Protein AF-A0AAF0DWX2-F1 (afdb_monomer)

Sequence (427 aa):
MPLEERENIPYHTQTLPRNKPADEIARMAEALLDDLRKEKHALQNEREDLRTEIQLGRQRELKLRAQLEKQETTIARYKERAVHMSKGQATQRALEEAQQKRAQAESEAEAHAARCAELAAELDEMQEQREVEELLQNNLRCIARAAGDLARQTPPRPFVPRSAPIHIVSHADDHSEIAEQLATTQAQRDALLVHLEEAHTQLHHLQAHCDTLEDELENRAALVDLDEDRLAYARLTEQHATTEAAWYQSKLQMAEDRCAWLEAQLNHTHAVHSQVLAALHAKERSLQHEAKVQVDATLQAALQNESQLRAHIAHLEEELDRVAWFEEAYAQRSKQADLLAEIASLADEDARAQKLEALSTHIDALHGELNTLNARHDQLVECNAHWERNLGGMDAQTVKRRRAVSDVGQYDFKWLQIKNTHKQWTM

Organism: NCBI:txid1821822

Structure (mmCIF, N/CA/C/O backbone):
data_AF-A0AAF0DWX2-F1
#
_entry.id   AF-A0AAF0DWX2-F1
#
loop_
_atom_site.group_PDB
_atom_site.id
_atom_site.type_symbol
_atom_site.label_atom_id
_atom_site.label_alt_id
_atom_site.label_comp_id
_atom_site.label_asym_id
_atom_site.label_entity_id
_atom_site.label_seq_id
_atom_site.pdbx_PDB_ins_code
_atom_site.Cartn_x
_atom_site.Cartn_y
_atom_site.Cartn_z
_atom_site.occupancy
_atom_site.B_iso_or_equiv
_atom_site.auth_seq_id
_atom_site.auth_comp_id
_atom_site.auth_asym_id
_atom_site.auth_atom_id
_atom_site.pdbx_PDB_model_num
ATOM 1 N N . MET A 1 1 ? 10.279 13.706 -41.984 1.00 42.19 1 MET A N 1
ATOM 2 C CA . MET A 1 1 ? 11.112 12.612 -42.523 1.00 42.19 1 MET A CA 1
ATOM 3 C C . MET A 1 1 ? 11.531 11.706 -41.378 1.00 42.19 1 MET A C 1
ATOM 5 O O . MET A 1 1 ? 11.711 12.237 -40.283 1.00 42.19 1 MET A O 1
ATOM 9 N N . PRO A 1 2 ? 11.620 10.382 -41.579 1.00 36.09 2 PRO A N 1
ATOM 10 C CA . PRO A 1 2 ? 12.128 9.469 -40.560 1.00 36.09 2 PRO A CA 1
ATOM 11 C C . PRO A 1 2 ? 13.575 9.839 -40.206 1.00 36.09 2 PRO A C 1
ATOM 13 O O . PRO A 1 2 ? 14.343 10.263 -41.064 1.00 36.09 2 PRO A O 1
ATOM 16 N N . LEU A 1 3 ? 13.938 9.697 -38.931 1.00 40.50 3 LEU A N 1
ATOM 17 C CA . LEU A 1 3 ? 15.265 10.033 -38.395 1.00 40.50 3 LEU A CA 1
ATOM 18 C C . LEU A 1 3 ? 16.400 9.138 -38.934 1.00 40.50 3 LEU A C 1
ATOM 20 O O . LEU A 1 3 ? 17.563 9.432 -38.683 1.00 40.50 3 LEU A O 1
ATOM 24 N N . GLU A 1 4 ? 16.069 8.093 -39.692 1.00 42.22 4 GLU A N 1
ATOM 25 C CA . GLU A 1 4 ? 17.007 7.083 -40.198 1.00 42.22 4 GLU A CA 1
ATOM 26 C C . GLU A 1 4 ? 17.781 7.519 -41.457 1.00 42.22 4 GLU A C 1
ATOM 28 O O . GLU A 1 4 ? 18.755 6.876 -41.822 1.00 42.22 4 GLU A O 1
ATOM 33 N N . GLU A 1 5 ? 17.437 8.646 -42.090 1.00 46.59 5 GLU A N 1
ATOM 34 C CA . GLU A 1 5 ? 18.181 9.159 -43.260 1.00 46.59 5 GLU A CA 1
ATOM 35 C C . GLU A 1 5 ? 19.256 10.206 -42.907 1.00 46.59 5 GLU A C 1
ATOM 37 O O . GLU A 1 5 ? 19.932 10.728 -43.791 1.00 46.59 5 GLU A O 1
ATOM 42 N N . ARG A 1 6 ? 19.460 10.525 -41.619 1.00 45.19 6 ARG A N 1
ATOM 43 C CA . ARG A 1 6 ? 20.419 11.566 -41.191 1.00 45.19 6 ARG A CA 1
ATOM 44 C C . ARG A 1 6 ? 21.862 11.094 -40.990 1.00 45.19 6 ARG A C 1
ATOM 46 O O . ARG A 1 6 ? 22.726 11.940 -40.774 1.00 45.19 6 ARG A O 1
ATOM 53 N N . GLU A 1 7 ? 22.153 9.796 -41.086 1.00 40.31 7 GLU A N 1
ATOM 54 C CA . GLU A 1 7 ? 23.524 9.278 -40.913 1.00 40.31 7 GLU A CA 1
ATOM 55 C C . GLU A 1 7 ? 24.410 9.395 -42.164 1.00 40.31 7 GLU A C 1
ATOM 57 O O . GLU A 1 7 ? 25.617 9.202 -42.075 1.00 40.31 7 GLU A O 1
ATOM 62 N N . ASN A 1 8 ? 23.858 9.813 -43.305 1.00 42.00 8 ASN A N 1
ATOM 63 C CA . ASN A 1 8 ? 24.626 10.086 -44.518 1.00 42.00 8 ASN A CA 1
ATOM 64 C C . ASN A 1 8 ? 24.427 11.534 -44.972 1.00 42.00 8 ASN A C 1
ATOM 66 O O . ASN A 1 8 ? 23.836 11.799 -46.014 1.00 42.00 8 ASN A O 1
ATOM 70 N N . ILE A 1 9 ? 24.957 12.489 -44.208 1.00 44.62 9 ILE A N 1
ATOM 71 C CA . ILE A 1 9 ? 25.405 13.744 -44.820 1.00 44.62 9 ILE A CA 1
ATOM 72 C C . ILE A 1 9 ? 26.867 13.497 -45.187 1.00 44.62 9 ILE A C 1
ATOM 74 O O . ILE A 1 9 ? 27.730 13.566 -44.307 1.00 44.62 9 ILE A O 1
ATOM 78 N N . PRO A 1 10 ? 27.181 13.136 -46.444 1.00 42.09 10 PRO A N 1
ATOM 79 C CA . PRO A 1 10 ? 28.564 13.011 -46.838 1.00 42.09 10 PRO A CA 1
ATOM 80 C C . PRO A 1 10 ? 29.159 14.410 -46.728 1.00 42.09 10 PRO A C 1
ATOM 82 O O . PRO A 1 10 ? 28.744 15.328 -47.432 1.00 42.09 10 PRO A O 1
ATOM 85 N N . TYR A 1 11 ? 30.135 14.587 -45.838 1.00 44.28 11 TYR A N 1
ATOM 86 C CA . TYR A 1 11 ? 31.047 15.719 -45.910 1.00 44.28 11 TYR A CA 1
ATOM 87 C C . TYR A 1 11 ? 31.780 15.610 -47.251 1.00 44.28 11 TYR A C 1
ATOM 89 O O . TYR A 1 11 ? 32.848 15.012 -47.355 1.00 44.28 11 TYR A O 1
ATOM 97 N N . HIS A 1 12 ? 31.163 16.119 -48.314 1.00 51.19 12 HIS A N 1
ATOM 98 C CA . HIS A 1 12 ? 31.748 16.202 -49.636 1.00 51.19 12 HIS A CA 1
ATOM 99 C C . HIS A 1 12 ? 32.824 17.282 -49.595 1.00 51.19 12 HIS A C 1
ATOM 101 O O . HIS A 1 12 ? 32.619 18.434 -49.967 1.00 51.19 12 HIS A O 1
ATOM 107 N N . THR A 1 13 ? 34.024 16.892 -49.176 1.00 49.97 13 THR A N 1
ATOM 108 C CA . THR A 1 13 ? 35.263 17.568 -49.554 1.00 49.97 13 THR A CA 1
ATOM 109 C C . THR A 1 13 ? 35.518 17.316 -51.043 1.00 49.97 13 THR A C 1
ATOM 111 O O . THR A 1 13 ? 36.495 16.680 -51.435 1.00 49.97 13 THR A O 1
ATOM 114 N N . GLN A 1 14 ? 34.618 17.809 -51.904 1.00 59.31 14 GLN A N 1
ATOM 115 C CA . GLN A 1 14 ? 34.851 17.877 -53.343 1.00 59.31 14 GLN A CA 1
ATOM 116 C C . GLN A 1 14 ? 35.952 18.908 -53.585 1.00 59.31 14 GLN A C 1
ATOM 118 O O . GLN A 1 14 ? 35.733 20.111 -53.704 1.00 59.31 14 GLN A O 1
ATOM 123 N N . THR A 1 15 ? 37.183 18.415 -53.575 1.00 61.09 15 THR A N 1
ATOM 124 C CA . THR A 1 15 ? 38.365 19.191 -53.922 1.00 61.09 15 THR A CA 1
ATOM 125 C C . THR A 1 15 ? 38.387 19.401 -55.434 1.00 61.09 15 THR A C 1
ATOM 127 O O . THR A 1 15 ? 38.198 18.465 -56.212 1.00 61.09 15 THR A O 1
ATOM 130 N N . LEU A 1 16 ? 38.576 20.652 -55.867 1.00 61.91 16 LEU A N 1
ATOM 131 C CA . LEU A 1 16 ? 38.636 20.991 -57.289 1.00 61.91 16 LEU A CA 1
ATOM 132 C C . LEU A 1 16 ? 39.830 20.266 -57.947 1.00 61.91 16 LEU A C 1
ATOM 134 O O . LEU A 1 16 ? 40.946 20.343 -57.420 1.00 61.91 16 LEU A O 1
ATOM 138 N N . PRO A 1 17 ? 39.641 19.582 -59.090 1.00 63.59 17 PRO A N 1
ATOM 139 C CA . PRO A 1 17 ? 40.723 18.856 -59.748 1.00 63.59 17 PRO A CA 1
ATOM 140 C C . PRO A 1 17 ? 41.826 19.818 -60.209 1.00 63.59 17 PRO A C 1
ATOM 142 O O . PRO A 1 17 ? 41.564 20.726 -60.991 1.00 63.59 17 PRO A O 1
ATOM 145 N N . ARG A 1 18 ? 43.075 19.606 -59.773 1.00 60.50 18 ARG A N 1
ATOM 146 C CA . ARG A 1 18 ? 44.226 20.469 -60.126 1.00 60.50 18 ARG A CA 1
ATOM 147 C C . ARG A 1 18 ? 44.728 20.319 -61.569 1.00 60.50 18 ARG A C 1
ATOM 149 O O . ARG A 1 18 ? 45.463 21.179 -62.036 1.00 60.50 18 ARG A O 1
ATOM 156 N N . ASN A 1 19 ? 44.325 19.258 -62.271 1.00 66.00 19 ASN A N 1
ATOM 157 C CA . ASN A 1 19 ? 44.886 18.871 -63.574 1.00 66.00 19 ASN A CA 1
ATOM 158 C C . ASN A 1 19 ? 43.997 19.254 -64.776 1.00 66.00 19 ASN A C 1
ATOM 160 O O . ASN A 1 19 ? 44.199 18.736 -65.871 1.00 66.00 19 ASN A O 1
ATOM 164 N N . LYS A 1 20 ? 42.988 20.113 -64.583 1.00 72.94 20 LYS A N 1
ATOM 165 C CA . LYS A 1 20 ? 42.048 20.544 -65.633 1.00 72.94 20 LYS A CA 1
ATOM 166 C C . LYS A 1 20 ? 42.355 21.972 -66.116 1.00 72.94 20 LYS A C 1
ATOM 168 O O . LYS A 1 20 ? 42.935 22.748 -65.355 1.00 72.94 20 LYS A O 1
ATOM 173 N N . PRO A 1 21 ? 41.984 22.348 -67.355 1.00 76.69 21 PRO A N 1
ATOM 174 C CA . PRO A 1 21 ? 42.142 23.722 -67.827 1.00 76.69 21 PRO A CA 1
ATOM 175 C C . PRO A 1 21 ? 41.338 24.698 -66.952 1.00 76.69 21 PRO A C 1
ATOM 177 O O . PRO A 1 21 ? 40.263 24.360 -66.452 1.00 76.69 21 PRO A O 1
ATOM 180 N N . ALA A 1 22 ? 41.859 25.915 -66.766 1.00 77.12 22 ALA A N 1
ATOM 181 C CA . ALA A 1 22 ? 41.319 26.902 -65.824 1.00 77.12 22 ALA A CA 1
ATOM 182 C C . ALA A 1 22 ? 39.818 27.193 -66.027 1.00 77.12 22 ALA A C 1
ATOM 184 O O . ALA A 1 22 ? 39.084 27.316 -65.049 1.00 77.12 22 ALA A O 1
ATOM 185 N N . ASP A 1 23 ? 39.350 27.210 -67.277 1.00 78.12 23 ASP A N 1
ATOM 186 C CA . ASP A 1 23 ? 37.942 27.453 -67.620 1.00 78.12 23 ASP A CA 1
ATOM 187 C C . ASP A 1 23 ? 37.001 26.318 -67.178 1.00 78.12 23 ASP A C 1
ATOM 189 O O . ASP A 1 23 ? 35.834 26.558 -66.863 1.00 78.12 23 ASP A O 1
ATOM 193 N N . GLU A 1 24 ? 37.485 25.073 -67.141 1.00 76.94 24 GLU A N 1
ATOM 194 C CA . GLU A 1 24 ? 36.712 23.936 -66.630 1.00 76.94 24 GLU A CA 1
ATOM 195 C C . GLU A 1 24 ? 36.687 23.921 -65.103 1.00 76.94 24 GLU A C 1
ATOM 197 O O . GLU A 1 24 ? 35.647 23.636 -64.512 1.00 76.94 24 GLU A O 1
ATOM 202 N N . ILE A 1 25 ? 37.804 24.277 -64.459 1.00 80.12 25 ILE A N 1
ATOM 203 C CA . ILE A 1 25 ? 37.867 24.427 -62.999 1.00 80.12 25 ILE A CA 1
ATOM 204 C C . ILE A 1 25 ? 36.924 25.547 -62.545 1.00 80.12 25 ILE A C 1
ATOM 206 O O . ILE A 1 25 ? 36.195 25.359 -61.574 1.00 80.12 25 ILE A O 1
ATOM 210 N N . ALA A 1 26 ? 36.884 26.676 -63.262 1.00 82.00 26 ALA A N 1
ATOM 211 C CA . ALA A 1 26 ? 35.973 27.782 -62.978 1.00 82.00 26 ALA A CA 1
ATOM 212 C C . ALA A 1 26 ? 34.500 27.357 -63.096 1.00 82.00 26 ALA A C 1
ATOM 214 O O . ALA A 1 26 ? 33.732 27.572 -62.161 1.00 82.00 26 ALA A O 1
ATOM 215 N N . ARG A 1 27 ? 34.121 26.657 -64.177 1.00 83.88 27 ARG A N 1
ATOM 216 C CA . ARG A 1 27 ? 32.757 26.116 -64.336 1.00 83.88 27 ARG A CA 1
ATOM 217 C C . ARG A 1 27 ? 32.384 25.102 -63.253 1.00 83.88 27 ARG A C 1
ATOM 219 O O . ARG A 1 27 ? 31.258 25.121 -62.763 1.00 83.88 27 ARG A O 1
ATOM 226 N N . MET A 1 28 ? 33.309 24.224 -62.858 1.00 82.25 28 MET A N 1
ATOM 227 C CA . MET A 1 28 ? 33.079 23.274 -61.762 1.00 82.25 28 MET A CA 1
ATOM 228 C C . MET A 1 28 ? 32.929 23.986 -60.410 1.00 82.25 28 MET A C 1
ATOM 230 O O . MET A 1 28 ? 32.075 23.606 -59.614 1.00 82.25 28 MET A O 1
ATOM 234 N N . ALA A 1 29 ? 33.724 25.027 -60.155 1.00 83.25 29 ALA A N 1
ATOM 235 C CA . ALA A 1 29 ? 33.622 25.832 -58.942 1.00 83.25 29 ALA A CA 1
ATOM 236 C C . ALA A 1 29 ? 32.299 26.612 -58.878 1.00 83.25 29 ALA A C 1
ATOM 238 O O . ALA A 1 29 ? 31.687 26.678 -57.816 1.00 83.25 29 ALA A O 1
ATOM 239 N N . GLU A 1 30 ? 31.831 27.161 -60.002 1.00 86.50 30 GLU A N 1
ATOM 240 C CA . GLU A 1 30 ? 30.524 27.824 -60.093 1.00 86.50 30 GLU A CA 1
ATOM 241 C C . GLU A 1 30 ? 29.371 26.850 -59.829 1.00 86.50 30 GLU A C 1
ATOM 243 O O . GLU A 1 30 ? 28.503 27.154 -59.011 1.00 86.50 30 GLU A O 1
ATOM 248 N N . ALA A 1 31 ? 29.402 25.655 -60.427 1.00 86.50 31 ALA A N 1
ATOM 249 C CA . ALA A 1 31 ? 28.401 24.619 -60.174 1.00 86.50 31 ALA A CA 1
ATOM 250 C C . ALA A 1 31 ? 28.364 24.199 -58.693 1.00 86.50 31 ALA A C 1
ATOM 252 O O . ALA A 1 31 ? 27.292 24.132 -58.094 1.00 86.50 31 ALA A O 1
ATOM 253 N N . LEU A 1 32 ? 29.535 24.007 -58.073 1.00 86.56 32 LEU A N 1
ATOM 254 C CA . LEU A 1 32 ? 29.641 23.695 -56.645 1.00 86.56 32 LEU A CA 1
ATOM 255 C C . LEU A 1 32 ? 29.108 24.819 -55.755 1.00 86.56 32 LEU A C 1
ATOM 257 O O . LEU A 1 32 ? 28.428 24.558 -54.766 1.00 86.56 32 LEU A O 1
ATOM 261 N N . LEU A 1 33 ? 29.398 26.077 -56.093 1.00 89.06 33 LEU A N 1
ATOM 262 C CA . LEU A 1 33 ? 28.867 27.223 -55.359 1.00 89.06 33 LEU A CA 1
ATOM 263 C C . LEU A 1 33 ? 27.346 27.316 -55.473 1.00 89.06 33 LEU A C 1
ATOM 265 O O . LEU A 1 33 ? 26.690 27.662 -54.491 1.00 89.06 33 LEU A O 1
ATOM 269 N N . ASP A 1 34 ? 26.780 27.008 -56.635 1.00 90.44 34 ASP A N 1
ATOM 270 C CA . ASP A 1 34 ? 25.332 26.988 -56.825 1.00 90.44 34 ASP A CA 1
ATOM 271 C C . ASP A 1 34 ? 24.661 25.848 -56.057 1.00 90.44 34 ASP A C 1
ATOM 273 O O . ASP A 1 34 ? 23.606 26.061 -55.456 1.00 90.44 34 ASP A O 1
ATOM 277 N N . ASP A 1 35 ? 25.285 24.675 -55.986 1.00 88.50 35 ASP A N 1
ATOM 278 C CA . ASP A 1 35 ? 24.776 23.566 -55.179 1.00 88.50 35 ASP A CA 1
ATOM 279 C C . ASP A 1 35 ? 24.874 23.863 -53.676 1.00 88.50 35 ASP A C 1
ATOM 281 O O . ASP A 1 35 ? 23.884 23.704 -52.961 1.00 88.50 35 ASP A O 1
ATOM 285 N N . LEU A 1 36 ? 25.981 24.449 -53.206 1.00 89.12 36 LEU A N 1
ATOM 286 C CA . LEU A 1 36 ? 26.109 24.921 -51.821 1.00 89.12 36 LEU A CA 1
ATOM 287 C C . LEU A 1 36 ? 25.102 26.031 -51.481 1.00 89.12 36 LEU A C 1
ATOM 289 O O . LEU A 1 36 ? 24.612 26.110 -50.352 1.00 89.12 36 LEU A O 1
ATOM 293 N N . ARG A 1 37 ? 24.757 26.907 -52.435 1.00 93.38 37 ARG A N 1
ATOM 294 C CA . ARG A 1 37 ? 23.699 27.917 -52.245 1.00 93.38 37 ARG A CA 1
ATOM 295 C C . ARG A 1 37 ? 22.332 27.257 -52.090 1.00 93.38 37 ARG A C 1
ATOM 297 O O . ARG A 1 37 ? 21.588 27.645 -51.189 1.00 93.38 37 ARG A O 1
ATOM 304 N N . LYS A 1 38 ? 22.003 26.266 -52.926 1.00 92.56 38 LYS A N 1
ATOM 305 C CA . LYS A 1 38 ? 20.747 25.504 -52.816 1.00 92.56 38 LYS A CA 1
ATOM 306 C C . LYS A 1 38 ? 20.673 24.750 -51.492 1.00 92.56 38 LYS A C 1
ATOM 308 O O . LYS A 1 38 ? 19.657 24.845 -50.811 1.00 92.56 38 LYS A O 1
ATOM 313 N N . GLU A 1 39 ? 21.750 24.075 -51.096 1.00 92.12 39 GLU A N 1
ATOM 314 C CA . GLU A 1 39 ? 21.832 23.346 -49.829 1.00 92.12 39 GLU A CA 1
ATOM 315 C C . GLU A 1 39 ? 21.675 24.289 -48.632 1.00 92.12 39 GLU A C 1
ATOM 317 O O . GLU A 1 39 ? 20.870 24.036 -47.737 1.00 92.12 39 GLU A O 1
ATOM 322 N N . LYS A 1 40 ? 22.345 25.448 -48.648 1.00 94.56 40 LYS A N 1
ATOM 323 C CA . LYS A 1 40 ? 22.156 26.485 -47.627 1.00 94.56 40 LYS A CA 1
ATOM 324 C C . LYS A 1 40 ? 20.690 26.911 -47.516 1.00 94.56 40 LYS A C 1
ATOM 326 O O . LYS A 1 40 ? 20.195 27.060 -46.400 1.00 94.56 40 LYS A O 1
ATOM 331 N N . HIS A 1 41 ? 20.007 27.132 -48.639 1.00 94.50 41 HIS A N 1
ATOM 332 C CA . HIS A 1 41 ? 18.589 27.495 -48.632 1.00 94.50 41 HIS A CA 1
ATOM 333 C C . HIS A 1 41 ? 17.700 26.354 -48.116 1.00 94.50 41 HIS A C 1
ATOM 335 O O . HIS A 1 41 ? 16.799 26.612 -47.320 1.00 94.50 41 HIS A O 1
ATOM 341 N N . ALA A 1 42 ? 17.985 25.104 -48.487 1.00 92.44 42 ALA A N 1
ATOM 342 C CA . ALA A 1 42 ? 17.273 23.934 -47.976 1.00 92.44 42 ALA A CA 1
ATOM 343 C C . ALA A 1 42 ? 17.418 23.805 -46.450 1.00 92.44 42 ALA A C 1
ATOM 345 O O . ALA A 1 42 ? 16.420 23.726 -45.737 1.00 92.44 42 ALA A O 1
ATOM 346 N N . LEU A 1 43 ? 18.645 23.910 -45.930 1.00 93.06 43 LEU A N 1
ATOM 347 C CA . LEU A 1 43 ? 18.918 23.862 -44.492 1.00 93.06 43 LEU A CA 1
ATOM 348 C C . LEU A 1 43 ? 18.295 25.041 -43.732 1.00 93.06 43 LEU A C 1
ATOM 350 O O . LEU A 1 43 ? 17.880 24.894 -42.581 1.00 93.06 43 LEU A O 1
ATOM 354 N N . GLN A 1 44 ? 18.219 26.224 -44.348 1.00 95.94 44 GLN A N 1
ATOM 355 C CA . GLN A 1 44 ? 17.521 27.367 -43.758 1.00 95.94 44 GLN A CA 1
ATOM 356 C C . GLN A 1 44 ? 16.022 27.100 -43.610 1.00 95.94 44 GLN A C 1
ATOM 358 O O . GLN A 1 44 ? 15.485 27.367 -42.534 1.00 95.94 44 GLN A O 1
ATOM 363 N N . ASN A 1 45 ? 15.388 26.525 -44.634 1.00 95.31 45 ASN A N 1
ATOM 364 C CA . ASN A 1 45 ? 13.977 26.151 -44.589 1.00 95.31 45 ASN A CA 1
ATOM 365 C C . ASN A 1 45 ? 13.727 25.069 -43.531 1.00 95.31 45 ASN A C 1
ATOM 367 O O . ASN A 1 45 ? 12.883 25.260 -42.663 1.00 95.31 45 ASN A O 1
ATOM 371 N N . GLU A 1 46 ? 14.531 23.999 -43.505 1.00 94.62 46 GLU A N 1
ATOM 372 C CA . GLU A 1 46 ? 14.406 22.947 -42.484 1.00 94.62 46 GLU A CA 1
ATOM 373 C C . GLU A 1 46 ? 14.569 23.494 -41.062 1.00 94.62 46 GLU A C 1
ATOM 375 O O . GLU A 1 46 ? 13.850 23.105 -40.140 1.00 94.62 46 GLU A O 1
ATOM 380 N N . ARG A 1 47 ? 15.508 24.425 -40.856 1.00 96.25 47 ARG A N 1
ATOM 381 C CA . ARG A 1 47 ? 15.695 25.076 -39.555 1.00 96.25 47 ARG A CA 1
ATOM 382 C C . ARG A 1 47 ? 14.462 25.884 -39.152 1.00 96.25 47 ARG A C 1
ATOM 384 O O . ARG A 1 47 ? 14.121 25.917 -37.969 1.00 96.25 47 ARG A O 1
ATOM 391 N N . GLU A 1 48 ? 13.840 26.584 -40.094 1.00 96.00 48 GLU A N 1
ATOM 392 C CA . GLU A 1 48 ? 12.620 27.352 -39.841 1.00 96.00 48 GLU A CA 1
ATOM 393 C C . GLU A 1 48 ? 11.433 26.431 -39.549 1.00 96.00 48 GLU A C 1
ATOM 395 O O . GLU A 1 48 ? 10.754 26.642 -38.542 1.00 96.00 48 GLU A O 1
ATOM 400 N N . ASP A 1 49 ? 11.275 25.347 -40.306 1.00 96.19 49 ASP A N 1
ATOM 401 C CA . ASP A 1 49 ? 10.259 24.320 -40.070 1.00 96.19 49 ASP A CA 1
ATOM 402 C C . ASP A 1 49 ? 10.404 23.706 -38.672 1.00 96.19 49 ASP A C 1
ATOM 404 O O . ASP A 1 49 ? 9.471 23.763 -37.866 1.00 96.19 49 ASP A O 1
ATOM 408 N N . LEU A 1 50 ? 11.605 23.241 -38.311 1.00 95.94 50 LEU A N 1
ATOM 409 C CA . LEU A 1 50 ? 11.883 22.697 -36.977 1.00 95.94 50 LEU A CA 1
ATOM 410 C C . LEU A 1 50 ? 11.630 23.727 -35.871 1.00 95.94 50 LEU A C 1
ATOM 412 O O . LEU A 1 50 ? 11.140 23.386 -34.792 1.00 95.94 50 LEU A O 1
ATOM 416 N N . ARG A 1 51 ? 11.926 25.008 -36.114 1.00 97.12 51 ARG A N 1
ATOM 417 C CA . ARG A 1 51 ? 11.645 26.074 -35.146 1.00 97.12 51 ARG A CA 1
ATOM 418 C C . ARG A 1 51 ? 10.143 26.227 -34.912 1.00 97.12 51 ARG A C 1
ATOM 420 O O . ARG A 1 51 ? 9.740 26.392 -33.757 1.00 97.12 51 ARG A O 1
ATOM 427 N N . THR A 1 52 ? 9.326 26.166 -35.963 1.00 96.75 52 THR A N 1
ATOM 428 C CA . THR A 1 52 ? 7.862 26.212 -35.822 1.00 96.75 52 THR A CA 1
ATOM 429 C C . THR A 1 52 ? 7.324 24.968 -35.119 1.00 96.75 52 THR A C 1
ATOM 431 O O . THR A 1 52 ? 6.484 25.088 -34.226 1.00 96.75 52 THR A O 1
ATOM 434 N N . GLU A 1 53 ? 7.865 23.787 -35.419 1.00 95.88 53 GLU A N 1
ATOM 435 C CA . GLU A 1 53 ? 7.461 22.536 -34.781 1.00 95.88 53 GLU A CA 1
ATOM 436 C C . GLU A 1 53 ? 7.778 22.538 -33.279 1.00 95.88 53 GLU A C 1
ATOM 438 O O . GLU A 1 53 ? 6.912 22.223 -32.462 1.00 95.88 53 GLU A O 1
ATOM 443 N N . ILE A 1 54 ? 8.967 23.008 -32.887 1.00 96.75 54 ILE A N 1
ATOM 444 C CA . ILE A 1 54 ? 9.342 23.183 -31.476 1.00 96.75 54 ILE A CA 1
ATOM 445 C C . ILE A 1 54 ? 8.400 24.171 -30.776 1.00 96.75 54 ILE A C 1
ATOM 447 O O . ILE A 1 54 ? 7.994 23.942 -29.634 1.00 96.75 54 ILE A O 1
ATOM 451 N N . GLN A 1 55 ? 8.029 25.274 -31.433 1.00 97.06 55 GLN A N 1
ATOM 452 C CA . GLN A 1 55 ? 7.087 26.243 -30.865 1.00 97.06 55 GLN A CA 1
ATOM 453 C C . GLN A 1 55 ? 5.693 25.637 -30.664 1.00 97.06 55 GLN A C 1
ATOM 455 O O . GLN A 1 55 ? 5.103 25.811 -29.594 1.00 97.06 55 GLN A O 1
ATOM 460 N N . LEU A 1 56 ? 5.186 24.885 -31.642 1.00 96.75 56 LEU A N 1
ATOM 461 C CA . LEU A 1 56 ? 3.915 24.169 -31.525 1.00 96.75 56 LEU A CA 1
ATOM 462 C C . LEU A 1 56 ? 3.975 23.094 -30.435 1.00 96.75 56 LEU A C 1
ATOM 464 O O . LEU A 1 56 ? 3.030 22.964 -29.655 1.00 96.75 56 LEU A O 1
ATOM 468 N N . GLY A 1 57 ? 5.092 22.370 -30.330 1.00 96.50 57 GLY A N 1
ATOM 469 C CA . GLY A 1 57 ? 5.361 21.412 -29.260 1.00 96.50 57 GLY A CA 1
ATOM 470 C C . GLY A 1 57 ? 5.254 22.060 -27.880 1.00 96.50 57 GLY A C 1
ATOM 471 O O . GLY A 1 57 ? 4.471 21.602 -27.048 1.00 96.50 57 GLY A O 1
ATOM 472 N N . ARG A 1 58 ? 5.926 23.199 -27.672 1.00 96.31 58 ARG A N 1
ATOM 473 C CA . ARG A 1 58 ? 5.847 23.972 -26.418 1.00 96.31 58 ARG A CA 1
ATOM 474 C C . ARG A 1 58 ? 4.430 24.456 -26.111 1.00 96.31 58 ARG A C 1
ATOM 476 O O . ARG A 1 58 ? 3.998 24.405 -24.964 1.00 96.31 58 ARG A O 1
ATOM 483 N N . GLN A 1 59 ? 3.677 24.908 -27.116 1.00 97.00 59 GLN A N 1
ATOM 484 C CA . GLN A 1 59 ? 2.281 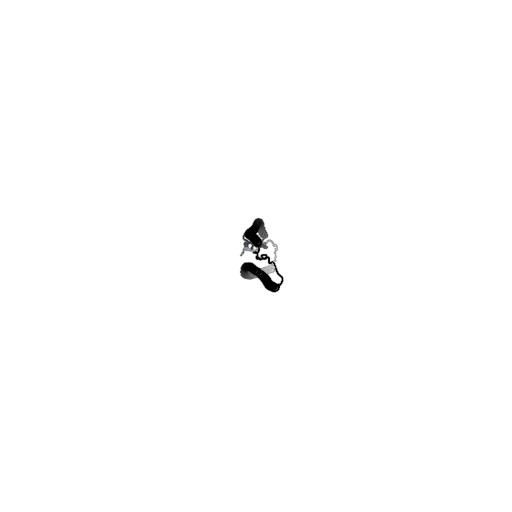25.316 -26.915 1.00 97.00 59 GLN A CA 1
ATOM 485 C C . GLN A 1 59 ? 1.385 24.139 -26.508 1.00 97.00 59 GLN A C 1
ATOM 487 O O . GLN A 1 59 ? 0.526 24.294 -25.638 1.00 97.00 59 GLN A O 1
ATOM 492 N N . ARG A 1 60 ? 1.569 22.963 -27.122 1.00 97.12 60 ARG A N 1
ATOM 493 C CA . ARG A 1 60 ? 0.842 21.737 -26.755 1.00 97.12 60 ARG A CA 1
ATOM 494 C C . ARG A 1 60 ? 1.194 21.298 -25.335 1.00 97.12 60 ARG A C 1
ATOM 496 O O . ARG A 1 60 ? 0.289 21.013 -24.558 1.00 97.12 60 ARG A O 1
ATOM 503 N N . GLU A 1 61 ? 2.476 21.325 -24.979 1.00 96.25 61 GLU A N 1
ATOM 504 C CA . GLU A 1 61 ? 2.962 21.013 -23.632 1.00 96.25 61 GLU A CA 1
ATOM 505 C C . GLU A 1 61 ? 2.344 21.943 -22.577 1.00 96.25 61 GLU A C 1
ATOM 507 O O . GLU A 1 61 ? 1.811 21.468 -21.576 1.00 96.25 61 GLU A O 1
ATOM 512 N N . LEU A 1 62 ? 2.325 23.258 -22.823 1.00 96.81 62 LEU A N 1
ATOM 513 C CA . LEU A 1 62 ? 1.695 24.229 -21.922 1.00 96.81 62 LEU A CA 1
ATOM 514 C C . LEU A 1 62 ? 0.190 23.979 -21.754 1.00 96.81 62 LEU A C 1
ATOM 516 O O . LEU A 1 62 ? -0.320 24.039 -20.636 1.00 96.81 62 LEU A O 1
ATOM 520 N N . LYS A 1 63 ? -0.524 23.657 -22.841 1.00 96.94 63 LYS A N 1
ATOM 521 C CA . LYS A 1 63 ? -1.954 23.313 -22.772 1.00 96.94 63 LYS A CA 1
ATOM 522 C C . LYS A 1 63 ? -2.198 22.050 -21.947 1.00 96.94 63 LYS A C 1
ATOM 524 O O . LYS A 1 63 ? -3.118 22.038 -21.133 1.00 96.94 63 LYS A O 1
ATOM 529 N N . LEU A 1 64 ? -1.382 21.013 -22.133 1.00 96.88 64 LEU A N 1
ATOM 530 C CA . LEU A 1 64 ? -1.489 19.770 -21.366 1.00 96.88 64 LEU A CA 1
ATOM 531 C C . LEU A 1 64 ? -1.171 19.996 -19.885 1.00 96.88 64 LEU A C 1
ATOM 533 O O . LEU A 1 64 ? -1.917 19.523 -19.034 1.00 96.88 64 LEU A O 1
ATOM 537 N N . ARG A 1 65 ? -0.135 20.781 -19.566 1.00 95.56 65 ARG A N 1
ATOM 538 C CA . ARG A 1 65 ? 0.183 21.157 -18.179 1.00 95.56 65 ARG A CA 1
ATOM 539 C C . ARG A 1 65 ? -0.973 21.888 -17.501 1.00 95.56 65 ARG A C 1
ATOM 541 O O . ARG A 1 65 ? -1.366 21.498 -16.409 1.00 95.56 65 ARG A O 1
ATOM 548 N N . ALA A 1 66 ? -1.574 22.871 -18.170 1.00 95.62 66 ALA A N 1
ATOM 549 C CA . ALA A 1 66 ? -2.729 23.588 -17.629 1.00 95.62 66 ALA A CA 1
ATOM 550 C C . ALA A 1 66 ? -3.947 22.667 -17.407 1.00 95.62 66 ALA A C 1
ATOM 552 O O . ALA A 1 66 ? -4.706 22.838 -16.451 1.00 95.62 66 ALA A O 1
ATOM 553 N N . GLN A 1 67 ? -4.152 21.672 -18.279 1.00 95.56 67 GLN A N 1
ATOM 554 C CA . GLN A 1 67 ? -5.205 20.671 -18.093 1.00 95.56 67 GLN A CA 1
ATOM 555 C C . GLN A 1 67 ? -4.921 19.740 -16.910 1.00 95.56 67 GLN A C 1
ATOM 557 O O . GLN A 1 67 ? -5.842 19.472 -16.136 1.00 95.56 67 GLN A O 1
ATOM 562 N N . LEU A 1 68 ? -3.676 19.287 -16.745 1.00 95.62 68 LEU A N 1
ATOM 563 C CA . LEU A 1 68 ? -3.260 18.472 -15.603 1.00 95.62 68 LEU A CA 1
ATOM 564 C C . LEU A 1 68 ? -3.452 19.227 -14.286 1.00 95.62 68 LEU A C 1
ATOM 566 O O . LEU A 1 68 ? -4.104 18.707 -13.389 1.00 95.62 68 LEU A O 1
ATOM 570 N N . GLU A 1 69 ? -3.023 20.486 -14.206 1.00 96.69 69 GLU A N 1
ATOM 571 C CA . GLU A 1 69 ? -3.212 21.328 -13.017 1.00 96.69 69 GLU A CA 1
ATOM 572 C C . GLU A 1 69 ? -4.708 21.502 -12.670 1.00 96.69 69 GLU A C 1
ATOM 574 O O . GLU A 1 69 ? -5.135 21.403 -11.513 1.00 96.69 69 GLU A O 1
ATOM 579 N N . LYS A 1 70 ? -5.568 21.664 -13.685 1.00 96.69 70 LYS A N 1
ATOM 580 C CA . LYS A 1 70 ? -7.028 21.697 -13.491 1.00 96.69 70 LYS A CA 1
ATOM 581 C C . LYS A 1 70 ? -7.581 20.365 -12.964 1.00 96.69 70 LYS A C 1
ATOM 583 O O . LYS A 1 70 ? -8.517 20.353 -12.158 1.00 96.69 70 LYS A O 1
ATOM 588 N N . GLN A 1 71 ? -7.045 19.236 -13.415 1.00 95.75 71 GLN A N 1
ATOM 589 C CA . GLN A 1 71 ? -7.449 17.922 -12.914 1.00 95.75 71 GLN A CA 1
ATOM 590 C C . GLN A 1 71 ? -6.956 17.693 -11.483 1.00 95.75 71 GLN A C 1
ATOM 592 O O . GLN A 1 71 ? -7.743 17.260 -10.644 1.00 95.75 71 GLN A O 1
ATOM 597 N N . GLU A 1 72 ? -5.717 18.059 -11.166 1.00 95.50 72 GLU A N 1
ATOM 598 C CA . GLU A 1 72 ? -5.136 17.953 -9.824 1.00 95.50 72 GLU A CA 1
ATOM 599 C C . GLU A 1 72 ? -5.919 18.773 -8.796 1.00 95.50 72 GLU A C 1
ATOM 601 O O . GLU A 1 72 ? -6.297 18.254 -7.745 1.00 95.50 72 GLU A O 1
ATOM 606 N N . THR A 1 73 ? -6.268 20.019 -9.128 1.00 95.38 73 THR A N 1
ATOM 607 C CA . THR A 1 73 ? -7.120 20.861 -8.269 1.00 95.38 73 THR A CA 1
ATOM 608 C C . THR A 1 73 ? -8.513 20.260 -8.070 1.00 95.38 73 THR A C 1
ATOM 610 O O . THR A 1 73 ? -9.073 20.311 -6.972 1.00 95.38 73 THR A O 1
ATOM 613 N N . THR A 1 74 ? -9.080 19.634 -9.102 1.00 94.38 74 THR A N 1
ATOM 614 C CA . THR A 1 74 ? -10.373 18.946 -9.003 1.00 94.38 74 THR A CA 1
ATOM 615 C C . THR A 1 74 ? -10.280 17.706 -8.107 1.00 94.38 74 THR A C 1
ATOM 617 O O . THR A 1 74 ? -11.148 17.491 -7.258 1.00 94.38 74 THR A O 1
ATOM 620 N N . ILE A 1 75 ? -9.212 16.917 -8.245 1.00 93.75 75 ILE A N 1
ATOM 621 C CA . ILE A 1 75 ? -8.929 15.751 -7.401 1.00 93.75 75 ILE A CA 1
ATOM 622 C C . ILE A 1 75 ? -8.745 16.181 -5.942 1.00 93.75 75 ILE A C 1
ATOM 624 O O . ILE A 1 75 ? -9.318 15.550 -5.054 1.00 93.75 75 ILE A O 1
ATOM 628 N N . ALA A 1 76 ? -8.012 17.267 -5.683 1.00 93.88 76 ALA A N 1
ATOM 629 C CA . ALA A 1 76 ? -7.829 17.807 -4.337 1.00 93.88 76 ALA A CA 1
ATOM 630 C C . ALA A 1 76 ? -9.181 18.143 -3.682 1.00 93.88 76 ALA A C 1
ATOM 632 O O . ALA A 1 76 ? -9.477 17.656 -2.591 1.00 93.88 76 ALA A O 1
ATOM 633 N N . ARG A 1 77 ? -10.070 18.842 -4.402 1.00 95.00 77 ARG A N 1
ATOM 634 C CA . ARG A 1 77 ? -11.432 19.153 -3.926 1.00 95.00 77 ARG A CA 1
ATOM 635 C C . ARG A 1 77 ? -12.290 17.913 -3.677 1.00 95.00 77 ARG A C 1
ATOM 637 O O . ARG A 1 77 ? -13.160 17.927 -2.806 1.00 95.00 77 ARG A O 1
ATOM 644 N N . TYR A 1 78 ? -12.126 16.850 -4.465 1.00 94.44 78 TYR A N 1
ATOM 645 C CA . TYR A 1 78 ? -12.835 15.590 -4.216 1.00 94.44 78 TYR A CA 1
ATOM 646 C C . TYR A 1 78 ? -12.309 14.877 -2.969 1.00 94.44 78 TYR A C 1
ATOM 648 O O . TYR A 1 78 ? -13.114 14.377 -2.185 1.00 94.44 78 TYR A O 1
ATOM 656 N N . LYS A 1 79 ? -10.991 14.885 -2.740 1.00 94.25 79 LYS A N 1
ATOM 657 C CA . LYS A 1 79 ? -10.387 14.343 -1.514 1.00 94.25 79 LYS A CA 1
ATOM 658 C C . LYS A 1 79 ? -10.861 15.100 -0.273 1.00 94.25 79 LYS A C 1
ATOM 660 O O . LYS A 1 79 ? -11.285 14.467 0.689 1.00 94.25 79 LYS A O 1
ATOM 665 N N . GLU A 1 80 ? -10.876 16.431 -0.314 1.00 92.88 80 GLU A N 1
ATOM 666 C CA . GLU A 1 80 ? -11.402 17.260 0.780 1.00 92.88 80 GLU A CA 1
ATOM 667 C C . GLU A 1 80 ? -12.872 16.946 1.082 1.00 92.88 80 GLU A C 1
ATOM 669 O O . GLU A 1 80 ? -13.235 16.733 2.240 1.00 92.88 80 GLU A O 1
ATOM 674 N N . ARG A 1 81 ? -13.717 16.830 0.046 1.00 93.00 81 ARG A N 1
ATOM 675 C CA . ARG A 1 81 ? -15.124 16.430 0.214 1.00 93.00 81 ARG A CA 1
ATOM 676 C C . ARG A 1 81 ? -15.271 15.036 0.818 1.00 93.00 81 ARG A C 1
ATOM 678 O O . ARG A 1 81 ? -16.104 14.858 1.701 1.00 93.00 81 ARG A O 1
ATOM 685 N N . ALA A 1 82 ? -14.467 14.066 0.389 1.00 89.19 82 ALA A N 1
ATOM 686 C CA . ALA A 1 82 ? -14.494 12.716 0.948 1.00 89.19 82 ALA A CA 1
ATOM 687 C C . ALA A 1 82 ? -14.131 12.711 2.443 1.00 89.19 82 ALA A C 1
ATOM 689 O O . ALA A 1 82 ? -14.824 12.083 3.244 1.00 89.19 82 ALA A O 1
ATOM 690 N N . VAL A 1 83 ? -13.108 13.478 2.837 1.00 91.69 83 VAL A N 1
ATOM 691 C CA . VAL A 1 83 ? -12.742 13.662 4.250 1.00 91.69 83 VAL A CA 1
ATOM 692 C C . VAL A 1 83 ? -13.887 14.311 5.028 1.00 91.69 83 VAL A C 1
ATOM 694 O O . VAL A 1 83 ? -14.208 13.865 6.127 1.00 91.69 83 VAL A O 1
ATOM 697 N N . HIS A 1 84 ? -14.538 15.330 4.465 1.00 89.19 84 HIS A N 1
ATOM 698 C CA . HIS A 1 84 ? -15.651 16.007 5.127 1.00 89.19 84 HIS A CA 1
ATOM 699 C C . HIS A 1 84 ? -16.875 15.094 5.304 1.00 89.19 84 HIS A C 1
ATOM 701 O O . HIS A 1 84 ? -17.519 15.139 6.350 1.00 89.19 84 HIS A O 1
ATOM 707 N N . MET A 1 85 ? -17.175 14.232 4.325 1.00 90.56 85 MET A N 1
ATOM 708 C CA . MET A 1 85 ? -18.238 13.229 4.451 1.00 90.56 85 MET A CA 1
ATOM 709 C C . MET A 1 85 ? -17.896 12.158 5.488 1.00 90.56 85 MET A C 1
ATOM 711 O O . MET A 1 85 ? -18.750 11.811 6.295 1.00 90.56 85 MET A O 1
ATOM 715 N N . SER A 1 86 ? -16.650 11.676 5.518 1.00 90.62 86 SER A N 1
ATOM 716 C CA . SER A 1 86 ? -16.198 10.715 6.532 1.00 90.62 86 SER A CA 1
ATOM 717 C C . SER A 1 86 ? -16.286 11.301 7.945 1.00 90.62 86 SER A C 1
ATOM 719 O O . SER A 1 86 ? -16.817 10.652 8.846 1.00 90.62 86 SER A O 1
ATOM 721 N N . LYS A 1 87 ? -15.866 12.561 8.129 1.00 89.25 87 LYS A N 1
ATOM 722 C CA . LYS A 1 87 ? -16.056 13.289 9.392 1.00 89.25 87 LYS A CA 1
ATOM 723 C C . LYS A 1 87 ? -17.536 13.437 9.742 1.00 89.25 87 LYS A C 1
ATOM 725 O O . LYS A 1 87 ? -17.899 13.163 10.878 1.00 89.25 87 LYS A O 1
ATOM 730 N N . GLY A 1 88 ? -18.382 13.796 8.774 1.00 86.94 88 GLY A N 1
ATOM 731 C CA . GLY A 1 88 ? -19.833 13.897 8.960 1.00 86.94 88 GLY A CA 1
ATOM 732 C C . GLY A 1 88 ? -20.477 12.576 9.400 1.00 86.94 88 GLY A C 1
ATOM 733 O O . GLY A 1 88 ? -21.296 12.555 10.313 1.00 86.94 88 GLY A O 1
ATOM 734 N N . GLN A 1 89 ? -20.059 11.454 8.811 1.00 88.50 89 GLN A N 1
ATOM 735 C CA . GLN A 1 89 ? -20.512 10.120 9.216 1.00 88.50 89 GLN A CA 1
ATOM 736 C C . GLN A 1 89 ? -20.034 9.752 10.624 1.00 88.50 89 GLN A C 1
ATOM 738 O O . GLN A 1 89 ? -20.799 9.179 11.393 1.00 88.50 89 GLN A O 1
ATOM 743 N N . ALA A 1 90 ? -18.797 10.097 10.987 1.00 86.94 90 ALA A N 1
ATOM 744 C CA . ALA A 1 90 ? -18.285 9.870 12.336 1.00 86.94 90 ALA A CA 1
ATOM 745 C C . ALA A 1 90 ? -19.053 10.694 13.382 1.00 86.94 90 ALA A C 1
ATOM 747 O O . ALA A 1 90 ? -19.431 10.157 14.420 1.00 86.94 90 ALA A O 1
ATOM 748 N N . THR A 1 91 ? -19.350 11.967 13.093 1.00 88.62 91 THR A N 1
ATOM 749 C CA . THR A 1 91 ? -20.180 12.799 13.978 1.00 88.62 91 THR A CA 1
ATOM 750 C C . THR A 1 91 ? -21.608 12.278 14.084 1.00 88.62 91 THR A C 1
ATOM 752 O O . THR A 1 91 ? -22.179 12.311 15.168 1.00 88.62 91 THR A O 1
ATOM 755 N N . GLN A 1 92 ? -22.169 11.755 12.990 1.00 89.69 92 GLN A N 1
ATOM 756 C CA . GLN A 1 92 ? -23.506 11.167 12.985 1.00 89.69 92 GLN A CA 1
ATOM 757 C C . GLN A 1 92 ? -23.566 9.903 13.853 1.00 89.69 92 GLN A C 1
ATOM 759 O O . GLN A 1 92 ? -24.451 9.787 14.692 1.00 89.69 92 GLN A O 1
ATOM 764 N N . ARG A 1 93 ? -22.579 9.006 13.730 1.00 89.94 93 ARG A N 1
ATOM 765 C CA . ARG A 1 93 ? -22.471 7.816 14.592 1.00 89.94 93 ARG A CA 1
ATOM 766 C C . ARG A 1 93 ? -22.316 8.187 16.064 1.00 89.94 93 ARG A C 1
ATOM 768 O O . ARG A 1 93 ? -22.999 7.621 16.905 1.00 89.94 93 ARG A O 1
ATOM 775 N N . ALA A 1 94 ? -21.475 9.174 16.372 1.00 89.44 94 ALA A N 1
ATOM 776 C CA . ALA A 1 94 ? -21.310 9.651 17.744 1.00 89.44 94 ALA A CA 1
ATOM 777 C C . ALA A 1 94 ? -22.612 10.244 18.317 1.00 89.44 94 ALA A C 1
ATOM 779 O O . ALA A 1 94 ? -22.904 10.066 19.498 1.00 89.44 94 ALA A O 1
ATOM 780 N N . LEU A 1 95 ? -23.407 10.929 17.486 1.00 90.94 95 LEU A N 1
ATOM 781 C CA . LEU A 1 95 ? -24.719 11.441 17.878 1.00 90.94 95 LEU A CA 1
ATOM 782 C C . LEU A 1 95 ? -25.715 10.303 18.141 1.00 90.94 95 LEU A C 1
ATOM 784 O O . LEU A 1 95 ? -26.416 10.342 19.148 1.00 90.94 95 LEU A O 1
ATOM 788 N N . GLU A 1 96 ? -25.757 9.290 17.274 1.00 92.44 96 GLU A N 1
ATOM 789 C CA . GLU A 1 96 ? -26.608 8.103 17.439 1.00 92.44 96 GLU A CA 1
ATOM 790 C C . GLU A 1 96 ? -26.244 7.322 18.713 1.00 92.44 96 GLU A C 1
ATOM 792 O O . GLU A 1 96 ? -27.126 6.977 19.497 1.00 92.44 96 GLU A O 1
ATOM 797 N N . GLU A 1 97 ? -24.952 7.128 18.990 1.00 91.94 97 GLU A N 1
ATOM 798 C CA . GLU A 1 97 ? -24.472 6.515 20.236 1.00 91.94 97 GLU A CA 1
ATOM 799 C C . GLU A 1 97 ? -24.864 7.337 21.474 1.00 91.94 97 GLU A C 1
ATOM 801 O O . GLU A 1 97 ? -25.274 6.780 22.494 1.00 91.94 97 GLU A O 1
ATOM 806 N N . ALA A 1 98 ? -24.762 8.668 21.404 1.00 89.06 98 ALA A N 1
ATOM 807 C CA . ALA A 1 98 ? -25.176 9.545 22.497 1.00 89.06 98 ALA A CA 1
ATOM 808 C C . ALA A 1 98 ? -26.695 9.490 22.736 1.00 89.06 98 ALA A C 1
ATOM 810 O O . ALA A 1 98 ? -27.134 9.482 23.886 1.00 89.06 98 ALA A O 1
ATOM 811 N N . GLN A 1 99 ? -27.498 9.410 21.671 1.00 91.94 99 GLN A N 1
ATOM 812 C CA . GLN A 1 99 ? -28.950 9.240 21.766 1.00 91.94 99 GLN A CA 1
ATOM 813 C C . GLN A 1 99 ? -29.327 7.885 22.371 1.00 91.94 99 GLN A C 1
ATOM 815 O O . GLN A 1 99 ? -30.195 7.837 23.238 1.00 91.94 99 GLN A O 1
ATOM 820 N N . GLN A 1 100 ? -28.646 6.804 21.983 1.00 93.12 100 GLN A N 1
ATOM 821 C CA . GLN A 1 100 ? -28.856 5.481 22.579 1.00 93.12 100 GLN A CA 1
ATOM 822 C C . GLN A 1 100 ? -28.527 5.470 24.074 1.00 93.12 100 GLN A C 1
ATOM 824 O O . GLN A 1 100 ? -29.336 5.002 24.870 1.00 93.12 100 GLN A O 1
ATOM 829 N N . LYS A 1 101 ? -27.384 6.044 24.473 1.00 91.19 101 LYS A N 1
ATOM 830 C CA . LYS A 1 101 ? -27.011 6.167 25.893 1.00 91.19 101 LYS A CA 1
ATOM 831 C C . LYS A 1 101 ? -28.017 6.993 26.684 1.00 91.19 101 LYS A C 1
ATOM 833 O O . LYS A 1 101 ? -28.323 6.661 27.823 1.00 91.19 101 LYS A O 1
ATOM 838 N N . ARG A 1 102 ? -28.547 8.060 26.083 1.00 89.62 102 ARG A N 1
ATOM 839 C CA . ARG A 1 102 ? -29.596 8.868 26.705 1.00 89.62 102 ARG A CA 1
ATOM 840 C C . ARG A 1 102 ? -30.883 8.065 26.901 1.00 89.62 102 ARG A C 1
ATOM 842 O O . ARG A 1 102 ? -31.430 8.112 27.991 1.00 89.62 102 ARG A O 1
ATOM 849 N N . ALA A 1 103 ? -31.329 7.316 25.894 1.00 92.50 103 ALA A N 1
ATOM 850 C CA . ALA A 1 103 ? -32.521 6.475 26.008 1.00 92.50 103 ALA A CA 1
ATOM 851 C C . ALA A 1 103 ? -32.356 5.376 27.076 1.00 92.50 103 ALA A C 1
ATOM 853 O O . ALA A 1 103 ? -33.289 5.094 27.820 1.00 92.50 103 ALA A O 1
ATOM 854 N N . GLN A 1 104 ? -31.157 4.792 27.189 1.00 91.88 104 GLN A N 1
ATOM 855 C CA . GLN A 1 104 ? -30.826 3.853 28.267 1.00 91.88 104 GLN A CA 1
ATOM 856 C C . GLN A 1 104 ? -30.917 4.523 29.642 1.00 91.88 104 GLN A C 1
ATOM 858 O O . GLN A 1 104 ? -31.607 4.010 30.514 1.00 91.88 104 GLN A O 1
ATOM 863 N N . ALA A 1 105 ? -30.303 5.697 29.812 1.00 89.69 105 ALA A N 1
ATOM 864 C CA . ALA A 1 105 ? -30.362 6.442 31.069 1.00 89.69 105 ALA A CA 1
ATOM 865 C C . ALA A 1 105 ? -31.793 6.886 31.434 1.00 89.69 105 ALA A C 1
ATOM 867 O O . ALA A 1 105 ? -32.153 6.879 32.606 1.00 89.69 105 ALA A O 1
ATOM 868 N N . GLU A 1 106 ? -32.617 7.257 30.448 1.00 91.94 106 GLU A N 1
ATOM 869 C CA . GLU A 1 106 ? -34.038 7.573 30.656 1.00 91.94 106 GLU A CA 1
ATOM 870 C C . GLU A 1 106 ? -34.811 6.327 31.126 1.00 91.94 106 GLU A C 1
ATOM 872 O O . GLU A 1 106 ? -35.526 6.403 32.122 1.00 91.94 106 GLU A O 1
ATOM 877 N N . SER A 1 107 ? -34.591 5.163 30.505 1.00 94.00 107 SER A N 1
ATOM 878 C CA . SER A 1 107 ? -35.204 3.898 30.938 1.00 94.00 107 SER A CA 1
ATOM 879 C C . SER A 1 107 ? -34.756 3.465 32.340 1.00 94.00 107 SER A C 1
ATOM 881 O O . SER A 1 107 ? -35.575 2.978 33.119 1.00 94.00 107 SER A O 1
ATOM 883 N N . GLU A 1 108 ? -33.476 3.632 32.676 1.00 91.88 108 GLU A N 1
ATOM 884 C CA . GLU A 1 108 ? -32.954 3.357 34.019 1.00 91.88 108 GLU A CA 1
ATOM 885 C C . GLU A 1 108 ? -33.573 4.306 35.052 1.00 91.88 108 GLU A C 1
ATOM 887 O O . GLU A 1 108 ? -33.996 3.868 36.122 1.00 91.88 108 GLU A O 1
ATOM 892 N N . ALA A 1 109 ? -33.694 5.597 34.726 1.00 90.69 109 ALA A N 1
ATOM 893 C CA . ALA A 1 109 ? -34.334 6.580 35.594 1.00 90.69 109 ALA A CA 1
ATOM 894 C C . ALA A 1 109 ? -35.821 6.268 35.829 1.00 90.69 109 ALA A C 1
ATOM 896 O O . ALA A 1 109 ? -36.290 6.386 36.960 1.00 90.69 109 ALA A O 1
ATOM 897 N N . GLU A 1 110 ? -36.551 5.827 34.800 1.00 93.69 110 GLU A N 1
ATOM 898 C CA . GLU A 1 110 ? -37.940 5.370 34.928 1.00 93.69 110 GLU A CA 1
ATOM 899 C C . GLU A 1 110 ? -38.052 4.135 35.831 1.00 93.69 110 GLU A C 1
ATOM 901 O O . GLU A 1 110 ? -38.909 4.097 36.715 1.00 93.69 110 GLU A O 1
ATOM 906 N N . ALA A 1 111 ? -37.155 3.158 35.673 1.00 92.56 111 ALA A N 1
ATOM 907 C CA . ALA A 1 111 ? -37.117 1.973 36.529 1.00 92.56 111 ALA A CA 1
ATOM 908 C C . ALA A 1 111 ? -36.818 2.333 37.994 1.00 92.56 111 ALA A C 1
ATOM 910 O O . ALA A 1 111 ? -37.465 1.823 38.910 1.00 92.56 111 ALA A O 1
ATOM 911 N N . HIS A 1 112 ? -35.876 3.251 38.229 1.00 90.56 112 HIS A N 1
ATOM 912 C CA . HIS A 1 112 ? -35.591 3.763 39.567 1.00 90.56 112 HIS A CA 1
ATOM 913 C C . HIS A 1 112 ? -36.778 4.533 40.156 1.00 90.56 112 HIS A C 1
ATOM 915 O O . HIS A 1 112 ? -37.100 4.341 41.326 1.00 90.56 112 HIS A O 1
ATOM 921 N N . ALA A 1 113 ? -37.460 5.363 39.364 1.00 93.06 113 ALA A N 1
ATOM 922 C CA . ALA A 1 113 ? -38.647 6.086 39.811 1.00 93.06 113 ALA A CA 1
ATOM 923 C C . ALA A 1 113 ? -39.793 5.132 40.187 1.00 93.06 113 ALA A C 1
ATOM 925 O O . ALA A 1 113 ? -40.434 5.334 41.217 1.00 93.06 113 ALA A O 1
ATOM 926 N N . ALA A 1 114 ? -40.009 4.070 39.403 1.00 93.56 114 ALA A N 1
ATOM 927 C CA . ALA A 1 114 ? -40.987 3.029 39.715 1.00 93.56 114 ALA A CA 1
ATOM 928 C C . ALA A 1 114 ? -40.654 2.318 41.035 1.00 93.56 114 ALA A C 1
ATOM 930 O O . ALA A 1 114 ? -41.513 2.215 41.906 1.00 93.56 114 ALA A O 1
ATOM 931 N N . ARG A 1 115 ? -39.385 1.937 41.238 1.00 94.00 115 ARG A N 1
ATOM 932 C CA . ARG A 1 115 ? -38.919 1.330 42.495 1.00 94.00 115 ARG A CA 1
ATOM 933 C C . ARG A 1 115 ? -39.133 2.252 43.699 1.00 94.00 115 ARG A C 1
ATOM 935 O O . ARG A 1 115 ? -39.530 1.797 44.766 1.00 94.00 115 ARG A O 1
ATOM 942 N N . CYS A 1 116 ? -38.878 3.551 43.543 1.00 90.88 116 CYS A N 1
ATOM 943 C CA . CYS A 1 116 ? -39.138 4.527 44.600 1.00 90.88 116 CYS A CA 1
ATOM 944 C C . CYS A 1 116 ? -40.634 4.646 44.919 1.00 90.88 116 CYS A C 1
ATOM 946 O O . CYS A 1 116 ? -40.983 4.820 46.082 1.00 90.88 116 CYS A O 1
ATOM 948 N N . ALA A 1 117 ? -41.510 4.551 43.914 1.00 92.62 117 ALA A N 1
ATOM 949 C CA . ALA A 1 117 ? -42.956 4.567 44.124 1.00 92.62 117 ALA A CA 1
ATOM 950 C C . ALA A 1 117 ? -43.450 3.300 44.845 1.00 92.62 117 ALA A C 1
ATOM 952 O O . ALA A 1 117 ? -44.290 3.408 45.733 1.00 92.62 117 ALA A O 1
ATOM 953 N N . GLU A 1 118 ? -42.900 2.128 44.514 1.00 93.50 118 GLU A N 1
ATOM 954 C CA . GLU A 1 118 ? -43.174 0.868 45.224 1.00 93.50 118 GLU A CA 1
ATOM 955 C C . GLU A 1 118 ? -42.760 0.959 46.698 1.00 93.50 118 GLU A C 1
ATOM 957 O O . GLU A 1 118 ? -43.580 0.733 47.581 1.00 93.50 118 GLU A O 1
ATOM 962 N N . LEU A 1 119 ? -41.523 1.390 46.970 1.00 91.75 119 LEU A N 1
ATOM 963 C CA . LEU A 1 119 ? -41.025 1.567 48.339 1.00 91.75 119 LEU A CA 1
ATOM 964 C C . LEU A 1 119 ? -41.828 2.611 49.131 1.00 91.75 119 LEU A C 1
ATOM 966 O O . LEU A 1 119 ? -41.982 2.480 50.342 1.00 91.75 119 LEU A O 1
ATOM 970 N N . ALA A 1 120 ? -42.330 3.657 48.468 1.00 91.12 120 ALA A N 1
ATOM 971 C CA . ALA A 1 120 ? -43.207 4.636 49.105 1.00 91.12 120 ALA A CA 1
ATOM 972 C C . ALA A 1 120 ? -44.557 4.013 49.496 1.00 91.12 120 ALA A C 1
ATOM 974 O O . ALA A 1 120 ? -45.014 4.232 50.612 1.00 91.12 120 ALA A O 1
ATOM 975 N N . ALA A 1 121 ? -45.150 3.194 48.624 1.00 93.00 121 ALA A N 1
ATOM 976 C CA . ALA A 1 121 ? -46.388 2.482 48.934 1.00 93.00 121 ALA A CA 1
ATOM 977 C C . ALA A 1 121 ? -46.206 1.468 50.079 1.00 93.00 121 ALA A C 1
ATOM 979 O O . ALA A 1 121 ? -47.055 1.390 50.963 1.00 93.00 121 ALA A O 1
ATOM 980 N N . GLU A 1 122 ? -45.083 0.739 50.110 1.00 93.12 122 GLU A N 1
ATOM 981 C CA . GLU A 1 122 ? -44.737 -0.156 51.226 1.00 93.12 122 GLU A CA 1
ATOM 982 C C . GLU A 1 122 ? -44.569 0.618 52.545 1.00 93.12 122 GLU A C 1
ATOM 984 O O . GLU A 1 122 ? -45.014 0.164 53.599 1.00 93.12 122 GLU A O 1
ATOM 989 N N . LEU A 1 123 ? -43.952 1.806 52.506 1.00 89.88 123 LEU A N 1
ATOM 990 C CA . LEU A 1 123 ? -43.830 2.672 53.682 1.00 89.88 123 LEU A CA 1
ATOM 991 C C . LEU A 1 123 ? -45.191 3.145 54.199 1.00 89.88 123 LEU A C 1
ATOM 993 O O . LEU A 1 123 ? -45.382 3.163 55.415 1.00 89.88 123 LEU A O 1
ATOM 997 N N . ASP A 1 124 ? -46.109 3.512 53.307 1.00 92.44 124 ASP A N 1
ATOM 998 C CA . ASP A 1 124 ? -47.468 3.912 53.676 1.00 92.44 124 ASP A CA 1
ATOM 999 C C . ASP A 1 124 ? -48.225 2.735 54.322 1.00 92.44 124 ASP A C 1
ATOM 1001 O O . ASP A 1 124 ? -48.817 2.899 55.388 1.00 92.44 124 ASP A O 1
ATOM 1005 N N . GLU A 1 125 ? -48.120 1.519 53.770 1.00 91.81 125 GLU A N 1
ATOM 1006 C CA . GLU A 1 125 ? -48.730 0.313 54.357 1.00 91.81 125 GLU A CA 1
ATOM 1007 C C . GLU A 1 125 ? -48.165 0.005 55.756 1.00 91.81 125 GLU A C 1
ATOM 1009 O O . GLU A 1 125 ? -48.911 -0.278 56.696 1.00 91.81 125 GLU A O 1
ATOM 101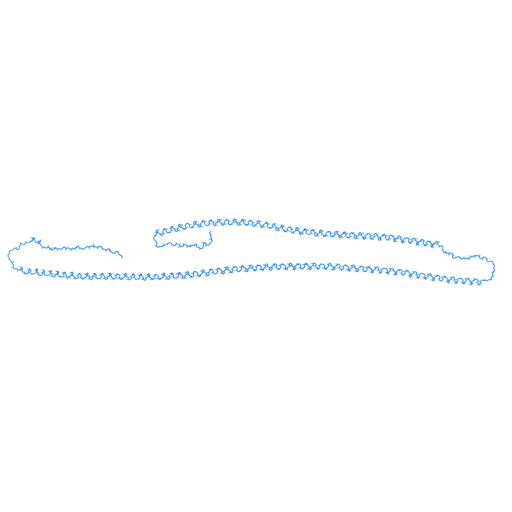4 N N . MET A 1 126 ? -46.847 0.125 55.937 1.00 88.38 126 MET A N 1
ATOM 1015 C CA . MET A 1 126 ? -46.209 -0.043 57.247 1.00 88.38 126 MET A CA 1
ATOM 1016 C C . MET A 1 126 ? -46.635 1.039 58.250 1.00 88.38 126 MET A C 1
ATOM 1018 O O . MET A 1 126 ? -46.709 0.770 59.453 1.00 88.38 126 MET A O 1
ATOM 1022 N N . GLN A 1 127 ? -46.908 2.265 57.793 1.00 90.12 127 GLN A N 1
ATOM 1023 C CA . GLN A 1 127 ? -47.449 3.327 58.646 1.00 90.12 127 GLN A CA 1
ATOM 1024 C C . GLN A 1 127 ? -48.886 3.021 59.071 1.00 90.12 127 GLN A C 1
ATOM 1026 O O . GLN A 1 127 ? -49.179 3.102 60.262 1.00 90.12 127 GLN A O 1
ATOM 1031 N N . GLU A 1 128 ? -49.747 2.584 58.149 1.00 89.56 128 GLU A N 1
ATOM 1032 C CA . GLU A 1 128 ? -51.114 2.159 58.473 1.00 89.56 128 GLU A CA 1
ATOM 1033 C C . GLU A 1 128 ? -51.122 1.000 59.485 1.00 89.56 128 GLU A C 1
ATOM 1035 O O . GLU A 1 128 ? -51.876 1.023 60.461 1.00 89.56 128 GLU A O 1
ATOM 1040 N N . GLN A 1 129 ? -50.236 0.010 59.317 1.00 86.31 129 GLN A N 1
ATOM 1041 C CA . GLN A 1 129 ? -50.084 -1.091 60.274 1.00 86.31 129 GLN A CA 1
ATOM 1042 C C . GLN A 1 129 ? -49.675 -0.594 61.667 1.00 86.31 129 GLN A C 1
ATOM 1044 O O . GLN A 1 129 ? -50.256 -1.029 62.664 1.00 86.31 129 GLN A O 1
ATOM 1049 N N . ARG A 1 130 ? -48.733 0.357 61.749 1.00 87.69 130 ARG A N 1
ATOM 1050 C CA . ARG A 1 130 ? -48.332 0.980 63.023 1.00 87.69 130 ARG A CA 1
ATOM 1051 C C . ARG A 1 130 ? -49.477 1.740 63.684 1.00 87.69 130 ARG A C 1
ATOM 1053 O O . ARG A 1 130 ? -49.642 1.625 64.894 1.00 87.69 130 ARG A O 1
ATOM 1060 N N . GLU A 1 131 ? -50.278 2.482 62.923 1.00 88.12 131 GLU A N 1
ATOM 1061 C CA . GLU A 1 131 ? -51.443 3.194 63.465 1.00 88.12 131 GLU A CA 1
ATOM 1062 C C . GLU A 1 131 ? -52.487 2.221 64.039 1.00 88.12 131 GLU A C 1
ATOM 1064 O O . GLU A 1 131 ? -53.036 2.450 65.122 1.00 88.12 131 GLU A O 1
ATOM 1069 N N . VAL A 1 132 ? -52.733 1.098 63.356 1.00 87.12 132 VAL A N 1
ATOM 1070 C CA . VAL A 1 132 ? -53.620 0.028 63.843 1.00 87.12 132 VAL A CA 1
ATOM 1071 C C . VAL A 1 132 ? -53.062 -0.621 65.110 1.00 87.12 132 VAL A C 1
ATOM 1073 O O . VAL A 1 132 ? -53.811 -0.863 66.062 1.00 87.12 132 VAL A O 1
ATOM 1076 N N . GLU A 1 133 ? -51.760 -0.885 65.154 1.00 85.12 133 GLU A N 1
ATOM 1077 C CA . GLU A 1 133 ? -51.093 -1.459 66.320 1.00 85.12 133 GLU A CA 1
ATOM 1078 C C . GLU A 1 133 ? -51.132 -0.502 67.523 1.00 85.12 133 GLU A C 1
ATOM 1080 O O . GLU A 1 133 ? -51.444 -0.917 68.641 1.00 85.12 133 GLU A O 1
ATOM 1085 N N . GLU A 1 134 ? -50.935 0.798 67.299 1.00 87.44 134 GLU A N 1
ATOM 1086 C CA . GLU A 1 134 ? -51.047 1.830 68.331 1.00 87.44 134 GLU A CA 1
ATOM 1087 C C . GLU A 1 134 ? -52.490 1.961 68.854 1.00 87.44 134 GLU A C 1
ATOM 1089 O O . GLU A 1 134 ? -52.720 2.073 70.065 1.00 87.44 134 GLU A O 1
ATOM 1094 N N . LEU A 1 135 ? -53.492 1.864 67.972 1.00 87.06 135 LEU A N 1
ATOM 1095 C CA . LEU A 1 135 ? -54.907 1.780 68.347 1.00 87.06 135 LEU A CA 1
ATOM 1096 C C . LEU A 1 135 ? -55.207 0.530 69.185 1.00 87.06 135 LEU A C 1
ATOM 1098 O O . LEU A 1 135 ? -55.906 0.624 70.200 1.00 87.06 135 LEU A O 1
ATOM 1102 N N . LEU A 1 136 ? -54.676 -0.634 68.802 1.00 83.81 136 LEU A N 1
ATOM 1103 C CA . LEU A 1 136 ? -54.817 -1.882 69.557 1.00 83.81 136 LEU A CA 1
ATOM 1104 C C . LEU A 1 136 ? -54.162 -1.777 70.938 1.00 83.81 136 LEU A C 1
ATOM 1106 O O . LEU A 1 136 ? -54.804 -2.109 71.937 1.00 83.81 136 LEU A O 1
ATOM 1110 N N . GLN A 1 137 ? -52.940 -1.250 71.026 1.00 83.19 137 GLN A N 1
ATOM 1111 C CA . GLN A 1 137 ? -52.251 -1.016 72.297 1.00 83.19 137 GLN A CA 1
ATOM 1112 C C . GLN A 1 137 ? -53.012 -0.028 73.190 1.00 83.19 137 GLN A C 1
ATOM 1114 O O . GLN A 1 137 ? -53.139 -0.252 74.397 1.00 83.19 137 GLN A O 1
ATOM 1119 N N . ASN A 1 138 ? -53.568 1.045 72.623 1.00 84.00 138 ASN A N 1
ATOM 1120 C CA . ASN A 1 138 ? -54.390 1.994 73.370 1.00 84.00 138 ASN A CA 1
ATOM 1121 C C . ASN A 1 138 ? -55.693 1.358 73.868 1.00 84.00 138 ASN A C 1
ATOM 1123 O O . ASN A 1 138 ? -56.055 1.550 75.030 1.00 84.00 138 ASN A O 1
ATOM 1127 N N . ASN A 1 139 ? -56.360 0.544 73.048 1.00 82.94 139 ASN A N 1
ATOM 1128 C CA . ASN A 1 139 ? -57.542 -0.210 73.465 1.00 82.94 139 ASN A CA 1
ATOM 1129 C C . ASN A 1 139 ? -57.214 -1.214 74.577 1.00 82.94 139 ASN A C 1
ATOM 1131 O O . ASN A 1 139 ? -57.931 -1.265 75.575 1.00 82.94 139 ASN A O 1
ATOM 1135 N N . LEU A 1 140 ? -56.106 -1.949 74.468 1.00 81.88 140 LEU A N 1
ATOM 1136 C CA . LEU A 1 140 ? -55.627 -2.853 75.517 1.00 81.88 140 LEU A CA 1
ATOM 1137 C C . LEU A 1 140 ? -55.304 -2.100 76.810 1.00 81.88 140 LEU A C 1
ATOM 1139 O O . LEU A 1 140 ? -55.702 -2.546 77.884 1.00 81.88 140 LEU A O 1
ATOM 1143 N N . ARG A 1 141 ? -54.673 -0.920 76.737 1.00 81.00 141 ARG A N 1
ATOM 1144 C CA . ARG A 1 141 ? -54.464 -0.050 77.909 1.00 81.00 141 ARG A CA 1
ATOM 1145 C C . ARG A 1 141 ? -55.783 0.418 78.518 1.00 81.00 141 ARG A C 1
ATOM 1147 O O . ARG A 1 141 ? -55.904 0.435 79.740 1.00 81.00 141 ARG A O 1
ATOM 1154 N N . CYS A 1 142 ? -56.769 0.793 77.705 1.00 80.75 142 CYS A N 1
ATOM 1155 C CA . CYS A 1 142 ? -58.100 1.176 78.179 1.00 80.75 142 CYS A CA 1
ATOM 1156 C C . CYS A 1 142 ? -58.819 0.002 78.856 1.00 80.75 142 CYS A C 1
ATOM 1158 O O . CYS A 1 142 ? -59.390 0.187 79.927 1.00 80.75 142 CYS A O 1
ATOM 1160 N N . ILE A 1 143 ? -58.735 -1.206 78.291 1.00 78.19 143 ILE A N 1
ATOM 1161 C CA . ILE A 1 143 ? -59.283 -2.433 78.883 1.00 78.19 143 ILE A CA 1
ATOM 1162 C C . ILE A 1 143 ? -58.554 -2.773 80.185 1.00 78.19 143 ILE A C 1
ATOM 1164 O O . ILE A 1 143 ? -59.210 -3.058 81.178 1.00 78.19 143 ILE A O 1
ATOM 1168 N N . ALA A 1 144 ? -57.224 -2.687 80.226 1.00 75.19 144 ALA A N 1
ATOM 1169 C CA . ALA A 1 144 ? -56.437 -2.921 81.435 1.00 75.19 144 ALA A CA 1
ATOM 1170 C C . ALA A 1 144 ? -56.769 -1.904 82.541 1.00 75.19 144 ALA A C 1
ATOM 1172 O O . ALA A 1 144 ? -56.903 -2.282 83.704 1.00 75.19 144 ALA A O 1
ATOM 1173 N N . ARG A 1 145 ? -56.978 -0.626 82.190 1.00 77.88 145 ARG A N 1
ATOM 1174 C CA . ARG A 1 145 ? -57.475 0.392 83.131 1.00 77.88 145 ARG A CA 1
ATOM 1175 C C . ARG A 1 145 ? -58.887 0.074 83.607 1.00 77.88 145 ARG A C 1
ATOM 1177 O O . ARG A 1 145 ? -59.108 0.078 84.808 1.00 77.88 145 ARG A O 1
ATOM 1184 N N . ALA A 1 146 ? -59.808 -0.269 82.708 1.00 74.38 146 ALA A N 1
ATOM 1185 C CA . ALA A 1 146 ? -61.176 -0.637 83.066 1.00 74.38 146 ALA A CA 1
ATOM 1186 C C . ALA A 1 146 ? -61.231 -1.908 83.929 1.00 74.38 146 ALA A C 1
ATOM 1188 O O . ALA A 1 146 ? -62.020 -1.973 84.863 1.00 74.38 146 ALA A O 1
ATOM 1189 N N . ALA A 1 147 ? -60.371 -2.895 83.672 1.00 70.25 147 ALA A N 1
ATOM 1190 C CA . ALA A 1 147 ? -60.217 -4.093 84.490 1.00 70.25 147 ALA A CA 1
ATOM 1191 C C . ALA A 1 147 ? -59.600 -3.770 85.858 1.00 70.25 147 ALA A C 1
ATOM 1193 O O . ALA A 1 147 ? -60.042 -4.313 86.866 1.00 70.25 147 ALA A O 1
ATOM 1194 N N . GLY A 1 148 ? -58.635 -2.847 85.921 1.00 72.81 148 GLY A N 1
ATOM 1195 C CA . GLY A 1 148 ? -58.089 -2.320 87.172 1.00 72.81 148 GLY A CA 1
ATOM 1196 C C . GLY A 1 148 ? -59.118 -1.524 87.981 1.00 72.81 148 GLY A C 1
ATOM 1197 O O . GLY A 1 148 ? -59.198 -1.679 89.197 1.00 72.81 148 GLY A O 1
ATOM 1198 N N . ASP A 1 149 ? -59.950 -0.722 87.321 1.00 70.94 149 ASP A N 1
ATOM 1199 C CA . ASP A 1 149 ? -61.053 0.010 87.943 1.00 70.94 149 ASP A CA 1
ATOM 1200 C C . ASP A 1 149 ? -62.168 -0.943 88.386 1.00 70.94 149 ASP A C 1
ATOM 1202 O O . ASP A 1 149 ? -62.718 -0.769 89.470 1.00 70.94 149 ASP A O 1
ATOM 1206 N N . LEU A 1 150 ? -62.449 -2.001 87.620 1.00 63.16 150 LEU A N 1
ATOM 1207 C CA . LEU A 1 150 ? -63.368 -3.070 88.008 1.00 63.16 150 LEU A CA 1
ATOM 1208 C C . LEU A 1 150 ? -62.818 -3.871 89.194 1.00 63.16 150 LEU A C 1
ATOM 1210 O O . LEU A 1 150 ? -63.580 -4.173 90.101 1.00 63.16 150 LEU A O 1
ATOM 1214 N N . ALA A 1 151 ? -61.510 -4.136 89.244 1.00 59.56 151 ALA A N 1
ATOM 1215 C CA . ALA A 1 151 ? -60.841 -4.759 90.387 1.00 59.56 151 ALA A CA 1
ATOM 1216 C C . ALA A 1 151 ? -60.880 -3.866 91.643 1.00 59.56 151 ALA A C 1
ATOM 1218 O O . ALA A 1 151 ? -60.980 -4.373 92.759 1.00 59.56 151 ALA A O 1
ATOM 1219 N N . ARG A 1 152 ? -60.861 -2.534 91.473 1.00 61.34 152 ARG A N 1
ATOM 1220 C CA . ARG A 1 152 ? -61.076 -1.553 92.555 1.00 61.34 152 ARG A CA 1
ATOM 1221 C C . ARG A 1 152 ? -62.552 -1.412 92.953 1.00 61.34 152 ARG A C 1
ATOM 1223 O O . ARG A 1 152 ? -62.830 -1.056 94.095 1.00 61.34 152 ARG A O 1
ATOM 1230 N N . GLN A 1 153 ? -63.487 -1.672 92.035 1.00 53.28 153 GLN A N 1
ATOM 1231 C CA . GLN A 1 153 ? -64.939 -1.639 92.264 1.00 53.28 153 GLN A CA 1
ATOM 1232 C C . GLN A 1 153 ? -65.510 -2.970 92.760 1.00 53.28 153 GLN A C 1
ATOM 1234 O O . GLN A 1 153 ? -66.577 -2.972 93.370 1.00 53.28 153 GLN A O 1
ATOM 1239 N N . THR A 1 154 ? -64.821 -4.094 92.555 1.00 44.12 154 THR A N 1
ATOM 1240 C CA . THR A 1 154 ? -65.057 -5.306 93.334 1.00 44.12 154 THR A CA 1
ATOM 1241 C C . THR A 1 154 ? -64.559 -5.032 94.744 1.00 44.12 154 THR A C 1
ATOM 1243 O O . THR A 1 154 ? -63.345 -4.957 94.947 1.00 44.12 154 THR A O 1
ATOM 1246 N N . PRO A 1 155 ? -65.450 -4.863 95.736 1.00 47.91 155 PRO A N 1
ATOM 1247 C CA . PRO A 1 155 ? -64.991 -4.771 97.107 1.00 47.91 155 PRO A CA 1
ATOM 1248 C C . PRO A 1 155 ? -64.209 -6.054 97.415 1.00 47.91 155 PRO A C 1
ATOM 1250 O O . PRO A 1 155 ? -64.624 -7.129 96.959 1.00 47.91 155 PRO A O 1
ATOM 1253 N N . PRO A 1 156 ? -63.112 -6.000 98.194 1.00 46.09 156 PRO A N 1
ATOM 1254 C CA . PRO A 1 156 ? -62.611 -7.211 98.818 1.00 46.09 156 PRO A CA 1
ATOM 1255 C C . PRO A 1 156 ? -63.813 -7.844 99.511 1.00 46.09 156 PRO A C 1
ATOM 1257 O O . PRO A 1 156 ? -64.474 -7.200 100.331 1.00 46.09 156 PRO A O 1
ATOM 1260 N N . ARG A 1 157 ? -64.168 -9.062 99.086 1.00 40.75 157 ARG A N 1
ATOM 1261 C CA . ARG A 1 157 ? -65.254 -9.841 99.676 1.00 40.75 157 ARG A CA 1
ATOM 1262 C C . ARG A 1 157 ? -65.060 -9.735 101.189 1.00 40.75 157 ARG A C 1
ATOM 1264 O O . ARG A 1 157 ? -63.996 -10.142 101.658 1.00 40.75 157 ARG A O 1
ATOM 1271 N N . PRO A 1 158 ? -65.991 -9.119 101.937 1.00 38.06 158 PRO A N 1
ATOM 1272 C CA . PRO A 1 158 ? -65.747 -8.840 103.333 1.00 38.06 158 PRO A CA 1
ATOM 1273 C C . PRO A 1 158 ? -65.567 -10.185 104.016 1.00 38.06 158 PRO A C 1
ATOM 1275 O O . PRO A 1 158 ? -66.476 -11.018 104.036 1.00 38.06 158 PRO A O 1
ATOM 1278 N N . PHE A 1 159 ? -64.368 -10.410 104.540 1.00 39.16 159 PHE A N 1
ATOM 1279 C CA . PHE A 1 159 ? -64.182 -11.349 105.624 1.00 39.16 159 PHE A CA 1
ATOM 1280 C C . PHE A 1 159 ? -65.149 -10.872 106.701 1.00 39.16 159 PHE A C 1
ATOM 1282 O O . PHE A 1 159 ? -64.945 -9.805 107.264 1.00 39.16 159 PHE A O 1
ATOM 1289 N N . VAL A 1 160 ? -66.265 -11.574 106.879 1.00 40.75 160 VAL A N 1
ATOM 1290 C CA . VAL A 1 160 ? -67.259 -11.262 107.903 1.00 40.75 160 VAL A CA 1
ATOM 1291 C C . VAL A 1 160 ? -66.602 -11.576 109.248 1.00 40.75 160 VAL A C 1
ATOM 1293 O O . VAL A 1 160 ? -66.466 -12.759 109.565 1.00 40.75 160 VAL A O 1
ATOM 1296 N N . PRO A 1 161 ? -66.212 -10.592 110.081 1.00 38.66 161 PRO A N 1
ATOM 1297 C CA . PRO A 1 161 ? -65.929 -10.865 111.473 1.00 38.66 161 PRO A CA 1
ATOM 1298 C C . PRO A 1 161 ? -67.294 -10.808 112.151 1.00 38.66 161 PRO A C 1
ATOM 1300 O O . PRO A 1 161 ? -67.842 -9.742 112.426 1.00 38.66 161 PRO A O 1
ATOM 1303 N N . ARG A 1 162 ? -67.918 -11.967 112.343 1.00 37.81 162 ARG A N 1
ATOM 1304 C CA . ARG A 1 162 ? -69.182 -12.062 113.074 1.00 37.81 162 ARG A CA 1
ATOM 1305 C C . ARG A 1 162 ? -68.890 -11.919 114.574 1.00 37.81 162 ARG A C 1
ATOM 1307 O O . ARG A 1 162 ? -69.006 -12.883 115.315 1.00 37.81 162 ARG A O 1
ATOM 1314 N N . SER A 1 163 ? -68.483 -10.734 115.026 1.00 36.50 163 SER A N 1
ATOM 1315 C CA . SER A 1 163 ? -68.391 -10.387 116.447 1.00 36.50 163 SER A CA 1
ATOM 1316 C C . SER A 1 163 ? -69.680 -9.687 116.877 1.00 36.50 163 SER A C 1
ATOM 1318 O O . SER A 1 163 ? -69.813 -8.466 116.852 1.00 36.50 163 SER A O 1
ATOM 1320 N N . ALA A 1 164 ? -70.670 -10.496 117.252 1.00 37.25 164 ALA A N 1
ATOM 1321 C CA . ALA A 1 164 ? -71.800 -10.024 118.041 1.00 37.25 164 ALA A CA 1
ATOM 1322 C C . ALA A 1 164 ? -71.306 -9.641 119.454 1.00 37.25 164 ALA A C 1
ATOM 1324 O O . ALA A 1 164 ? -70.514 -10.392 120.028 1.00 37.25 164 ALA A O 1
ATOM 1325 N N . PRO A 1 165 ? -71.760 -8.523 120.048 1.00 39.91 165 PRO A N 1
ATOM 1326 C CA . PRO A 1 165 ? -71.459 -8.208 121.435 1.00 39.91 165 PRO A CA 1
ATOM 1327 C C . PRO A 1 165 ? -72.366 -9.060 122.327 1.00 39.91 165 PRO A C 1
ATOM 1329 O O . PRO A 1 165 ? -73.570 -8.822 122.421 1.00 39.91 165 PRO A O 1
ATOM 1332 N N . ILE A 1 166 ? -71.799 -10.078 122.970 1.00 40.50 166 ILE A N 1
ATOM 1333 C CA . ILE A 1 166 ? -72.480 -10.788 124.051 1.00 40.50 166 ILE A CA 1
ATOM 1334 C C . ILE A 1 166 ? -72.243 -9.978 125.326 1.00 40.50 166 ILE A C 1
ATOM 1336 O O . ILE A 1 166 ? -71.137 -9.927 125.859 1.00 40.50 166 ILE A O 1
ATOM 1340 N N . HIS A 1 167 ? -73.302 -9.332 125.806 1.00 40.31 167 HIS A N 1
ATOM 1341 C CA . HIS A 1 167 ? -73.398 -8.904 127.194 1.00 40.31 167 HIS A CA 1
ATOM 1342 C C . HIS A 1 167 ? -73.330 -10.148 128.090 1.00 40.31 167 HIS A C 1
ATOM 1344 O O . HIS A 1 167 ? -74.262 -10.949 128.088 1.00 40.31 167 HIS A O 1
ATOM 1350 N N . ILE A 1 168 ? -72.263 -10.289 128.878 1.00 39.12 168 ILE A N 1
ATOM 1351 C CA . ILE A 1 168 ? -72.261 -11.161 130.056 1.00 39.12 168 ILE A CA 1
ATOM 1352 C C . ILE A 1 168 ? -72.025 -10.278 131.271 1.00 39.12 168 ILE A C 1
ATOM 1354 O O . ILE A 1 168 ? -70.986 -9.642 131.431 1.00 39.12 168 ILE A O 1
ATOM 1358 N N . VAL A 1 169 ? -73.061 -10.208 132.097 1.00 38.50 169 VAL A N 1
ATOM 1359 C CA . VAL A 1 169 ? -72.994 -9.702 133.457 1.00 38.50 169 VAL A CA 1
ATOM 1360 C C . VAL A 1 169 ? -72.566 -10.854 134.363 1.00 38.50 169 VAL A C 1
ATOM 1362 O O . VAL A 1 169 ? -73.094 -11.958 134.271 1.00 38.50 169 VAL A O 1
ATOM 1365 N N . SER A 1 170 ? -71.692 -10.497 135.299 1.00 39.97 170 SER A N 1
ATOM 1366 C CA . SER A 1 170 ? -71.366 -11.151 136.567 1.00 39.97 170 SER A CA 1
ATOM 1367 C C . SER A 1 170 ? -70.254 -12.205 136.619 1.00 39.97 170 SER A C 1
ATOM 1369 O O . SER A 1 170 ? -70.290 -13.246 135.979 1.00 39.97 170 SER A O 1
ATOM 1371 N N . HIS A 1 171 ? -69.376 -11.879 137.566 1.00 39.75 171 HIS A N 1
ATOM 1372 C CA . HIS A 1 171 ? -68.675 -12.717 138.527 1.00 39.75 171 HIS A CA 1
ATOM 1373 C C . HIS A 1 171 ? -67.212 -13.045 138.251 1.00 39.75 171 HIS A C 1
ATOM 1375 O O . HIS A 1 171 ? -66.815 -13.543 137.207 1.00 39.75 171 HIS A O 1
ATOM 1381 N N . ALA A 1 172 ? -66.429 -12.617 139.243 1.00 48.03 172 ALA A N 1
ATOM 1382 C CA . ALA A 1 172 ? -65.020 -12.853 139.405 1.00 48.03 172 ALA A CA 1
ATOM 1383 C C . ALA A 1 172 ? -64.758 -14.353 139.544 1.00 48.03 172 ALA A C 1
ATOM 1385 O O . ALA A 1 172 ? -65.613 -15.080 140.049 1.00 48.03 172 ALA A O 1
ATOM 1386 N N . ASP A 1 173 ? -63.541 -14.715 139.149 1.00 48.41 173 ASP A N 1
ATOM 1387 C CA . ASP A 1 173 ? -62.894 -16.018 139.295 1.00 48.41 173 ASP A CA 1
ATOM 1388 C C . ASP A 1 173 ? -63.230 -17.014 138.171 1.00 48.41 173 ASP A C 1
ATOM 1390 O O . ASP A 1 173 ? -64.118 -17.836 138.326 1.00 48.41 173 ASP A O 1
ATOM 1394 N N . ASP A 1 174 ? -62.537 -16.876 137.022 1.00 48.50 174 ASP A N 1
ATOM 1395 C CA . ASP A 1 174 ? -62.071 -17.961 136.119 1.00 48.50 174 ASP A CA 1
ATOM 1396 C C . ASP A 1 174 ? -61.464 -17.374 134.814 1.00 48.50 174 ASP A C 1
ATOM 1398 O O . ASP A 1 174 ? -62.060 -17.386 133.739 1.00 48.50 174 ASP A O 1
ATOM 1402 N N . HIS A 1 175 ? -60.250 -16.804 134.887 1.00 51.78 175 HIS A N 1
ATOM 1403 C CA . HIS A 1 175 ? -59.589 -16.117 133.754 1.00 51.78 175 HIS A CA 1
ATOM 1404 C C . HIS A 1 175 ? -58.498 -16.935 133.021 1.00 51.78 175 HIS A C 1
ATOM 1406 O O . HIS A 1 175 ? -57.826 -16.394 132.144 1.00 51.78 175 HIS A O 1
ATOM 1412 N N . SER A 1 176 ? -58.306 -18.223 133.334 1.00 58.28 176 SER A N 1
ATOM 1413 C CA . SER A 1 176 ? -57.191 -19.020 132.780 1.00 58.28 176 SER A CA 1
ATOM 1414 C C . SER A 1 176 ? -57.501 -19.680 131.426 1.00 58.28 176 SER A C 1
ATOM 1416 O O . SER A 1 176 ? -56.705 -19.568 130.498 1.00 58.28 176 SER A O 1
ATOM 1418 N N . GLU A 1 177 ? -58.661 -20.326 131.265 1.00 58.00 177 GLU A N 1
ATOM 1419 C CA . GLU A 1 177 ? -58.976 -21.113 130.053 1.00 58.00 177 GLU A CA 1
ATOM 1420 C C . GLU A 1 177 ? -59.274 -20.244 128.817 1.00 58.00 177 GLU A C 1
ATOM 1422 O O . GLU A 1 177 ? -58.900 -20.587 127.695 1.00 58.00 177 GLU A O 1
ATOM 1427 N N . ILE A 1 178 ? -59.898 -19.076 129.003 1.00 60.75 178 ILE A N 1
ATOM 1428 C CA . ILE A 1 178 ? -60.197 -18.144 127.900 1.00 60.75 178 ILE A CA 1
ATOM 1429 C C . ILE A 1 178 ? -58.909 -17.489 127.374 1.00 60.75 178 ILE A C 1
ATOM 1431 O O . ILE A 1 178 ? -58.780 -17.251 126.172 1.00 60.75 178 ILE A O 1
ATOM 1435 N N . ALA A 1 179 ? -57.932 -17.238 128.250 1.00 63.84 179 ALA A N 1
ATOM 1436 C CA . ALA A 1 179 ? -56.623 -16.724 127.854 1.00 63.84 179 ALA A CA 1
ATOM 1437 C C . ALA A 1 179 ? -55.844 -17.748 127.007 1.00 63.84 179 ALA A C 1
ATOM 1439 O O . ALA A 1 179 ? -55.183 -17.374 126.039 1.00 63.84 179 ALA A O 1
ATOM 1440 N N . GLU A 1 180 ? -55.980 -19.040 127.313 1.00 68.00 180 GLU A N 1
ATOM 1441 C CA . GLU A 1 180 ? -55.330 -20.133 126.584 1.00 68.00 180 GLU A CA 1
ATOM 1442 C C . GLU A 1 180 ? -55.954 -20.362 125.188 1.00 68.00 180 GLU A C 1
ATOM 1444 O O . GLU A 1 180 ? -55.249 -20.567 124.193 1.00 68.00 180 GLU A O 1
ATOM 1449 N N . GLN A 1 181 ? -57.278 -20.217 125.065 1.00 73.56 181 GLN A N 1
ATOM 1450 C CA . GLN A 1 181 ? -57.976 -20.234 123.769 1.00 73.56 181 GLN A CA 1
ATOM 1451 C C . GLN A 1 181 ? -57.652 -19.006 122.898 1.00 73.56 181 GLN A C 1
ATOM 1453 O O . GLN A 1 181 ? -57.530 -19.107 121.672 1.00 73.56 181 GLN A O 1
ATOM 1458 N N . LEU A 1 182 ? -57.458 -17.836 123.511 1.00 75.06 182 LEU A N 1
ATOM 1459 C CA . LEU A 1 182 ? -57.001 -16.646 122.793 1.00 75.06 182 LEU A CA 1
ATOM 1460 C C . LEU A 1 182 ? -55.553 -16.817 122.297 1.00 75.06 182 LEU A C 1
ATOM 1462 O O . LEU A 1 182 ? -55.252 -16.477 121.156 1.00 75.06 182 LEU A O 1
ATOM 1466 N N . ALA A 1 183 ? -54.679 -17.408 123.117 1.00 77.38 183 ALA A N 1
ATOM 1467 C CA . ALA A 1 183 ? -53.285 -17.659 122.758 1.00 77.38 183 ALA A CA 1
ATOM 1468 C C . ALA A 1 183 ? -53.146 -18.674 121.608 1.00 77.38 183 ALA A C 1
ATOM 1470 O O . ALA A 1 183 ? -52.351 -18.476 120.691 1.00 77.38 183 ALA A O 1
ATOM 1471 N N . THR A 1 184 ? -53.951 -19.740 121.604 1.00 79.44 184 THR A N 1
ATOM 1472 C CA . THR A 1 184 ? -53.946 -20.747 120.524 1.00 79.44 184 THR A CA 1
ATOM 1473 C C . THR A 1 184 ? -54.488 -20.201 119.202 1.00 79.44 184 THR A C 1
ATOM 1475 O O . THR A 1 184 ? -53.922 -20.482 118.145 1.00 79.44 184 THR A O 1
ATOM 1478 N N . THR A 1 185 ? -55.534 -19.374 119.233 1.00 76.06 185 THR A N 1
ATOM 1479 C CA . THR A 1 185 ? -56.061 -18.717 118.022 1.00 76.06 185 THR A CA 1
ATOM 1480 C C . THR A 1 185 ? -55.129 -17.625 117.491 1.00 76.06 185 THR A C 1
ATOM 1482 O O . THR A 1 185 ? -55.004 -17.470 116.275 1.00 76.06 185 THR A O 1
ATOM 1485 N N . GLN A 1 186 ? -54.413 -16.916 118.369 1.00 80.69 186 GLN A N 1
ATOM 1486 C CA . GLN A 1 186 ? -53.329 -16.009 117.978 1.00 80.69 186 GLN A CA 1
ATOM 1487 C C . GLN A 1 186 ? -52.170 -16.769 117.322 1.00 80.69 186 GLN A C 1
ATOM 1489 O O . GLN A 1 186 ? -51.761 -16.395 116.229 1.00 80.69 186 GLN A O 1
ATOM 1494 N N . ALA A 1 187 ? -51.736 -17.898 117.888 1.00 79.38 187 ALA A N 1
ATOM 1495 C CA . ALA A 1 187 ? -50.694 -18.732 117.284 1.00 79.38 187 ALA A CA 1
ATOM 1496 C C . ALA A 1 187 ? -51.092 -19.284 115.899 1.00 79.38 187 ALA A C 1
ATOM 1498 O O . ALA A 1 187 ? -50.271 -19.326 114.986 1.00 79.38 187 ALA A O 1
ATOM 1499 N N . GLN A 1 188 ? -52.359 -19.670 115.710 1.00 82.25 188 GLN A N 1
ATOM 1500 C CA . GLN A 1 188 ? -52.877 -20.098 114.403 1.00 82.25 188 GLN A CA 1
ATOM 1501 C C . GLN A 1 188 ? -52.917 -18.953 113.387 1.00 82.25 188 GLN A C 1
ATOM 1503 O O . GLN A 1 188 ? -52.581 -19.152 112.220 1.00 82.25 188 GLN A O 1
ATOM 1508 N N . ARG A 1 189 ? -53.311 -17.751 113.817 1.00 81.81 189 ARG A N 1
ATOM 1509 C CA . ARG A 1 189 ? -53.274 -16.552 112.975 1.00 81.81 189 ARG A CA 1
ATOM 1510 C C . ARG A 1 189 ? -51.842 -16.215 112.565 1.00 81.81 189 ARG A C 1
ATOM 1512 O O . ARG A 1 189 ? -51.623 -15.915 111.396 1.00 81.81 189 ARG A O 1
ATOM 1519 N N . ASP A 1 190 ? -50.898 -16.270 113.496 1.00 83.38 190 ASP A N 1
ATOM 1520 C CA . ASP A 1 190 ? -49.496 -15.958 113.225 1.00 83.38 190 ASP A CA 1
ATOM 1521 C C . ASP A 1 190 ? -48.883 -16.992 112.267 1.00 83.38 190 ASP A C 1
ATOM 1523 O O . ASP A 1 190 ? -48.219 -16.615 111.307 1.00 83.38 190 ASP A O 1
ATOM 1527 N N . ALA A 1 191 ? -49.207 -18.282 112.421 1.00 85.12 191 ALA A N 1
ATOM 1528 C CA . ALA A 1 191 ? -48.808 -19.324 111.471 1.00 85.12 191 ALA A CA 1
ATOM 1529 C C . ALA A 1 191 ? -49.397 -19.111 110.061 1.00 85.12 191 ALA A C 1
ATOM 1531 O O . ALA A 1 191 ? -48.708 -19.304 109.060 1.00 85.12 191 ALA A O 1
ATOM 1532 N N . LEU A 1 192 ? -50.660 -18.679 109.965 1.00 87.56 192 LEU A N 1
ATOM 1533 C CA . LEU A 1 192 ? -51.285 -18.349 108.680 1.00 87.56 192 LEU A CA 1
ATOM 1534 C C . LEU A 1 192 ? -50.682 -17.093 108.043 1.00 87.56 192 LEU A C 1
ATOM 1536 O O . LEU A 1 192 ? -50.551 -17.055 106.824 1.00 87.56 192 LEU A O 1
ATOM 1540 N N . LEU A 1 193 ? -50.307 -16.084 108.837 1.00 88.50 193 LEU A N 1
ATOM 1541 C CA . LEU A 1 193 ? -49.612 -14.892 108.344 1.00 88.50 193 LEU A CA 1
ATOM 1542 C C . LEU A 1 193 ? -48.235 -15.245 107.781 1.00 88.50 193 LEU A C 1
ATOM 1544 O O . LEU A 1 193 ? -47.922 -14.811 106.676 1.00 88.50 193 LEU A O 1
ATOM 1548 N N . VAL A 1 194 ? -47.475 -16.101 108.471 1.00 88.81 194 VAL A N 1
ATOM 1549 C CA . VAL A 1 194 ? -46.186 -16.609 107.978 1.00 88.81 194 VAL A CA 1
ATOM 1550 C C . VAL A 1 194 ? -46.358 -17.343 106.645 1.00 88.81 194 VAL A C 1
ATOM 1552 O O . VAL A 1 194 ? -45.654 -17.038 105.689 1.00 88.81 194 VAL A O 1
ATOM 1555 N N . HIS A 1 195 ? -47.350 -18.230 106.518 1.00 87.00 195 HIS A N 1
ATOM 1556 C CA . HIS A 1 195 ? -47.625 -18.894 105.237 1.00 87.00 195 HIS A CA 1
ATOM 1557 C C . HIS A 1 195 ? -48.066 -17.934 104.125 1.00 87.00 195 HIS A C 1
ATOM 1559 O O . HIS A 1 195 ? -47.789 -18.178 102.950 1.00 87.00 195 HIS A O 1
ATOM 1565 N N . LEU A 1 196 ? -48.752 -16.842 104.464 1.00 88.50 196 LEU A N 1
ATOM 1566 C CA . LEU A 1 196 ? -49.170 -15.835 103.490 1.00 88.50 196 LEU A CA 1
ATOM 1567 C C . LEU A 1 196 ? -47.974 -14.994 103.017 1.00 88.50 196 LEU A C 1
ATOM 1569 O O . LEU A 1 196 ? -47.874 -14.707 101.826 1.00 88.50 196 LEU A O 1
ATOM 1573 N N . GLU A 1 197 ? -47.043 -14.663 103.914 1.00 90.06 197 GLU A N 1
ATOM 1574 C CA . GLU A 1 197 ? -45.766 -14.015 103.588 1.00 90.06 197 GLU A CA 1
ATOM 1575 C C . GLU A 1 197 ? -44.863 -14.929 102.738 1.00 90.06 197 GLU A C 1
ATOM 1577 O O . GLU A 1 197 ? -44.294 -14.489 101.736 1.00 90.06 197 GLU A O 1
ATOM 1582 N N . GLU A 1 198 ? -44.794 -16.224 103.055 1.00 88.81 198 GLU A N 1
ATOM 1583 C CA . GLU A 1 198 ? -44.107 -17.236 102.240 1.00 88.81 198 GLU A CA 1
ATOM 1584 C C . GLU A 1 198 ? -44.726 -17.356 100.839 1.00 88.81 198 GLU A C 1
ATOM 1586 O O . GLU A 1 198 ? -44.012 -17.375 99.837 1.00 88.81 198 GLU A O 1
ATOM 1591 N N . ALA A 1 199 ? -46.057 -17.361 100.730 1.00 86.38 199 ALA A N 1
ATOM 1592 C CA . ALA A 1 199 ? -46.732 -17.378 99.434 1.00 86.38 199 ALA A CA 1
ATOM 1593 C C . ALA A 1 199 ? -46.484 -16.085 98.634 1.00 86.38 199 ALA A C 1
ATOM 1595 O O . ALA A 1 199 ? -46.299 -16.135 97.417 1.00 86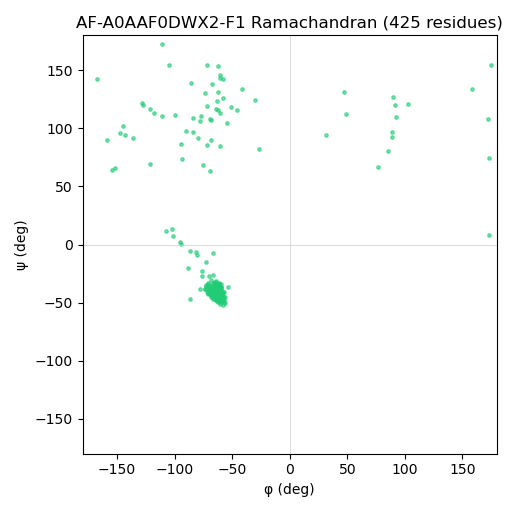.38 199 ALA A O 1
ATOM 1596 N N . HIS A 1 200 ? -46.437 -14.925 99.300 1.00 86.62 200 HIS A N 1
ATOM 1597 C CA . HIS A 1 200 ? -46.140 -13.641 98.654 1.00 86.62 200 HIS A CA 1
ATOM 1598 C C . HIS A 1 200 ? -44.707 -13.582 98.118 1.00 86.62 200 HIS A C 1
ATOM 1600 O O . HIS A 1 200 ? -44.477 -13.121 97.001 1.00 86.62 200 HIS A O 1
ATOM 1606 N N . THR A 1 201 ? -43.741 -14.072 98.895 1.00 90.38 201 THR A N 1
ATOM 1607 C CA . THR A 1 201 ? -42.335 -14.128 98.471 1.00 90.38 201 THR A CA 1
ATOM 1608 C C . THR A 1 201 ? -42.130 -15.119 97.324 1.00 90.38 201 THR A C 1
ATOM 1610 O O . THR A 1 201 ? -41.399 -14.811 96.384 1.00 90.38 201 THR A O 1
ATOM 1613 N N . GLN A 1 202 ? -42.831 -16.257 97.330 1.00 91.62 202 GLN A N 1
ATOM 1614 C CA . GLN A 1 202 ? -42.832 -17.206 96.211 1.00 91.62 202 GLN A CA 1
ATOM 1615 C C . GLN A 1 202 ? -43.438 -16.612 94.935 1.00 91.62 202 GLN A C 1
ATOM 1617 O O . GLN A 1 202 ? -42.864 -16.782 93.861 1.00 91.62 202 GLN A O 1
ATOM 1622 N N . LEU A 1 203 ? -44.554 -15.882 95.034 1.00 88.38 203 LEU A N 1
ATOM 1623 C CA . LEU A 1 203 ? -45.145 -15.189 93.885 1.00 88.38 203 LEU A CA 1
ATOM 1624 C C . LEU A 1 203 ? -44.201 -14.126 93.318 1.00 88.38 203 LEU A C 1
ATOM 1626 O O . LEU A 1 203 ? -44.025 -14.068 92.105 1.00 88.38 203 LEU A O 1
ATOM 1630 N N . HIS A 1 204 ? -43.536 -13.344 94.171 1.00 90.38 204 HIS A N 1
ATOM 1631 C CA . HIS A 1 204 ? -42.529 -12.383 93.719 1.00 90.38 204 HIS A CA 1
ATOM 1632 C C . HIS A 1 204 ? -41.339 -13.054 93.024 1.00 90.38 204 HIS A C 1
ATOM 1634 O O . HIS A 1 204 ? -40.868 -12.548 92.007 1.00 90.38 204 HIS A O 1
ATOM 1640 N N . HIS A 1 205 ? -40.875 -14.198 93.532 1.00 90.69 205 HIS A N 1
ATOM 1641 C CA . HIS A 1 205 ? -39.814 -14.973 92.889 1.00 90.69 205 HIS A CA 1
ATOM 1642 C C . HIS A 1 205 ? -40.233 -15.529 91.527 1.00 90.69 205 HIS A C 1
ATOM 1644 O O . HIS A 1 205 ? -39.449 -15.471 90.583 1.00 90.69 205 HIS A O 1
ATOM 1650 N N . LEU A 1 206 ? -41.455 -16.053 91.417 1.00 90.69 206 LEU A N 1
ATOM 1651 C CA . LEU A 1 206 ? -41.995 -16.543 90.150 1.00 90.69 206 LEU A CA 1
ATOM 1652 C C . LEU A 1 206 ? -42.180 -15.410 89.145 1.00 90.69 206 LEU A C 1
ATOM 1654 O O . LEU A 1 206 ? -41.867 -15.591 87.977 1.00 90.69 206 LEU A O 1
ATOM 1658 N N . GLN A 1 207 ? -42.632 -14.242 89.596 1.00 91.12 207 GLN A N 1
ATOM 1659 C CA . GLN A 1 207 ? -42.804 -13.087 88.726 1.00 91.12 207 GLN A CA 1
ATOM 1660 C C . GLN A 1 207 ? -41.463 -12.571 88.199 1.00 91.12 207 GLN A C 1
ATOM 1662 O O . GLN A 1 207 ? -41.313 -12.434 86.993 1.00 91.12 207 GLN A O 1
ATOM 1667 N N . ALA A 1 208 ? -40.453 -12.434 89.065 1.00 89.81 208 ALA A N 1
ATOM 1668 C CA . ALA A 1 208 ? -39.096 -12.105 88.629 1.00 89.81 208 ALA A CA 1
ATOM 1669 C C . ALA A 1 208 ? -38.518 -13.159 87.665 1.00 89.81 208 ALA A C 1
ATOM 1671 O O . ALA A 1 208 ? -37.772 -12.816 86.752 1.00 89.81 208 ALA A O 1
ATOM 1672 N N . HIS A 1 209 ? -38.863 -14.439 87.849 1.00 89.94 209 HIS A N 1
ATOM 1673 C CA . HIS A 1 209 ? -38.459 -15.496 86.925 1.00 89.94 209 HIS A CA 1
ATOM 1674 C C . HIS A 1 209 ? -39.157 -15.384 85.559 1.00 89.94 209 HIS A C 1
ATOM 1676 O O . HIS A 1 209 ? -38.501 -15.564 84.533 1.00 89.94 209 HIS A O 1
ATOM 1682 N N . CYS A 1 210 ? -40.451 -15.055 85.528 1.00 90.94 210 CYS A N 1
ATOM 1683 C CA . CYS A 1 210 ? -41.175 -14.783 84.285 1.00 90.94 210 CYS A CA 1
ATOM 1684 C C . CYS A 1 210 ? -40.575 -13.586 83.539 1.00 90.94 210 CYS A C 1
ATOM 1686 O O . CYS A 1 210 ? -40.294 -13.726 82.354 1.00 90.94 210 CYS A O 1
ATOM 1688 N N . ASP A 1 211 ? -40.285 -12.483 84.235 1.00 89.88 211 ASP A N 1
ATOM 1689 C CA . ASP A 1 211 ? -39.656 -11.297 83.637 1.00 89.88 211 ASP A CA 1
ATOM 1690 C C . ASP A 1 211 ? -38.295 -11.659 83.002 1.00 89.88 211 ASP A C 1
ATOM 1692 O O . ASP A 1 211 ? -38.028 -11.325 81.851 1.00 89.88 211 ASP A O 1
ATOM 1696 N N . THR A 1 212 ? -37.457 -12.453 83.691 1.00 90.31 212 THR A N 1
ATOM 1697 C CA . THR A 1 212 ? -36.186 -12.924 83.102 1.00 90.31 212 THR A CA 1
ATOM 1698 C C . THR A 1 212 ? -36.369 -13.826 81.880 1.00 90.31 212 THR A C 1
ATOM 1700 O O . THR A 1 212 ? -35.539 -13.799 80.976 1.00 90.31 212 THR A O 1
ATOM 1703 N N . LEU A 1 213 ? -37.430 -14.638 81.834 1.00 89.38 213 LEU A N 1
ATOM 1704 C CA . LEU A 1 213 ? -37.715 -15.486 80.675 1.00 89.38 213 LEU A CA 1
ATOM 1705 C C . LEU A 1 213 ? -38.219 -14.667 79.482 1.00 89.38 213 LEU A C 1
ATOM 1707 O O . LEU A 1 213 ? -37.885 -15.001 78.347 1.00 89.38 213 LEU A O 1
ATOM 1711 N N . GLU A 1 214 ? -38.995 -13.611 79.724 1.00 90.75 214 GLU A N 1
ATOM 1712 C CA . GLU A 1 214 ? -39.415 -12.665 78.684 1.00 90.75 214 GLU A CA 1
ATOM 1713 C C . GLU A 1 214 ? -38.196 -11.953 78.077 1.00 90.75 214 GLU A C 1
ATOM 1715 O O . GLU A 1 214 ? -38.019 -12.005 76.858 1.00 90.75 214 GLU A O 1
ATOM 1720 N N . ASP A 1 215 ? -37.280 -11.442 78.907 1.00 90.62 215 ASP A N 1
ATOM 1721 C CA . ASP A 1 215 ? -36.018 -10.840 78.448 1.00 90.62 215 ASP A CA 1
ATOM 1722 C C . ASP A 1 215 ? -35.151 -11.835 77.645 1.00 90.62 215 ASP A C 1
ATOM 1724 O O . ASP A 1 215 ? -34.520 -11.483 76.643 1.00 90.62 215 ASP A O 1
ATOM 1728 N N . GLU A 1 216 ? -35.083 -13.104 78.063 1.00 89.12 216 GLU A N 1
ATOM 1729 C CA . GLU A 1 216 ? -34.354 -14.148 77.328 1.00 89.12 216 GLU A CA 1
ATOM 1730 C C . GLU A 1 216 ? -34.991 -14.467 75.967 1.00 89.12 216 GLU A C 1
ATOM 1732 O O . GLU A 1 216 ? -34.273 -14.737 74.996 1.00 89.12 216 GLU A O 1
ATOM 1737 N N . LEU A 1 217 ? -36.324 -14.446 75.878 1.00 87.69 217 LEU A N 1
ATOM 1738 C CA . LEU A 1 217 ? -37.053 -14.659 74.629 1.00 87.69 217 LEU A CA 1
ATOM 1739 C C . LEU A 1 217 ? -36.883 -13.477 73.668 1.00 87.69 217 LEU A C 1
ATOM 1741 O O . LEU A 1 217 ? -36.623 -13.714 72.488 1.00 87.69 217 LEU A O 1
ATOM 1745 N N . GLU A 1 218 ? -36.940 -12.237 74.159 1.00 89.88 218 GLU A N 1
ATOM 1746 C CA . GLU A 1 218 ? -36.659 -11.038 73.357 1.00 89.88 218 GLU A CA 1
ATOM 1747 C C . GLU A 1 218 ? -35.219 -11.035 72.831 1.00 89.88 218 GLU A C 1
ATOM 1749 O O . GLU A 1 218 ? -34.986 -10.829 71.639 1.00 89.88 218 GLU A O 1
ATOM 1754 N N . ASN A 1 219 ? -34.239 -11.366 73.679 1.00 87.19 219 ASN A N 1
ATOM 1755 C CA . ASN A 1 219 ? -32.843 -11.486 73.253 1.00 87.19 219 ASN A CA 1
ATOM 1756 C C . ASN A 1 219 ? -32.643 -12.589 72.203 1.00 87.19 219 ASN A C 1
ATOM 1758 O O . ASN A 1 219 ? -31.840 -12.434 71.281 1.00 87.19 219 ASN A O 1
ATOM 1762 N N . ARG A 1 220 ? -33.363 -13.712 72.316 1.00 86.75 220 ARG A N 1
ATOM 1763 C CA . ARG A 1 220 ? -33.335 -14.772 71.297 1.00 86.75 220 ARG A CA 1
ATOM 1764 C C . ARG A 1 220 ? -33.947 -14.323 69.977 1.00 86.75 220 ARG A C 1
ATOM 1766 O O . ARG A 1 220 ? -33.376 -14.656 68.944 1.00 86.75 220 ARG A O 1
ATOM 1773 N N . ALA A 1 221 ? -35.054 -13.584 70.003 1.00 86.06 221 ALA A N 1
ATOM 1774 C CA . ALA A 1 221 ? -35.646 -13.014 68.796 1.00 86.06 221 ALA A CA 1
ATOM 1775 C C . ALA A 1 221 ? -34.660 -12.057 68.103 1.00 86.06 221 ALA A C 1
ATOM 1777 O O . ALA A 1 221 ? -34.353 -12.244 66.930 1.00 86.06 221 ALA A O 1
ATOM 1778 N N . ALA A 1 222 ? -34.034 -11.151 68.860 1.00 87.81 222 ALA A N 1
ATOM 1779 C CA . ALA A 1 222 ? -33.032 -10.225 68.329 1.00 87.81 222 ALA A CA 1
ATOM 1780 C C . ALA A 1 222 ? -31.793 -10.928 67.734 1.00 87.81 222 ALA A C 1
ATOM 1782 O O . ALA A 1 222 ? -31.193 -10.438 66.777 1.00 87.81 222 ALA A O 1
ATOM 1783 N N . LEU A 1 223 ? -31.386 -12.079 68.284 1.00 87.94 223 LEU A N 1
ATOM 1784 C CA . LEU A 1 223 ? -30.299 -12.888 67.718 1.00 87.94 223 LEU A CA 1
ATOM 1785 C C . LEU A 1 223 ? -30.685 -13.537 66.383 1.00 87.94 223 LEU A C 1
ATOM 1787 O O . LEU A 1 223 ? -29.836 -13.621 65.498 1.00 87.94 223 LEU A O 1
ATOM 1791 N N . VAL A 1 224 ? -31.938 -13.979 66.235 1.00 88.81 224 VAL A N 1
ATOM 1792 C CA . VAL A 1 224 ? -32.448 -14.527 64.968 1.00 88.81 224 VAL A CA 1
ATOM 1793 C C . VAL A 1 224 ? -32.474 -13.439 63.897 1.00 88.81 224 VAL A C 1
ATOM 1795 O O . VAL A 1 224 ? -31.935 -13.665 62.816 1.00 88.81 224 VAL A O 1
ATOM 1798 N N . ASP A 1 225 ? -32.984 -12.250 64.222 1.00 89.06 225 ASP A N 1
ATOM 1799 C CA . ASP A 1 225 ? -33.002 -11.107 63.299 1.00 89.06 225 ASP A CA 1
ATOM 1800 C C . ASP A 1 225 ? -31.578 -10.731 62.846 1.00 89.06 225 ASP A C 1
ATOM 1802 O O . ASP A 1 225 ? -31.313 -10.536 61.660 1.00 89.06 225 ASP A O 1
ATOM 1806 N N . LEU A 1 226 ? -30.614 -10.719 63.777 1.00 89.88 226 LEU A N 1
ATOM 1807 C CA . LEU A 1 226 ? -29.210 -10.438 63.463 1.00 89.88 226 LEU A CA 1
ATOM 1808 C C . LEU A 1 226 ? -28.588 -11.496 62.533 1.00 89.88 226 LEU A C 1
ATOM 1810 O O . LEU A 1 226 ? -27.760 -11.165 61.678 1.00 89.88 226 LEU A O 1
ATOM 1814 N N . ASP A 1 227 ? -28.937 -12.771 62.708 1.00 90.31 227 ASP A N 1
ATOM 1815 C CA . ASP A 1 227 ? -28.466 -13.851 61.840 1.00 90.31 227 ASP A CA 1
ATOM 1816 C C . ASP A 1 227 ? -29.117 -13.787 60.447 1.00 90.31 227 ASP A C 1
ATOM 1818 O O . ASP A 1 227 ? -28.434 -14.031 59.445 1.00 90.31 227 ASP A O 1
ATOM 1822 N N . GLU A 1 228 ? -30.390 -13.391 60.351 1.00 90.69 228 GLU A N 1
ATOM 1823 C CA . GLU A 1 228 ? -31.061 -13.123 59.074 1.00 90.69 228 GLU A CA 1
ATOM 1824 C C . GLU A 1 228 ? -30.416 -11.949 58.326 1.00 90.69 228 GLU A C 1
ATOM 1826 O O . GLU A 1 228 ? -30.082 -12.089 57.144 1.00 90.69 228 GLU A O 1
ATOM 1831 N N . ASP A 1 229 ? -30.125 -10.844 59.016 1.00 90.56 229 ASP A N 1
ATOM 1832 C CA . ASP A 1 229 ? -29.416 -9.689 58.453 1.00 90.56 229 ASP A CA 1
ATOM 1833 C C . ASP A 1 229 ? -28.012 -10.064 57.961 1.00 90.56 229 ASP A C 1
ATOM 1835 O O . ASP A 1 229 ? -27.579 -9.664 56.873 1.00 90.56 229 ASP A O 1
ATOM 1839 N N . ARG A 1 230 ? -27.286 -10.889 58.727 1.00 91.75 230 ARG A N 1
ATOM 1840 C CA . ARG A 1 230 ? -25.971 -11.409 58.318 1.00 91.75 230 ARG A CA 1
ATOM 1841 C C . ARG A 1 230 ? -26.064 -12.268 57.065 1.00 91.75 230 ARG A C 1
ATOM 1843 O O . ARG A 1 230 ? -25.218 -12.137 56.178 1.00 91.75 230 ARG A O 1
ATOM 1850 N N . LEU A 1 231 ? -27.073 -13.133 56.971 1.00 93.62 231 LEU A N 1
ATOM 1851 C CA . LEU A 1 231 ? -27.314 -13.955 55.786 1.00 93.62 231 LEU A CA 1
ATOM 1852 C C . LEU A 1 231 ? -27.704 -13.099 54.576 1.00 93.62 231 LEU A C 1
ATOM 1854 O O . LEU A 1 231 ? -27.216 -13.351 53.472 1.00 93.62 231 LEU A O 1
ATOM 1858 N N . ALA A 1 232 ? -28.535 -12.073 54.764 1.00 91.00 232 ALA A N 1
ATOM 1859 C CA . ALA A 1 232 ? -28.901 -11.131 53.712 1.00 91.00 232 ALA A CA 1
ATOM 1860 C C . ALA A 1 232 ? -27.675 -10.359 53.198 1.00 91.00 232 ALA A C 1
ATOM 1862 O O . ALA A 1 232 ? -27.454 -10.279 51.987 1.00 91.00 232 ALA A O 1
ATOM 1863 N N . TYR A 1 233 ? -26.821 -9.878 54.105 1.00 92.31 233 TYR A N 1
ATOM 1864 C CA . TYR A 1 233 ? -25.572 -9.204 53.753 1.00 92.31 233 TYR A CA 1
ATOM 1865 C C . TYR A 1 233 ? -24.589 -10.132 53.022 1.00 92.31 233 TYR A C 1
ATOM 1867 O O . TYR A 1 233 ? -23.974 -9.734 52.028 1.00 92.31 233 TYR A O 1
ATOM 1875 N N . ALA A 1 234 ? -24.466 -11.390 53.461 1.00 93.06 234 ALA A N 1
ATOM 1876 C CA . ALA A 1 234 ? -23.645 -12.398 52.790 1.00 93.06 234 ALA A CA 1
ATOM 1877 C C . ALA A 1 234 ? -24.134 -12.676 51.355 1.00 93.06 234 ALA A C 1
ATOM 1879 O O . ALA A 1 234 ? -23.332 -12.733 50.425 1.00 93.06 234 ALA A O 1
ATOM 1880 N N . ARG A 1 235 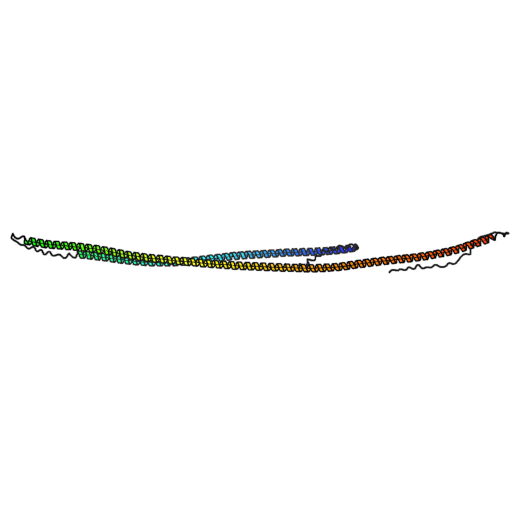? -25.454 -12.765 51.142 1.00 94.44 235 ARG A N 1
ATOM 1881 C CA . ARG A 1 235 ? -26.039 -12.926 49.799 1.00 94.44 235 ARG A CA 1
ATOM 1882 C C . ARG A 1 235 ? -25.790 -11.709 48.913 1.00 94.44 235 ARG A C 1
ATOM 1884 O O . ARG A 1 235 ? -25.452 -11.873 47.746 1.00 94.44 235 ARG A O 1
ATOM 1891 N N . LEU A 1 236 ? -25.932 -10.499 49.453 1.00 93.75 236 LEU A N 1
ATOM 1892 C CA . LEU A 1 236 ? -25.649 -9.258 48.724 1.00 93.75 236 LEU A CA 1
ATOM 1893 C C . LEU A 1 236 ? -24.179 -9.168 48.306 1.00 93.75 236 LEU A C 1
ATOM 1895 O O . LEU A 1 236 ? -23.882 -8.825 47.165 1.00 93.75 236 LEU A O 1
ATOM 1899 N N . THR A 1 237 ? -23.253 -9.508 49.203 1.00 94.50 237 THR A N 1
ATOM 1900 C CA . THR A 1 237 ? -21.815 -9.509 48.891 1.00 94.50 237 THR A CA 1
ATOM 1901 C C . THR A 1 237 ? -21.450 -10.571 47.856 1.00 94.50 237 THR A C 1
ATOM 1903 O O . THR A 1 237 ? -20.678 -10.279 46.943 1.00 94.50 237 THR A O 1
ATOM 1906 N N . GLU A 1 238 ? -22.047 -11.763 47.918 1.00 94.44 238 GLU A N 1
ATOM 1907 C CA . GLU A 1 238 ? -21.882 -12.795 46.889 1.00 94.44 238 GLU A CA 1
ATOM 1908 C C . GLU A 1 238 ? -22.451 -12.345 45.530 1.00 94.44 238 GLU A C 1
ATOM 1910 O O . GLU A 1 238 ? -21.785 -12.464 44.500 1.00 94.44 238 GLU A O 1
ATOM 1915 N N . GLN A 1 239 ? -23.643 -11.740 45.511 1.00 94.06 239 GLN A N 1
ATOM 1916 C CA . GLN A 1 239 ? -24.226 -11.163 44.297 1.00 94.06 239 GLN A CA 1
ATOM 1917 C C . GLN A 1 239 ? -23.326 -10.074 43.703 1.00 94.06 239 GLN A C 1
ATOM 1919 O O . GLN A 1 239 ? -23.017 -10.117 42.512 1.00 94.06 239 GLN A O 1
ATOM 1924 N N . HIS A 1 240 ? -22.818 -9.150 44.519 1.00 91.50 240 HIS A N 1
ATOM 1925 C CA . HIS A 1 240 ? -21.864 -8.146 44.056 1.00 91.50 240 HIS A CA 1
ATOM 1926 C C . HIS A 1 240 ? -20.605 -8.789 43.463 1.00 91.50 240 HIS A C 1
ATOM 1928 O O . HIS A 1 240 ? -20.251 -8.475 42.328 1.00 91.50 240 HIS A O 1
ATOM 1934 N N . ALA A 1 241 ? -19.997 -9.759 44.148 1.00 92.75 241 ALA A N 1
ATOM 1935 C CA . ALA A 1 241 ? -18.809 -10.451 43.652 1.00 92.75 241 ALA A CA 1
ATOM 1936 C C . ALA A 1 241 ? -19.055 -11.169 42.312 1.00 92.75 241 ALA A C 1
ATOM 1938 O O . ALA A 1 241 ? -18.217 -11.107 41.411 1.00 92.75 241 ALA A O 1
ATOM 1939 N N . THR A 1 242 ? -20.213 -11.816 42.140 1.00 94.75 242 THR A N 1
ATOM 1940 C CA . THR A 1 242 ? -20.559 -12.490 40.875 1.00 94.75 242 THR A CA 1
ATOM 1941 C C . THR A 1 242 ? -20.797 -11.503 39.733 1.00 94.75 242 THR A C 1
ATOM 1943 O O . THR A 1 242 ? -20.321 -11.734 38.620 1.00 94.75 242 THR A O 1
ATOM 1946 N N . THR A 1 243 ? -21.475 -10.379 39.992 1.00 94.31 243 THR A N 1
ATOM 1947 C CA . THR A 1 243 ? -21.691 -9.334 38.977 1.00 94.31 243 THR A CA 1
ATOM 1948 C C . THR A 1 243 ? -20.385 -8.656 38.564 1.00 94.31 243 THR A C 1
ATOM 1950 O O . THR A 1 243 ? -20.150 -8.464 37.369 1.00 94.31 243 THR A O 1
ATOM 1953 N N . GLU A 1 244 ? -19.493 -8.368 39.515 1.00 94.00 244 GLU A N 1
ATOM 1954 C CA . GLU A 1 244 ? -18.160 -7.839 39.223 1.00 94.00 244 GLU A CA 1
ATOM 1955 C C . GLU A 1 244 ? -17.334 -8.837 38.411 1.00 94.00 244 GLU A C 1
ATOM 1957 O O . GLU A 1 244 ? -16.748 -8.463 37.393 1.00 94.00 244 GLU A O 1
ATOM 1962 N N . ALA A 1 245 ? -17.328 -10.116 38.799 1.00 92.75 245 ALA A N 1
ATOM 1963 C CA . ALA A 1 245 ? -16.626 -11.163 38.061 1.00 92.75 245 ALA A CA 1
ATOM 1964 C C . ALA A 1 245 ? -17.126 -11.272 36.611 1.00 92.75 245 ALA A C 1
ATOM 1966 O O . ALA A 1 245 ? -16.313 -11.297 35.685 1.00 92.75 245 ALA A O 1
ATOM 1967 N N . ALA A 1 246 ? -18.445 -11.253 36.397 1.00 94.94 246 ALA A N 1
ATOM 1968 C CA . ALA A 1 246 ? -19.041 -11.266 35.062 1.00 94.94 246 ALA A CA 1
ATOM 1969 C C . ALA A 1 246 ? -18.646 -10.027 34.238 1.00 94.94 246 ALA A C 1
ATOM 1971 O O . ALA A 1 246 ? -18.341 -10.137 33.047 1.00 94.94 246 ALA A O 1
ATOM 1972 N N . TRP A 1 247 ? -18.592 -8.849 34.868 1.00 94.38 247 TRP A N 1
ATOM 1973 C CA . TRP A 1 247 ? -18.147 -7.620 34.212 1.00 94.38 247 TRP A CA 1
ATOM 1974 C C . TRP A 1 247 ? -16.675 -7.690 33.788 1.00 94.38 247 TRP A C 1
ATOM 1976 O O . TRP A 1 247 ? -16.351 -7.395 32.634 1.00 94.38 247 TRP A O 1
ATOM 1986 N N . TYR A 1 248 ? -15.781 -8.130 34.680 1.00 93.31 248 TYR A N 1
ATOM 1987 C CA . TYR A 1 248 ? -14.363 -8.306 34.359 1.00 93.31 248 TYR A CA 1
ATOM 1988 C C . TYR A 1 248 ? -14.147 -9.365 33.276 1.00 93.31 248 TYR A C 1
ATOM 1990 O O . TYR A 1 248 ? -13.313 -9.163 32.395 1.00 93.31 248 TYR A O 1
ATOM 1998 N N . GLN A 1 249 ? -14.921 -10.451 33.293 1.00 96.50 249 GLN A N 1
ATOM 1999 C CA . GLN A 1 249 ? -14.853 -11.496 32.275 1.00 96.50 249 GLN A CA 1
ATOM 2000 C C . GLN A 1 249 ? -15.299 -10.984 30.900 1.00 96.50 249 GLN A C 1
ATOM 2002 O O . GLN A 1 249 ? -14.610 -11.210 29.909 1.00 96.50 249 GLN A O 1
ATOM 2007 N N . SER A 1 250 ? -16.390 -10.216 30.837 1.00 95.56 250 SER A N 1
ATOM 2008 C CA . SER A 1 250 ? -16.828 -9.550 29.602 1.00 95.56 250 SER A CA 1
ATOM 2009 C C . SER A 1 250 ? -15.769 -8.572 29.079 1.00 95.56 250 SER A C 1
ATOM 2011 O O . SER A 1 250 ? -15.440 -8.559 27.892 1.00 95.56 250 SER A O 1
ATOM 2013 N N . LYS A 1 251 ? -15.154 -7.793 29.975 1.00 94.38 251 LYS A N 1
ATOM 2014 C CA . LYS A 1 251 ? -14.089 -6.849 29.622 1.00 94.38 251 LYS A CA 1
ATOM 2015 C C . LYS A 1 251 ? -12.827 -7.550 29.110 1.00 94.38 251 LYS A C 1
ATOM 2017 O O . LYS A 1 251 ? -12.197 -7.043 28.183 1.00 94.38 251 LYS A O 1
ATOM 2022 N N . LEU A 1 252 ? -12.471 -8.694 29.698 1.00 95.50 252 LEU A N 1
ATOM 2023 C CA . LEU A 1 252 ? -11.376 -9.541 29.228 1.00 95.50 252 LEU A CA 1
ATOM 2024 C C . LEU A 1 252 ? -11.677 -10.071 27.823 1.00 95.50 252 LEU A C 1
ATOM 2026 O O . LEU A 1 252 ? -10.853 -9.883 26.935 1.00 95.50 252 LEU A O 1
ATOM 2030 N N . GLN A 1 253 ? -12.877 -10.613 27.598 1.00 96.31 253 GLN A N 1
ATOM 2031 C CA . GLN A 1 253 ? -13.291 -11.114 26.286 1.00 96.31 253 GLN A CA 1
ATOM 2032 C C . GLN A 1 253 ? -13.225 -10.019 25.212 1.00 96.31 253 GLN A C 1
ATOM 2034 O O . GLN A 1 253 ? -12.646 -10.222 24.150 1.00 96.31 253 GLN A O 1
ATOM 2039 N N . MET A 1 254 ? -13.734 -8.816 25.502 1.00 93.62 254 MET A N 1
ATOM 2040 C CA . MET A 1 254 ? -13.641 -7.686 24.568 1.00 93.62 254 MET A CA 1
ATOM 2041 C C . MET A 1 254 ? -12.190 -7.289 24.260 1.00 93.62 254 MET A C 1
ATOM 2043 O O . MET A 1 254 ? -11.886 -6.848 23.149 1.00 93.62 254 MET A O 1
ATOM 2047 N N . ALA A 1 255 ? -11.289 -7.405 25.239 1.00 91.31 255 ALA A N 1
ATOM 2048 C CA . ALA A 1 255 ? -9.870 -7.141 25.034 1.00 91.31 255 ALA A CA 1
ATOM 2049 C C . ALA A 1 255 ? -9.211 -8.231 24.175 1.00 91.31 255 ALA A C 1
ATOM 2051 O O . ALA A 1 255 ? -8.447 -7.894 23.271 1.00 91.31 255 ALA A O 1
ATOM 2052 N N . GLU A 1 256 ? -9.538 -9.504 24.405 1.00 95.50 256 GLU A N 1
ATOM 2053 C CA . GLU A 1 256 ? -9.081 -10.638 23.593 1.00 95.50 256 GLU A CA 1
ATOM 2054 C C . GLU A 1 256 ? -9.557 -10.518 22.141 1.00 95.50 256 GLU A C 1
ATOM 2056 O O . GLU A 1 256 ? -8.739 -10.587 21.223 1.00 95.50 256 GLU A O 1
ATOM 2061 N N . ASP A 1 257 ? -10.839 -10.216 21.923 1.00 95.25 257 ASP A N 1
ATOM 2062 C CA . ASP A 1 257 ? -11.414 -10.008 20.590 1.00 95.25 257 ASP A CA 1
ATOM 2063 C C . ASP A 1 257 ? -10.733 -8.838 19.863 1.00 95.25 257 ASP A C 1
ATOM 2065 O O . ASP A 1 257 ? -10.426 -8.907 18.668 1.00 95.25 257 ASP A O 1
ATOM 2069 N N . ARG A 1 258 ? -10.438 -7.752 20.591 1.00 94.31 258 ARG A N 1
ATOM 2070 C CA . ARG A 1 258 ? -9.699 -6.606 20.049 1.00 94.31 258 ARG A CA 1
ATOM 2071 C C . ARG A 1 258 ? -8.264 -6.978 19.681 1.00 94.31 258 ARG A C 1
ATOM 2073 O O . ARG A 1 258 ? -7.789 -6.531 18.635 1.00 94.31 258 ARG A O 1
ATOM 2080 N N . CYS A 1 259 ? -7.570 -7.752 20.512 1.00 94.56 259 CYS A N 1
ATOM 2081 C CA . CYS A 1 259 ? -6.224 -8.240 20.212 1.00 94.56 259 CYS A CA 1
ATOM 2082 C C . CYS A 1 259 ? -6.233 -9.133 18.967 1.00 94.56 259 CYS A C 1
ATOM 2084 O O . CYS A 1 259 ? -5.476 -8.868 18.036 1.00 94.56 259 CYS A O 1
ATOM 2086 N N . ALA A 1 260 ? -7.158 -10.093 18.886 1.00 94.44 260 ALA A N 1
ATOM 2087 C CA . ALA A 1 260 ? -7.320 -10.963 17.723 1.00 94.44 260 ALA A CA 1
ATOM 2088 C C . ALA A 1 260 ? -7.613 -10.165 16.440 1.00 94.44 260 ALA A C 1
ATOM 2090 O O . ALA A 1 260 ? -7.046 -10.437 15.378 1.00 94.44 260 ALA A O 1
ATOM 2091 N N . TRP A 1 261 ? -8.451 -9.126 16.527 1.00 97.12 261 TRP A N 1
ATOM 2092 C CA . TRP A 1 261 ? -8.710 -8.232 15.399 1.00 97.12 261 TRP A CA 1
ATOM 2093 C C . TRP A 1 261 ? -7.452 -7.467 14.964 1.00 97.12 261 TRP A C 1
ATOM 2095 O O . TRP A 1 261 ? -7.162 -7.398 13.768 1.00 97.12 261 TRP A O 1
ATOM 2105 N N . LEU A 1 262 ? -6.681 -6.918 15.909 1.00 94.62 262 LEU A N 1
ATOM 2106 C CA . LEU A 1 262 ? -5.429 -6.213 15.611 1.00 94.62 262 LEU A CA 1
ATOM 2107 C C . LEU A 1 262 ? -4.385 -7.142 14.979 1.00 94.62 262 LEU A C 1
ATOM 2109 O O . LEU A 1 262 ? -3.734 -6.749 14.011 1.00 94.62 262 LEU A O 1
ATOM 2113 N N . GLU A 1 263 ? -4.259 -8.374 15.467 1.00 96.56 263 GLU A N 1
ATOM 2114 C CA . GLU A 1 263 ? -3.381 -9.394 14.886 1.00 96.56 263 GLU A CA 1
ATOM 2115 C C . GLU A 1 263 ? -3.803 -9.758 13.458 1.00 96.56 263 GLU A C 1
ATOM 2117 O O . GLU A 1 263 ? -2.961 -9.836 12.561 1.00 96.56 263 GLU A O 1
ATOM 2122 N N . ALA A 1 264 ? -5.106 -9.901 13.200 1.00 93.75 264 ALA A N 1
ATOM 2123 C CA . ALA A 1 264 ? -5.621 -10.134 11.854 1.00 93.75 264 ALA A CA 1
ATOM 2124 C C . ALA A 1 264 ? -5.313 -8.962 10.902 1.00 93.75 264 ALA A C 1
ATOM 2126 O O . ALA A 1 264 ? -4.905 -9.188 9.759 1.00 93.75 264 ALA A O 1
ATOM 2127 N N . GLN A 1 265 ? -5.444 -7.712 11.365 1.00 93.88 265 GLN A N 1
ATOM 2128 C CA . GLN A 1 265 ? -5.070 -6.527 10.582 1.00 93.88 265 GLN A CA 1
ATOM 2129 C C . GLN A 1 265 ? -3.559 -6.460 10.320 1.00 93.88 265 GLN A C 1
ATOM 2131 O O . GLN A 1 265 ? -3.135 -6.157 9.201 1.00 93.88 265 GLN A O 1
ATOM 2136 N N . LEU A 1 266 ? -2.731 -6.790 11.313 1.00 95.38 266 LEU A N 1
ATOM 2137 C CA . LEU A 1 266 ? -1.280 -6.857 11.150 1.00 95.38 266 LEU A CA 1
ATOM 2138 C C . LEU A 1 266 ? -0.899 -7.918 10.104 1.00 95.38 266 LEU A C 1
ATOM 2140 O O . LEU A 1 266 ? -0.160 -7.634 9.164 1.00 95.38 266 LEU A O 1
ATOM 2144 N N . ASN A 1 267 ? -1.475 -9.115 10.198 1.00 94.25 267 ASN A N 1
ATOM 2145 C CA . ASN A 1 267 ? -1.238 -10.189 9.235 1.00 94.25 267 ASN A CA 1
ATOM 2146 C C . ASN A 1 267 ? -1.692 -9.805 7.822 1.00 94.25 267 ASN A C 1
ATOM 2148 O O . ASN A 1 267 ? -0.987 -10.079 6.849 1.00 94.25 267 ASN A O 1
ATOM 2152 N N . HIS A 1 268 ? -2.829 -9.117 7.696 1.00 92.62 268 HIS A N 1
ATOM 2153 C CA . HIS A 1 268 ? -3.296 -8.603 6.412 1.00 92.62 268 HIS A CA 1
ATOM 2154 C C . HIS A 1 268 ? -2.323 -7.577 5.815 1.00 92.62 268 HIS A C 1
ATOM 2156 O O . HIS A 1 268 ? -1.956 -7.686 4.645 1.00 92.62 268 HIS A O 1
ATOM 2162 N N . THR A 1 269 ? -1.850 -6.613 6.610 1.00 94.44 269 THR A N 1
ATOM 2163 C CA . THR A 1 269 ? -0.888 -5.605 6.130 1.00 94.44 269 THR A CA 1
ATOM 2164 C C . THR A 1 269 ? 0.459 -6.226 5.754 1.00 94.44 269 THR A C 1
ATOM 2166 O O . THR A 1 269 ? 1.010 -5.872 4.712 1.00 94.44 269 THR A O 1
ATOM 2169 N N . HIS A 1 270 ? 0.955 -7.209 6.514 1.00 93.88 270 HIS A N 1
ATOM 2170 C CA . HIS A 1 270 ? 2.141 -7.991 6.148 1.00 93.88 270 HIS A CA 1
ATOM 2171 C C . HIS A 1 270 ? 1.948 -8.763 4.836 1.00 93.88 270 HIS A C 1
ATOM 2173 O O . HIS A 1 270 ? 2.829 -8.734 3.974 1.00 93.88 270 HIS A O 1
ATOM 2179 N N . ALA A 1 271 ? 0.793 -9.406 4.642 1.00 93.94 271 ALA A N 1
ATOM 2180 C CA . ALA A 1 271 ? 0.481 -10.114 3.404 1.00 93.94 271 ALA A CA 1
ATOM 2181 C C . ALA A 1 271 ? 0.481 -9.159 2.201 1.00 93.94 271 ALA A C 1
ATOM 2183 O O . ALA A 1 271 ? 1.178 -9.414 1.218 1.00 93.94 271 ALA A O 1
ATOM 2184 N N . VAL A 1 272 ? -0.210 -8.020 2.301 1.00 93.00 272 VAL A N 1
ATOM 2185 C CA . VAL A 1 272 ? -0.226 -6.994 1.246 1.00 93.00 272 VAL A CA 1
ATOM 2186 C C . VAL A 1 272 ? 1.184 -6.464 0.974 1.00 93.00 272 VAL A C 1
ATOM 2188 O O . VAL A 1 272 ? 1.593 -6.378 -0.182 1.00 93.00 272 VAL A O 1
ATOM 2191 N N . HIS A 1 273 ? 1.963 -6.165 2.016 1.00 94.56 273 HIS A N 1
ATOM 2192 C CA . HIS A 1 273 ? 3.335 -5.685 1.859 1.00 94.56 273 HIS A CA 1
ATOM 2193 C C . HIS A 1 273 ? 4.222 -6.707 1.134 1.00 94.56 273 HIS A C 1
ATOM 2195 O O . HIS A 1 273 ? 4.920 -6.354 0.183 1.00 94.56 273 HIS A O 1
ATOM 2201 N N . SER A 1 274 ? 4.143 -7.985 1.516 1.00 94.81 274 SER A N 1
ATOM 2202 C CA . SER A 1 274 ? 4.900 -9.060 0.864 1.00 94.81 274 SER A CA 1
ATOM 2203 C C . SER A 1 274 ? 4.522 -9.238 -0.612 1.00 94.81 274 SER A C 1
ATOM 2205 O O . SER A 1 274 ? 5.404 -9.412 -1.451 1.00 94.81 274 SER A O 1
ATOM 2207 N N . GLN A 1 275 ? 3.235 -9.113 -0.957 1.00 94.81 275 GLN A N 1
ATOM 2208 C CA . GLN A 1 275 ? 2.763 -9.161 -2.343 1.00 94.81 275 GLN A CA 1
ATOM 2209 C C . GLN A 1 275 ? 3.285 -7.977 -3.161 1.00 94.81 275 GLN A C 1
ATOM 2211 O O . GLN A 1 275 ? 3.732 -8.163 -4.293 1.00 94.81 275 GLN A O 1
ATOM 2216 N N . VAL A 1 276 ? 3.279 -6.770 -2.588 1.00 94.69 276 VAL A N 1
ATOM 2217 C CA . VAL A 1 276 ? 3.822 -5.572 -3.243 1.00 94.69 276 VAL A CA 1
ATOM 2218 C C . VAL A 1 276 ? 5.327 -5.713 -3.476 1.00 94.69 276 VAL A C 1
ATOM 2220 O O . VAL A 1 276 ? 5.789 -5.451 -4.585 1.00 94.69 276 VAL A O 1
ATOM 2223 N N . LEU A 1 277 ? 6.091 -6.180 -2.483 1.00 94.38 277 LEU A N 1
ATOM 2224 C CA . LEU A 1 277 ? 7.525 -6.438 -2.649 1.00 94.38 277 LEU A CA 1
ATOM 2225 C C . LEU A 1 277 ? 7.793 -7.508 -3.714 1.00 94.38 277 LEU A C 1
ATOM 2227 O O . LEU A 1 277 ? 8.661 -7.321 -4.565 1.00 94.38 277 LEU A O 1
ATOM 2231 N N . ALA A 1 278 ? 7.022 -8.597 -3.723 1.00 94.62 278 ALA A N 1
ATOM 2232 C CA . ALA A 1 278 ? 7.138 -9.633 -4.745 1.00 94.62 278 ALA A CA 1
ATOM 2233 C C . ALA A 1 278 ? 6.856 -9.080 -6.153 1.00 94.62 278 ALA A C 1
ATOM 2235 O O . ALA A 1 278 ? 7.602 -9.376 -7.088 1.00 94.62 278 ALA A O 1
ATOM 2236 N N . ALA A 1 279 ? 5.832 -8.235 -6.306 1.00 92.69 279 ALA A N 1
ATOM 2237 C CA . ALA A 1 279 ? 5.509 -7.583 -7.573 1.00 92.69 279 ALA A CA 1
ATOM 2238 C C . ALA A 1 279 ? 6.609 -6.606 -8.026 1.00 92.69 279 ALA A C 1
ATOM 2240 O O . ALA A 1 279 ? 6.961 -6.581 -9.207 1.00 92.69 279 ALA A O 1
ATOM 2241 N N . LEU A 1 280 ? 7.190 -5.837 -7.098 1.00 94.00 280 LEU A N 1
ATOM 2242 C CA . LEU A 1 280 ? 8.311 -4.940 -7.390 1.00 94.00 280 LEU A CA 1
ATOM 2243 C C . LEU A 1 280 ? 9.548 -5.718 -7.843 1.00 94.00 280 LEU A C 1
ATOM 2245 O O . LEU A 1 280 ? 10.108 -5.394 -8.887 1.00 94.00 280 LEU A O 1
ATOM 2249 N N . HIS A 1 281 ? 9.925 -6.784 -7.134 1.00 94.12 281 HIS A N 1
ATOM 2250 C CA . HIS A 1 281 ? 11.050 -7.630 -7.537 1.00 94.12 281 HIS A CA 1
ATOM 2251 C C . HIS A 1 281 ? 10.800 -8.354 -8.863 1.00 94.12 281 HIS A C 1
ATOM 2253 O O . HIS A 1 281 ? 11.725 -8.510 -9.659 1.00 94.12 281 HIS A O 1
ATOM 2259 N N . ALA A 1 282 ? 9.566 -8.782 -9.141 1.00 95.00 282 ALA A N 1
ATOM 2260 C CA . ALA A 1 282 ? 9.217 -9.365 -10.435 1.00 95.00 282 ALA A CA 1
ATOM 2261 C C . ALA A 1 282 ? 9.391 -8.349 -11.576 1.00 95.00 282 ALA A C 1
ATOM 2263 O O . ALA A 1 282 ? 9.981 -8.681 -12.604 1.00 95.00 282 ALA A O 1
ATOM 2264 N N . LYS A 1 283 ? 8.949 -7.102 -11.370 1.00 94.06 283 LYS A N 1
ATOM 2265 C CA . LYS A 1 283 ? 9.121 -6.009 -12.336 1.00 94.06 283 LYS A CA 1
ATOM 2266 C C . LYS A 1 283 ? 10.587 -5.610 -12.515 1.00 94.06 283 LYS A C 1
ATOM 2268 O O . LYS A 1 283 ? 11.023 -5.338 -13.626 1.00 94.06 283 LYS A O 1
ATOM 2273 N N . GLU A 1 284 ? 11.366 -5.590 -11.440 1.00 94.88 284 GLU A N 1
ATOM 2274 C CA . GLU A 1 284 ? 12.803 -5.323 -11.516 1.00 94.88 284 GLU A CA 1
ATOM 2275 C C . GLU A 1 284 ? 13.522 -6.403 -12.334 1.00 94.88 284 GLU A C 1
ATOM 2277 O O . GLU A 1 284 ? 14.299 -6.081 -13.232 1.00 94.88 284 GLU A O 1
ATOM 2282 N N . ARG A 1 285 ? 13.200 -7.683 -12.106 1.00 94.31 285 ARG A N 1
ATOM 2283 C CA . ARG A 1 285 ? 13.744 -8.796 -12.898 1.00 94.31 285 ARG A CA 1
ATOM 2284 C C . ARG A 1 285 ? 13.331 -8.726 -14.366 1.00 94.31 285 ARG A C 1
ATOM 2286 O O . ARG A 1 285 ? 14.161 -9.025 -15.220 1.00 94.31 285 ARG A O 1
ATOM 2293 N N . SER A 1 286 ? 12.089 -8.339 -14.674 1.00 94.19 286 SER A N 1
ATOM 2294 C CA . SER A 1 286 ? 11.648 -8.204 -16.068 1.00 94.19 286 SER A CA 1
ATOM 2295 C C . SER A 1 286 ? 12.405 -7.085 -16.780 1.00 94.19 286 SER A C 1
ATOM 2297 O O . SER A 1 286 ? 12.918 -7.308 -17.869 1.00 94.19 286 SER A O 1
ATOM 2299 N N . LEU A 1 287 ? 12.575 -5.928 -16.131 1.00 93.06 287 LEU A N 1
ATOM 2300 C CA . LEU A 1 287 ? 13.353 -4.813 -16.675 1.00 93.06 287 LEU A CA 1
ATOM 2301 C C . LEU A 1 287 ? 14.834 -5.172 -16.850 1.00 93.06 287 LEU A C 1
ATOM 2303 O O . LEU A 1 287 ? 15.427 -4.838 -17.871 1.00 93.06 287 LEU A O 1
ATOM 2307 N N . GLN A 1 288 ? 15.435 -5.883 -15.892 1.00 93.06 288 GLN A N 1
ATOM 2308 C CA . GLN A 1 288 ? 16.810 -6.378 -16.023 1.00 93.06 288 GLN A CA 1
ATOM 2309 C C . GLN A 1 288 ? 16.948 -7.373 -17.179 1.00 93.06 288 GLN A C 1
ATOM 2311 O O . GLN A 1 288 ? 17.941 -7.338 -17.905 1.00 93.06 288 GLN A O 1
ATOM 2316 N N . HIS A 1 289 ? 15.961 -8.252 -17.367 1.00 94.81 289 HIS A N 1
ATOM 2317 C CA . HIS A 1 289 ? 15.953 -9.195 -18.477 1.00 94.81 289 HIS A CA 1
ATOM 2318 C C . HIS A 1 289 ? 15.809 -8.479 -19.825 1.00 94.81 289 HIS A C 1
ATOM 2320 O O . HIS A 1 289 ? 16.604 -8.735 -20.722 1.00 94.81 289 HIS A O 1
ATOM 2326 N N . GLU A 1 290 ? 14.867 -7.542 -19.947 1.00 92.81 290 GLU A N 1
ATOM 2327 C CA . GLU A 1 290 ? 14.682 -6.715 -21.147 1.00 92.81 290 GLU A CA 1
ATOM 2328 C C . GLU A 1 290 ? 15.945 -5.914 -21.482 1.00 92.81 290 GLU A C 1
ATOM 2330 O O . GLU A 1 290 ? 16.402 -5.938 -22.624 1.00 92.81 290 GLU A O 1
ATOM 2335 N N . ALA A 1 291 ? 16.562 -5.271 -20.485 1.00 92.44 291 ALA A N 1
ATOM 2336 C CA . ALA A 1 291 ? 17.811 -4.540 -20.663 1.00 92.44 291 ALA A CA 1
ATOM 2337 C C . ALA A 1 291 ? 18.949 -5.462 -21.122 1.00 92.44 291 ALA A C 1
ATOM 2339 O O . ALA A 1 291 ? 19.689 -5.114 -22.040 1.00 92.44 291 ALA A O 1
ATOM 2340 N N . LYS A 1 292 ? 19.072 -6.658 -20.532 1.00 94.88 292 LYS A N 1
ATOM 2341 C CA . LYS A 1 292 ? 20.083 -7.637 -20.945 1.00 94.88 292 LYS A CA 1
ATOM 2342 C C . LYS A 1 292 ? 19.857 -8.107 -22.382 1.00 94.88 292 LYS A C 1
ATOM 2344 O O . LYS A 1 292 ? 20.802 -8.120 -23.157 1.00 94.88 292 LYS A O 1
ATOM 2349 N N . VAL A 1 293 ? 18.617 -8.426 -22.755 1.00 95.12 293 VAL A N 1
ATOM 2350 C CA . VAL A 1 293 ? 18.267 -8.830 -24.126 1.00 95.12 293 VAL A CA 1
ATOM 2351 C C . VAL A 1 293 ? 18.576 -7.713 -25.125 1.00 95.12 293 VAL A C 1
ATOM 2353 O O . VAL A 1 293 ? 19.120 -7.991 -26.189 1.00 95.12 293 VAL A O 1
ATOM 2356 N N . GLN A 1 294 ? 18.288 -6.452 -24.788 1.00 93.44 294 GLN A N 1
ATOM 2357 C CA . GLN A 1 294 ? 18.642 -5.313 -25.639 1.00 93.44 294 GLN A CA 1
ATOM 2358 C C . GLN A 1 294 ? 20.157 -5.154 -25.799 1.00 93.44 294 GLN A C 1
ATOM 2360 O O . GLN A 1 294 ? 20.622 -4.942 -26.915 1.00 93.44 294 GLN A O 1
ATOM 2365 N N . VAL A 1 295 ? 20.929 -5.274 -24.716 1.00 94.50 295 VAL A N 1
ATOM 2366 C CA . VAL A 1 295 ? 22.400 -5.209 -24.772 1.00 94.50 295 VAL A CA 1
ATOM 2367 C C . VAL A 1 295 ? 22.978 -6.374 -25.579 1.00 94.50 295 VAL A C 1
ATOM 2369 O O . VAL A 1 295 ? 23.865 -6.166 -26.400 1.00 94.50 295 VAL A O 1
ATOM 2372 N N . ASP A 1 296 ? 22.454 -7.586 -25.405 1.00 94.56 296 ASP A N 1
ATOM 2373 C CA . ASP A 1 296 ? 22.894 -8.755 -26.170 1.00 94.56 296 ASP A CA 1
ATOM 2374 C C . ASP A 1 296 ? 22.561 -8.592 -27.668 1.00 94.56 296 ASP A C 1
ATOM 2376 O O . ASP A 1 296 ? 23.379 -8.927 -28.527 1.00 94.56 296 ASP A O 1
ATOM 2380 N N . ALA A 1 297 ? 21.401 -8.011 -28.000 1.00 94.38 297 ALA A N 1
ATOM 2381 C CA . ALA A 1 297 ? 21.008 -7.719 -29.378 1.00 94.38 297 ALA A CA 1
ATOM 2382 C C . ALA A 1 297 ? 21.884 -6.630 -30.025 1.00 94.38 297 ALA A C 1
ATOM 2384 O O . ALA A 1 297 ? 22.315 -6.792 -31.168 1.00 94.38 297 ALA A O 1
ATOM 2385 N N . THR A 1 298 ? 22.192 -5.542 -29.308 1.00 94.62 298 THR A N 1
ATOM 2386 C CA . THR A 1 298 ? 23.088 -4.490 -29.824 1.00 94.62 298 THR A CA 1
ATOM 2387 C C . THR A 1 298 ? 24.517 -4.997 -29.980 1.00 94.62 298 THR A C 1
ATOM 2389 O O . THR A 1 298 ? 25.165 -4.681 -30.977 1.00 94.62 298 THR A O 1
ATOM 2392 N N . LEU A 1 299 ? 24.990 -5.844 -29.062 1.00 94.44 299 LEU A N 1
ATOM 2393 C CA . LEU A 1 299 ? 26.286 -6.507 -29.179 1.00 94.44 299 LEU A CA 1
ATOM 2394 C C . LEU A 1 299 ? 26.338 -7.425 -30.408 1.00 94.44 299 LEU A C 1
ATOM 2396 O O . LEU A 1 299 ? 27.308 -7.375 -31.161 1.00 94.44 299 LEU A O 1
ATOM 2400 N N . GLN A 1 300 ? 25.302 -8.233 -30.652 1.00 95.31 300 GLN A N 1
ATOM 2401 C CA . GLN A 1 300 ? 25.239 -9.078 -31.849 1.00 95.31 300 GLN A CA 1
ATOM 2402 C C . GLN A 1 300 ? 25.227 -8.258 -33.142 1.00 95.31 300 GLN A C 1
ATOM 2404 O O . GLN A 1 300 ? 25.952 -8.602 -34.075 1.00 95.31 300 GLN A O 1
ATOM 2409 N N . ALA A 1 301 ? 24.461 -7.166 -33.195 1.00 94.44 301 ALA A N 1
ATOM 2410 C CA . ALA A 1 301 ? 24.454 -6.265 -34.346 1.00 94.44 301 ALA A CA 1
ATOM 2411 C C . ALA A 1 301 ? 25.838 -5.631 -34.578 1.00 94.44 301 ALA A C 1
ATOM 2413 O O . ALA A 1 301 ? 26.319 -5.584 -35.709 1.00 94.44 301 ALA A O 1
ATOM 2414 N N . ALA A 1 302 ? 26.524 -5.214 -33.508 1.00 93.56 302 ALA A N 1
ATOM 2415 C CA . ALA A 1 302 ? 27.881 -4.680 -33.594 1.00 93.56 302 ALA A CA 1
ATOM 2416 C C . ALA A 1 302 ? 28.887 -5.724 -34.111 1.00 93.56 302 ALA A C 1
ATOM 2418 O O . ALA A 1 302 ? 29.693 -5.408 -34.984 1.00 93.56 302 ALA A O 1
ATOM 2419 N N . LEU A 1 303 ? 28.807 -6.973 -33.639 1.00 95.50 303 LEU A N 1
ATOM 2420 C CA . LEU A 1 303 ? 29.653 -8.073 -34.123 1.00 95.50 303 LEU A CA 1
ATOM 2421 C C . LEU A 1 303 ? 29.392 -8.398 -35.601 1.00 95.50 303 LEU A C 1
ATOM 2423 O O . LEU A 1 303 ? 30.331 -8.657 -36.355 1.00 95.50 303 LEU A O 1
ATOM 2427 N N . GLN A 1 304 ? 28.130 -8.363 -36.039 1.00 95.19 304 GLN A N 1
ATOM 2428 C CA . GLN A 1 304 ? 27.782 -8.529 -37.452 1.00 95.19 304 GLN A CA 1
ATOM 2429 C C . GLN A 1 304 ? 28.365 -7.397 -38.300 1.00 95.19 304 GLN A C 1
ATOM 2431 O O . GLN A 1 304 ? 29.024 -7.679 -39.302 1.00 95.19 304 GLN A O 1
ATOM 2436 N N . ASN A 1 305 ? 28.214 -6.143 -37.871 1.00 95.56 305 ASN A N 1
ATOM 2437 C CA . ASN A 1 305 ? 28.812 -4.993 -38.550 1.00 95.56 305 ASN A CA 1
ATOM 2438 C C . ASN A 1 305 ? 30.340 -5.110 -38.623 1.00 95.56 305 ASN A C 1
ATOM 2440 O O . ASN A 1 305 ? 30.920 -4.896 -39.684 1.00 95.56 305 ASN A O 1
ATOM 2444 N N . GLU A 1 306 ? 31.002 -5.517 -37.537 1.00 94.69 306 GLU A N 1
ATOM 2445 C CA . GLU A 1 306 ? 32.449 -5.745 -37.536 1.00 94.69 306 GLU A CA 1
ATOM 2446 C C . GLU A 1 306 ? 32.848 -6.825 -38.553 1.00 94.69 306 GLU A C 1
ATOM 2448 O O . GLU A 1 306 ? 33.798 -6.643 -39.314 1.00 94.69 306 GLU A O 1
ATOM 2453 N N . SER A 1 307 ? 32.101 -7.931 -38.626 1.00 94.31 307 SER A N 1
ATOM 2454 C CA . SER A 1 307 ? 32.362 -8.991 -39.606 1.00 94.31 307 SER A CA 1
ATOM 2455 C C . SER A 1 307 ? 32.176 -8.522 -41.055 1.00 94.31 307 SER A C 1
ATOM 2457 O O . SER A 1 307 ? 32.986 -8.867 -41.916 1.00 94.31 307 SER A O 1
ATOM 2459 N N . GLN A 1 308 ? 31.168 -7.684 -41.322 1.00 95.31 308 GLN A N 1
ATOM 2460 C CA . GLN A 1 308 ? 30.933 -7.092 -42.640 1.00 95.31 308 GLN A CA 1
ATOM 2461 C C . GLN A 1 308 ? 32.051 -6.121 -43.026 1.00 95.31 308 GLN A C 1
ATOM 2463 O O . GLN A 1 308 ? 32.556 -6.185 -44.145 1.00 95.31 308 GLN A O 1
ATOM 2468 N N . LEU A 1 309 ? 32.487 -5.269 -42.093 1.00 94.62 309 LEU A N 1
ATOM 2469 C CA . LEU A 1 309 ? 33.609 -4.357 -42.311 1.00 94.62 309 LEU A CA 1
ATOM 2470 C C . LEU A 1 309 ? 34.903 -5.124 -42.590 1.00 94.62 309 LEU A C 1
ATOM 2472 O O . LEU A 1 309 ? 35.623 -4.773 -43.518 1.00 94.62 309 LEU A O 1
ATOM 2476 N N . ARG A 1 310 ? 35.179 -6.206 -41.851 1.00 95.81 310 ARG A N 1
ATOM 2477 C CA . ARG A 1 310 ? 36.338 -7.074 -42.116 1.00 95.81 310 ARG A CA 1
ATOM 2478 C C . ARG A 1 310 ? 36.276 -7.707 -43.507 1.00 95.81 310 ARG A C 1
ATOM 2480 O O . ARG A 1 310 ? 37.292 -7.742 -44.193 1.00 95.81 310 ARG A O 1
ATOM 2487 N N . ALA A 1 311 ? 35.103 -8.169 -43.941 1.00 94.81 311 ALA A N 1
ATOM 2488 C CA . ALA A 1 311 ? 34.924 -8.700 -45.292 1.00 94.81 311 ALA A CA 1
ATOM 2489 C C . ALA A 1 311 ? 35.140 -7.622 -46.369 1.00 94.81 311 ALA A C 1
ATOM 2491 O O . ALA A 1 311 ? 35.760 -7.893 -47.394 1.00 94.81 311 ALA A O 1
ATOM 2492 N N . HIS A 1 312 ? 34.673 -6.395 -46.125 1.00 96.12 312 HIS A N 1
ATOM 2493 C CA . HIS A 1 312 ? 34.886 -5.277 -47.040 1.00 96.12 312 HIS A CA 1
ATOM 2494 C C . HIS A 1 312 ? 36.362 -4.866 -47.122 1.00 96.12 312 HIS A C 1
ATOM 2496 O O . HIS A 1 312 ? 36.865 -4.654 -48.220 1.00 96.12 312 HIS A O 1
ATOM 2502 N N . ILE A 1 313 ? 37.075 -4.822 -45.990 1.00 95.06 313 ILE A N 1
ATOM 2503 C CA . ILE A 1 313 ? 38.524 -4.574 -45.959 1.00 95.06 313 ILE A CA 1
ATOM 2504 C C . ILE A 1 313 ? 39.262 -5.636 -46.778 1.00 95.06 313 ILE A C 1
ATOM 2506 O O . ILE A 1 313 ? 40.039 -5.274 -47.651 1.00 95.06 313 ILE A O 1
ATOM 2510 N N . ALA A 1 314 ? 38.966 -6.923 -46.570 1.00 94.81 314 ALA A N 1
ATOM 2511 C CA . ALA A 1 314 ? 39.593 -8.003 -47.335 1.00 94.81 314 ALA A CA 1
ATOM 2512 C C . ALA A 1 314 ? 39.327 -7.884 -48.847 1.00 94.81 314 ALA A C 1
ATOM 2514 O O . ALA A 1 314 ? 40.205 -8.153 -49.662 1.00 94.81 314 ALA A O 1
ATOM 2515 N N . HIS A 1 315 ? 38.125 -7.446 -49.235 1.00 95.81 315 HIS A N 1
ATOM 2516 C CA . HIS A 1 315 ? 37.809 -7.184 -50.636 1.00 95.81 315 HIS A CA 1
ATOM 2517 C C . HIS A 1 315 ? 38.622 -6.015 -51.210 1.00 95.81 315 HIS A C 1
ATOM 2519 O O . HIS A 1 315 ? 39.159 -6.131 -52.308 1.00 95.81 315 HIS A O 1
ATOM 2525 N N . LEU A 1 316 ? 38.750 -4.913 -50.465 1.00 95.12 316 LEU A N 1
ATOM 2526 C CA . LEU A 1 316 ? 39.566 -3.766 -50.873 1.00 95.12 316 LEU A CA 1
ATOM 2527 C C . LEU A 1 316 ? 41.056 -4.120 -50.961 1.00 95.12 316 LEU A C 1
ATOM 2529 O O . LEU A 1 316 ? 41.737 -3.636 -51.860 1.00 95.12 316 LEU A O 1
ATOM 2533 N N . GLU A 1 317 ? 41.563 -4.969 -50.066 1.00 95.62 317 GLU A N 1
ATOM 2534 C CA . GLU A 1 317 ? 42.927 -5.507 -50.149 1.00 95.62 317 GLU A CA 1
ATOM 2535 C C . GLU A 1 317 ? 43.126 -6.306 -51.447 1.00 95.62 317 GLU A C 1
ATOM 2537 O O . GLU A 1 317 ? 44.100 -6.078 -52.161 1.00 95.62 317 GLU A O 1
ATOM 2542 N N . GLU A 1 318 ? 42.164 -7.153 -51.827 1.00 95.56 318 GLU A N 1
ATOM 2543 C CA . GLU A 1 318 ? 42.214 -7.882 -53.100 1.00 95.56 318 GLU A CA 1
ATOM 2544 C C . GLU A 1 318 ? 42.169 -6.937 -54.318 1.00 95.56 318 GLU A C 1
ATOM 2546 O O . GLU A 1 318 ? 42.863 -7.155 -55.314 1.00 95.56 318 GLU A O 1
ATOM 2551 N N . GLU A 1 319 ? 41.365 -5.870 -54.267 1.00 95.12 319 GLU A N 1
ATOM 2552 C CA . GLU A 1 319 ? 41.343 -4.853 -55.325 1.00 95.12 319 GLU A CA 1
ATOM 2553 C C . GLU A 1 319 ? 42.666 -4.084 -55.419 1.00 95.12 319 GLU A C 1
ATOM 2555 O O . GLU A 1 319 ? 43.149 -3.842 -56.528 1.00 95.12 319 GLU A O 1
ATOM 2560 N N . LEU A 1 320 ? 43.281 -3.745 -54.284 1.00 95.38 320 LEU A N 1
ATOM 2561 C CA . LEU A 1 320 ? 44.597 -3.108 -54.240 1.00 95.38 320 LEU A CA 1
ATOM 2562 C C . LEU A 1 320 ? 45.677 -4.012 -54.838 1.00 95.38 320 LEU A C 1
ATOM 2564 O O . LEU A 1 320 ? 46.466 -3.535 -55.653 1.00 95.38 320 LEU A O 1
ATOM 2568 N N . ASP A 1 321 ? 45.672 -5.307 -54.521 1.00 95.19 321 ASP A N 1
ATOM 2569 C CA . ASP A 1 321 ? 46.599 -6.278 -55.114 1.00 95.19 321 ASP A CA 1
ATOM 2570 C C . ASP A 1 321 ? 46.423 -6.372 -56.638 1.00 95.19 321 ASP A C 1
ATOM 2572 O O . ASP A 1 321 ? 47.401 -6.421 -57.390 1.00 95.19 321 ASP A O 1
ATOM 2576 N N . ARG A 1 322 ? 45.176 -6.332 -57.128 1.00 93.69 322 ARG A N 1
ATOM 2577 C CA . ARG A 1 322 ? 44.892 -6.288 -58.574 1.00 93.69 322 ARG A CA 1
ATOM 2578 C C . ARG A 1 322 ? 45.430 -5.014 -59.216 1.00 93.69 322 ARG A C 1
ATOM 2580 O O . ARG A 1 322 ? 46.012 -5.087 -60.297 1.00 93.69 322 ARG A O 1
ATOM 2587 N N . VAL A 1 323 ? 45.244 -3.856 -58.582 1.00 94.31 323 VAL A N 1
ATOM 2588 C CA . VAL A 1 323 ? 45.778 -2.578 -59.080 1.00 94.31 323 VAL A CA 1
ATOM 2589 C C . VAL A 1 323 ? 47.303 -2.604 -59.099 1.00 94.31 323 VAL A C 1
ATOM 2591 O O . VAL A 1 323 ? 47.883 -2.262 -60.127 1.00 94.31 323 VAL A O 1
ATOM 2594 N N . ALA A 1 324 ? 47.948 -3.084 -58.035 1.00 92.81 324 ALA A N 1
ATOM 2595 C CA . ALA A 1 324 ? 49.400 -3.232 -57.973 1.00 92.81 324 ALA A CA 1
ATOM 2596 C C . ALA A 1 324 ? 49.924 -4.138 -59.101 1.00 92.81 324 ALA A C 1
ATOM 2598 O O . ALA A 1 324 ? 50.907 -3.809 -59.768 1.00 92.81 324 ALA A O 1
ATOM 2599 N N . TRP A 1 325 ? 49.219 -5.237 -59.389 1.00 95.38 325 TRP A N 1
ATOM 2600 C CA . TRP A 1 325 ? 49.541 -6.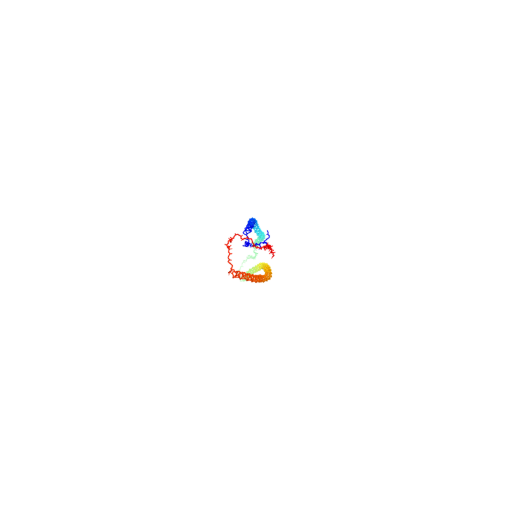099 -60.525 1.00 95.38 325 TRP A CA 1
ATOM 2601 C C . TRP A 1 325 ? 49.412 -5.370 -61.870 1.00 95.38 325 TRP A C 1
ATOM 2603 O O . TRP A 1 325 ? 50.294 -5.488 -62.723 1.00 95.38 325 TRP A O 1
ATOM 2613 N N . PHE A 1 326 ? 48.341 -4.593 -62.075 1.00 92.81 326 PHE A N 1
ATOM 2614 C CA . PHE A 1 326 ? 48.184 -3.795 -63.293 1.00 92.81 326 PHE A CA 1
ATOM 2615 C C . PHE A 1 326 ? 49.291 -2.749 -63.429 1.00 92.81 326 PHE A C 1
ATOM 2617 O O . PHE A 1 326 ? 49.836 -2.600 -64.522 1.00 92.81 326 PHE A O 1
ATOM 2624 N N . GLU A 1 327 ? 49.648 -2.048 -62.353 1.00 93.56 327 GLU A N 1
ATOM 2625 C CA . GLU A 1 327 ? 50.749 -1.083 -62.347 1.00 93.56 327 GLU A CA 1
ATOM 2626 C C . GLU A 1 327 ? 52.072 -1.738 -62.756 1.00 93.56 327 GLU A C 1
ATOM 2628 O O . GLU A 1 327 ? 52.775 -1.216 -63.624 1.00 93.56 327 GLU A O 1
ATOM 2633 N N . GLU A 1 328 ? 52.384 -2.917 -62.212 1.00 93.25 328 GLU A N 1
ATOM 2634 C CA . GLU A 1 328 ? 53.587 -3.658 -62.587 1.00 93.25 328 GLU A CA 1
ATOM 2635 C C . GLU A 1 328 ? 53.544 -4.125 -64.051 1.00 93.25 328 GLU A C 1
ATOM 2637 O O . GLU A 1 328 ? 54.527 -3.963 -64.780 1.00 93.25 328 GLU A O 1
ATOM 2642 N N . ALA A 1 329 ? 52.401 -4.624 -64.528 1.00 90.50 329 ALA A N 1
ATOM 2643 C CA . ALA A 1 329 ? 52.218 -5.012 -65.926 1.00 90.50 329 ALA A CA 1
ATOM 2644 C C . ALA A 1 329 ? 52.378 -3.815 -66.884 1.00 90.50 329 ALA A C 1
ATOM 2646 O O . ALA A 1 329 ? 53.034 -3.930 -67.925 1.00 90.50 329 ALA A O 1
ATOM 2647 N N . TYR A 1 330 ? 51.834 -2.645 -66.530 1.00 91.56 330 TYR A N 1
ATOM 2648 C CA . TYR A 1 330 ? 52.028 -1.405 -67.285 1.00 91.56 330 TYR A CA 1
ATOM 2649 C C . TYR A 1 330 ? 53.490 -0.956 -67.268 1.00 91.56 330 TYR A C 1
ATOM 2651 O O . TYR A 1 330 ? 54.019 -0.595 -68.319 1.00 91.56 330 TYR A O 1
ATOM 2659 N N . ALA A 1 331 ? 54.169 -1.029 -66.121 1.00 89.56 331 ALA A N 1
ATOM 2660 C CA . ALA A 1 331 ? 55.586 -0.698 -66.015 1.00 89.56 331 ALA A CA 1
ATOM 2661 C C . ALA A 1 331 ? 56.455 -1.631 -66.876 1.00 89.56 331 ALA A C 1
ATOM 2663 O O . ALA A 1 331 ? 57.360 -1.167 -67.572 1.00 89.56 331 ALA A O 1
ATOM 2664 N N . GLN A 1 332 ? 56.167 -2.936 -66.890 1.00 90.94 332 GLN A N 1
ATOM 2665 C CA . GLN A 1 332 ? 56.843 -3.899 -67.764 1.00 90.94 332 GLN A CA 1
ATOM 2666 C C . GLN A 1 332 ? 56.581 -3.605 -69.244 1.00 90.94 332 GLN A C 1
ATOM 2668 O O . GLN A 1 332 ? 57.518 -3.611 -70.043 1.00 90.94 332 GLN A O 1
ATOM 2673 N N . ARG A 1 333 ? 55.336 -3.290 -69.616 1.00 90.62 333 ARG A N 1
ATOM 2674 C CA . ARG A 1 333 ? 54.984 -2.912 -70.990 1.00 90.62 333 ARG A CA 1
ATOM 2675 C C . ARG A 1 333 ? 55.664 -1.614 -71.424 1.00 90.62 333 ARG A C 1
ATOM 2677 O O . ARG A 1 333 ? 56.106 -1.531 -72.564 1.00 90.62 333 ARG A O 1
ATOM 2684 N N . SER A 1 334 ? 55.774 -0.628 -70.533 1.00 90.31 334 SER A N 1
ATOM 2685 C CA . SER A 1 334 ? 56.515 0.609 -70.803 1.00 90.31 334 SER A CA 1
ATOM 2686 C C . SER A 1 334 ? 57.984 0.306 -71.065 1.00 90.31 334 SER A C 1
ATOM 2688 O O . SER A 1 334 ? 58.493 0.692 -72.106 1.00 90.31 334 SER A O 1
ATOM 2690 N N . LYS A 1 335 ? 58.632 -0.493 -70.203 1.00 89.44 335 LYS A N 1
ATOM 2691 C CA . LYS A 1 335 ? 60.023 -0.929 -70.420 1.00 89.44 335 LYS A CA 1
ATOM 2692 C C . LYS A 1 335 ? 60.197 -1.653 -71.756 1.00 89.44 335 LYS A C 1
ATOM 2694 O O . LYS A 1 335 ? 61.184 -1.432 -72.444 1.00 89.44 335 LYS A O 1
ATOM 2699 N N . GLN A 1 336 ? 59.250 -2.512 -72.140 1.00 89.31 336 GLN A N 1
ATOM 2700 C CA . GLN A 1 336 ? 59.271 -3.170 -73.451 1.00 89.31 336 GLN A CA 1
ATOM 2701 C C . GLN A 1 336 ? 59.132 -2.168 -74.602 1.00 89.31 336 GLN A C 1
ATOM 2703 O O . GLN A 1 336 ? 59.838 -2.298 -75.597 1.00 89.31 336 GLN A O 1
ATOM 2708 N N . ALA A 1 337 ? 58.245 -1.178 -74.482 1.00 88.94 337 ALA A N 1
ATOM 2709 C CA . ALA A 1 337 ? 58.086 -0.127 -75.483 1.00 88.94 337 ALA A CA 1
ATOM 2710 C C . ALA A 1 337 ? 59.351 0.738 -75.604 1.00 88.94 337 ALA A C 1
ATOM 2712 O O . ALA A 1 337 ? 59.776 1.017 -76.723 1.00 88.94 337 ALA A O 1
ATOM 2713 N N . ASP A 1 338 ? 59.984 1.080 -74.480 1.00 88.19 338 ASP A N 1
ATOM 2714 C CA . ASP A 1 338 ? 61.246 1.823 -74.440 1.00 88.19 338 ASP A CA 1
ATOM 2715 C C . ASP A 1 338 ? 62.378 1.023 -75.107 1.00 88.19 338 ASP A C 1
ATOM 2717 O O . ASP A 1 338 ? 63.080 1.553 -75.964 1.00 88.19 338 ASP A O 1
ATOM 2721 N N . LEU A 1 339 ? 62.502 -0.279 -74.808 1.00 90.38 339 LEU A N 1
ATOM 2722 C CA . LEU A 1 339 ? 63.474 -1.169 -75.461 1.00 90.38 339 LEU A CA 1
ATOM 2723 C C . LEU A 1 339 ? 63.223 -1.306 -76.969 1.00 90.38 339 LEU A C 1
ATOM 2725 O O . LEU A 1 339 ? 64.165 -1.326 -77.757 1.00 90.38 339 LEU A O 1
ATOM 2729 N N . LEU A 1 340 ? 61.961 -1.403 -77.397 1.00 88.88 340 LEU A N 1
ATOM 2730 C CA . LEU A 1 340 ? 61.617 -1.441 -78.822 1.00 88.88 340 LEU A CA 1
ATOM 2731 C C . LEU A 1 340 ? 61.944 -0.115 -79.517 1.00 88.88 340 LEU A C 1
ATOM 2733 O O . LEU A 1 340 ? 62.420 -0.134 -80.652 1.00 88.88 340 LEU A O 1
ATOM 2737 N N . ALA A 1 341 ? 61.721 1.020 -78.849 1.00 86.06 341 ALA A N 1
ATOM 2738 C CA . ALA A 1 341 ? 62.115 2.331 -79.353 1.00 86.06 341 ALA A CA 1
ATOM 2739 C C . ALA A 1 341 ? 63.644 2.454 -79.466 1.00 86.06 341 ALA A C 1
ATOM 2741 O O . ALA A 1 341 ? 64.141 2.967 -80.469 1.00 86.06 341 ALA A O 1
ATOM 2742 N N . GLU A 1 342 ? 64.391 1.921 -78.497 1.00 84.94 342 GLU A N 1
ATOM 2743 C CA . GLU A 1 342 ? 65.855 1.872 -78.527 1.00 84.94 342 GLU A CA 1
ATOM 2744 C C . GLU A 1 342 ? 66.364 1.000 -79.689 1.00 84.94 342 GLU A C 1
ATOM 2746 O O . GLU A 1 342 ? 67.181 1.460 -80.487 1.00 84.94 342 GLU A O 1
ATOM 2751 N N . ILE A 1 343 ? 65.807 -0.203 -79.885 1.00 84.00 343 ILE A N 1
ATOM 2752 C CA . ILE A 1 343 ? 66.135 -1.074 -81.032 1.00 84.00 343 ILE A CA 1
ATOM 2753 C C . ILE A 1 343 ? 65.814 -0.383 -82.365 1.00 84.00 343 ILE A C 1
ATOM 2755 O O . ILE A 1 343 ? 66.610 -0.463 -83.300 1.00 84.00 343 ILE A O 1
ATOM 2759 N N . ALA A 1 344 ? 64.675 0.307 -82.470 1.00 80.06 344 ALA A N 1
ATOM 2760 C CA . ALA A 1 344 ? 64.323 1.056 -83.674 1.00 80.06 344 ALA A CA 1
ATOM 2761 C C . ALA A 1 344 ? 65.317 2.197 -83.946 1.00 80.06 344 ALA A C 1
ATOM 2763 O O . ALA A 1 344 ? 65.712 2.400 -85.093 1.00 80.06 344 ALA A O 1
ATOM 2764 N N . SER A 1 345 ? 65.769 2.898 -82.900 1.00 80.44 345 SER A N 1
ATOM 2765 C CA . SER A 1 345 ? 66.779 3.952 -83.036 1.00 80.44 345 SER A CA 1
ATOM 2766 C C . SER A 1 345 ? 68.141 3.408 -83.485 1.00 80.44 345 SER A C 1
ATOM 2768 O O . SER A 1 345 ? 68.747 3.983 -84.386 1.00 80.44 345 SER A O 1
ATOM 2770 N N . LEU A 1 346 ? 68.572 2.256 -82.957 1.00 78.81 346 LEU A N 1
ATOM 2771 C CA . LEU A 1 346 ? 69.794 1.568 -83.385 1.00 78.81 346 LEU A CA 1
ATOM 2772 C C . LEU A 1 346 ? 69.695 1.080 -84.837 1.00 78.81 346 LEU A C 1
ATOM 2774 O O . LEU A 1 346 ? 70.641 1.231 -85.602 1.00 78.81 346 LEU A O 1
ATOM 2778 N N . ALA A 1 347 ? 68.539 0.556 -85.254 1.00 74.56 347 ALA A N 1
ATOM 2779 C CA . ALA A 1 347 ? 68.313 0.155 -86.643 1.00 74.56 347 ALA A CA 1
ATOM 2780 C C . ALA A 1 347 ? 68.371 1.353 -87.612 1.00 74.56 347 ALA A C 1
ATOM 2782 O O . ALA A 1 347 ? 68.894 1.233 -88.723 1.00 74.56 347 ALA A O 1
ATOM 2783 N N . ASP A 1 348 ? 67.870 2.518 -87.196 1.00 74.88 348 ASP A N 1
ATOM 2784 C CA . ASP A 1 348 ? 67.997 3.765 -87.953 1.00 74.88 348 ASP A CA 1
ATOM 2785 C C . ASP A 1 348 ? 69.452 4.260 -88.014 1.00 74.88 348 ASP A C 1
ATOM 2787 O O . ASP A 1 348 ? 69.882 4.786 -89.047 1.00 74.88 348 ASP A O 1
ATOM 2791 N N . GLU A 1 349 ? 70.230 4.088 -86.942 1.00 75.44 349 GLU A N 1
ATOM 2792 C CA . GLU A 1 349 ? 71.667 4.380 -86.917 1.00 75.44 349 GLU A CA 1
ATOM 2793 C C . GLU A 1 349 ? 72.463 3.441 -87.832 1.00 75.44 349 GLU A C 1
ATOM 2795 O O . GLU A 1 349 ? 73.268 3.927 -88.629 1.00 75.44 349 GLU A O 1
ATOM 2800 N N . ASP A 1 350 ? 72.173 2.139 -87.830 1.00 73.38 350 ASP A N 1
ATOM 2801 C CA . ASP A 1 350 ? 72.768 1.163 -88.752 1.00 73.38 350 ASP A CA 1
ATOM 2802 C C . ASP A 1 350 ? 72.407 1.474 -90.213 1.00 73.38 350 ASP A C 1
ATOM 2804 O O . ASP A 1 350 ? 73.262 1.449 -91.103 1.00 73.38 350 ASP A O 1
ATOM 2808 N N . ALA A 1 351 ? 71.156 1.858 -90.486 1.00 68.75 351 ALA A N 1
ATOM 2809 C CA . ALA A 1 351 ? 70.733 2.287 -91.818 1.00 68.75 351 ALA A CA 1
ATOM 2810 C C . ALA A 1 351 ? 71.421 3.594 -92.259 1.00 68.75 351 ALA A C 1
ATOM 2812 O O . ALA A 1 351 ? 71.699 3.791 -93.450 1.00 68.75 351 ALA A O 1
ATOM 2813 N N . ARG A 1 352 ? 71.712 4.508 -91.322 1.00 67.62 352 ARG A N 1
ATOM 2814 C CA . ARG A 1 352 ? 72.518 5.714 -91.583 1.00 67.62 352 ARG A CA 1
ATOM 2815 C C . ARG A 1 352 ? 73.983 5.363 -91.829 1.00 67.62 352 ARG A C 1
ATOM 2817 O O . ARG A 1 352 ? 74.562 5.916 -92.763 1.00 67.62 352 ARG A O 1
ATOM 2824 N N . ALA A 1 353 ? 74.556 4.438 -91.065 1.00 71.44 353 ALA A N 1
ATOM 2825 C CA . ALA A 1 353 ? 75.922 3.960 -91.248 1.00 71.44 353 ALA A CA 1
ATOM 2826 C C . ALA A 1 353 ? 76.104 3.312 -92.630 1.00 71.44 353 ALA A C 1
ATOM 2828 O O . ALA A 1 353 ? 77.007 3.699 -93.369 1.00 71.44 353 ALA A O 1
ATOM 2829 N N . GLN A 1 354 ? 75.175 2.448 -93.051 1.00 72.75 354 GLN A N 1
ATOM 2830 C CA . GLN A 1 354 ? 75.184 1.845 -94.391 1.00 72.75 354 GLN A CA 1
ATOM 2831 C C . GLN A 1 354 ? 75.076 2.890 -95.513 1.00 72.75 354 GLN A C 1
ATOM 2833 O O . GLN A 1 354 ? 75.746 2.781 -96.540 1.00 72.75 354 GLN A O 1
ATOM 2838 N N . LYS A 1 355 ? 74.263 3.942 -95.334 1.00 70.25 355 LYS A N 1
ATOM 2839 C CA . LYS A 1 355 ? 74.190 5.054 -96.300 1.00 70.25 355 LYS A CA 1
ATOM 2840 C C . LYS A 1 355 ? 75.489 5.859 -96.360 1.00 70.25 355 LYS A C 1
ATOM 2842 O O . LYS A 1 355 ? 75.870 6.285 -97.446 1.00 70.25 355 LYS A O 1
ATOM 2847 N N . LEU A 1 356 ? 76.162 6.073 -95.231 1.00 72.44 356 LEU A N 1
ATOM 2848 C CA . LEU A 1 356 ? 77.463 6.748 -95.192 1.00 72.44 356 LEU A CA 1
ATOM 2849 C C . LEU A 1 356 ? 78.557 5.909 -95.862 1.00 72.44 356 LEU A C 1
ATOM 2851 O O . LEU A 1 356 ? 79.364 6.455 -96.609 1.00 72.44 356 LEU A O 1
ATOM 2855 N N . GLU A 1 357 ? 78.543 4.590 -95.679 1.00 74.94 357 GLU A N 1
ATOM 2856 C CA . GLU A 1 357 ? 79.460 3.666 -96.353 1.00 74.94 357 GLU A CA 1
ATOM 2857 C C . GLU A 1 357 ? 79.222 3.637 -97.878 1.00 74.94 357 GLU A C 1
ATOM 2859 O O . GLU A 1 357 ? 80.161 3.731 -98.674 1.00 74.94 357 GLU A O 1
ATOM 2864 N N . ALA A 1 358 ? 77.957 3.639 -98.312 1.00 72.56 358 ALA A N 1
ATOM 2865 C CA . ALA A 1 358 ? 77.590 3.784 -99.723 1.00 72.56 358 ALA A CA 1
ATOM 2866 C C . ALA A 1 358 ? 78.021 5.143 -100.318 1.00 72.56 358 ALA A C 1
ATOM 2868 O O . ALA A 1 358 ? 78.411 5.225 -101.481 1.00 72.56 358 ALA A O 1
ATOM 2869 N N . LEU A 1 359 ? 77.989 6.220 -99.527 1.00 72.38 359 LEU A N 1
ATOM 2870 C CA . LEU A 1 359 ? 78.501 7.524 -99.954 1.00 72.38 359 LEU A CA 1
ATOM 2871 C C . LEU A 1 359 ? 80.032 7.547 -100.024 1.00 72.38 359 LEU A C 1
ATOM 2873 O O . LEU A 1 359 ? 80.572 8.137 -100.955 1.00 72.38 359 LEU A O 1
ATOM 2877 N N . SER A 1 360 ? 80.733 6.882 -99.103 1.00 78.44 360 SER A N 1
ATOM 2878 C CA . SER A 1 360 ? 82.197 6.759 -99.143 1.00 78.44 360 SER A CA 1
ATOM 2879 C C . SER A 1 360 ? 82.656 6.026 -100.401 1.00 78.44 360 SER A C 1
ATOM 2881 O O . SER A 1 360 ? 83.499 6.531 -101.134 1.00 78.44 360 SER A O 1
ATOM 2883 N N . THR A 1 361 ? 82.037 4.885 -100.713 1.00 77.81 361 THR A N 1
ATOM 2884 C CA . THR A 1 361 ? 82.340 4.135 -101.945 1.00 77.81 361 THR A CA 1
ATOM 2885 C C . THR A 1 361 ? 82.035 4.944 -103.210 1.00 77.81 361 THR A C 1
ATOM 2887 O O . THR A 1 361 ? 82.768 4.855 -104.195 1.00 77.81 361 THR A O 1
ATOM 2890 N N . HIS A 1 362 ? 80.998 5.786 -103.188 1.00 77.50 362 HIS A N 1
ATOM 2891 C CA . HIS A 1 362 ? 80.708 6.708 -104.285 1.00 77.50 362 HIS A CA 1
ATOM 2892 C C . HIS A 1 362 ? 81.755 7.829 -104.417 1.00 77.50 362 HIS A C 1
ATOM 2894 O O . HIS A 1 362 ? 82.159 8.164 -105.529 1.00 77.50 362 HIS A O 1
ATOM 2900 N N . ILE A 1 363 ? 82.233 8.382 -103.300 1.00 77.88 363 ILE A N 1
ATOM 2901 C CA . ILE A 1 363 ? 83.318 9.375 -103.283 1.00 77.88 363 ILE A CA 1
ATOM 2902 C C . ILE A 1 363 ? 84.618 8.763 -103.816 1.00 77.88 363 ILE A C 1
ATOM 2904 O O . ILE A 1 363 ? 85.303 9.390 -104.622 1.00 77.88 363 ILE A O 1
ATOM 2908 N N . ASP A 1 364 ? 84.937 7.528 -103.433 1.00 78.38 364 ASP A N 1
ATOM 2909 C CA . ASP A 1 364 ? 86.114 6.818 -103.940 1.00 7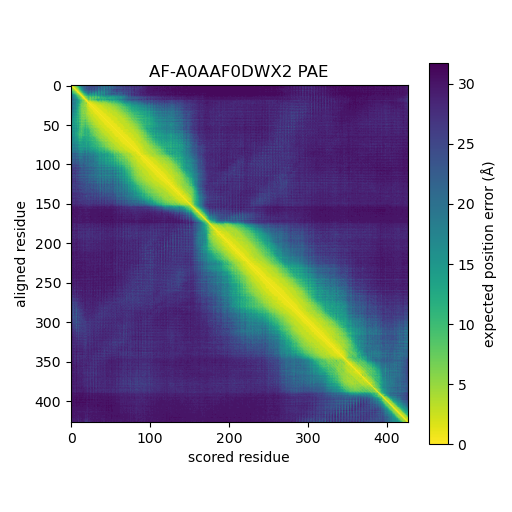8.38 364 ASP A CA 1
ATOM 2910 C C . ASP A 1 364 ? 86.019 6.562 -105.451 1.00 78.38 364 ASP A C 1
ATOM 2912 O O . ASP A 1 364 ? 87.007 6.724 -106.173 1.00 78.38 364 ASP A O 1
ATOM 2916 N N . ALA A 1 365 ? 84.822 6.252 -105.963 1.00 74.00 365 ALA A N 1
ATOM 2917 C CA . ALA A 1 365 ? 84.578 6.136 -107.399 1.00 74.00 365 ALA A CA 1
ATOM 2918 C C . ALA A 1 365 ? 84.802 7.471 -108.135 1.00 74.00 365 ALA A C 1
ATOM 2920 O O . ALA A 1 365 ? 85.481 7.494 -109.163 1.00 74.00 365 ALA A O 1
ATOM 2921 N N . LEU A 1 366 ? 84.315 8.589 -107.584 1.00 77.12 366 LEU A N 1
ATOM 2922 C CA . LEU A 1 366 ? 84.538 9.929 -108.141 1.00 77.12 366 LEU A CA 1
ATOM 2923 C C . LEU A 1 366 ? 86.018 10.336 -108.113 1.00 77.12 366 LEU A C 1
ATOM 2925 O O . LEU A 1 366 ? 86.510 10.932 -109.071 1.00 77.12 366 LEU A O 1
ATOM 2929 N N . HIS A 1 367 ? 86.760 9.989 -107.059 1.00 78.25 367 HIS A N 1
ATOM 2930 C CA . HIS A 1 367 ? 88.213 10.176 -107.033 1.00 78.25 367 HIS A CA 1
ATOM 2931 C C . HIS A 1 367 ? 88.917 9.314 -108.088 1.00 78.25 367 HIS A C 1
ATOM 2933 O O . HIS A 1 367 ? 89.859 9.781 -108.729 1.00 78.25 367 HIS A O 1
ATOM 2939 N N . GLY A 1 368 ? 88.446 8.085 -108.316 1.00 75.38 368 GLY A N 1
ATOM 2940 C CA . GLY A 1 368 ? 88.896 7.240 -109.422 1.00 75.38 368 GLY A CA 1
ATOM 2941 C C . GLY A 1 368 ? 88.698 7.917 -110.781 1.00 75.38 368 GLY A C 1
ATOM 2942 O O . GLY A 1 368 ? 89.644 8.023 -111.561 1.00 75.38 368 GLY A O 1
ATOM 2943 N N . GLU A 1 369 ? 87.505 8.453 -111.040 1.00 74.62 369 GLU A N 1
ATOM 2944 C CA . GLU A 1 369 ? 87.201 9.203 -112.265 1.00 74.62 369 GLU A CA 1
ATOM 2945 C C . GLU A 1 369 ? 88.081 10.451 -112.407 1.00 74.62 369 GLU A C 1
ATOM 2947 O O . GLU A 1 369 ? 88.668 10.673 -113.468 1.00 74.62 369 GLU A O 1
ATOM 2952 N N . LEU A 1 370 ? 88.265 11.222 -111.335 1.00 77.75 370 LEU A N 1
ATOM 2953 C CA . LEU A 1 370 ? 89.138 12.396 -111.327 1.00 77.75 370 LEU A CA 1
ATOM 2954 C C . LEU A 1 370 ? 90.594 12.030 -111.642 1.00 77.75 370 LEU A C 1
ATOM 2956 O O . LEU A 1 370 ? 91.244 12.714 -112.431 1.00 77.75 370 LEU A O 1
ATOM 2960 N N . ASN A 1 371 ? 91.095 10.921 -111.095 1.00 76.06 371 ASN A N 1
ATOM 2961 C CA . ASN A 1 371 ? 92.436 10.422 -111.394 1.00 76.06 371 ASN A CA 1
ATOM 2962 C C . ASN A 1 371 ? 92.575 10.009 -112.865 1.00 76.06 371 ASN A C 1
ATOM 2964 O O . ASN A 1 371 ? 93.594 10.303 -113.488 1.00 76.06 371 ASN A O 1
ATOM 2968 N N . THR A 1 372 ? 91.546 9.396 -113.463 1.00 74.50 372 THR A N 1
ATOM 2969 C CA . THR A 1 372 ? 91.558 9.108 -114.910 1.00 74.50 372 THR A CA 1
ATOM 2970 C C . THR A 1 372 ? 91.516 10.378 -115.761 1.00 74.50 372 THR A C 1
ATOM 2972 O O . THR A 1 372 ? 92.120 10.428 -116.835 1.00 74.50 372 THR A O 1
ATOM 2975 N N . LEU A 1 373 ? 90.838 11.422 -115.281 1.00 74.38 373 LEU A N 1
ATOM 2976 C CA . LEU A 1 373 ? 90.762 12.713 -115.954 1.00 74.38 373 LEU A CA 1
ATOM 2977 C C . LEU A 1 373 ? 92.095 13.466 -115.871 1.00 74.38 373 LEU A C 1
ATOM 2979 O O . LEU A 1 373 ? 92.539 14.014 -116.877 1.00 74.38 373 LEU A O 1
ATOM 2983 N N . ASN A 1 374 ? 92.767 13.418 -114.719 1.00 74.62 374 ASN A N 1
ATOM 2984 C CA . ASN A 1 374 ? 94.122 13.939 -114.545 1.00 74.62 374 ASN A CA 1
ATOM 2985 C C . ASN A 1 374 ? 95.124 13.178 -115.415 1.00 74.62 374 ASN A C 1
ATOM 2987 O O . ASN A 1 374 ? 95.895 13.810 -116.122 1.00 74.62 374 ASN A O 1
ATOM 2991 N N . ALA A 1 375 ? 95.039 11.847 -115.494 1.00 70.94 375 ALA A N 1
ATOM 2992 C CA . ALA A 1 375 ? 95.882 11.073 -116.407 1.00 70.94 375 ALA A CA 1
ATOM 2993 C C . ALA A 1 375 ? 95.669 11.473 -117.882 1.00 70.94 375 ALA A C 1
ATOM 2995 O O . ALA A 1 375 ? 96.622 11.540 -118.657 1.00 70.94 375 ALA A O 1
ATOM 2996 N N . ARG A 1 376 ? 94.430 11.790 -118.286 1.00 72.31 376 ARG A N 1
ATOM 2997 C CA . ARG A 1 376 ? 94.140 12.348 -119.621 1.00 72.31 376 ARG A CA 1
ATOM 2998 C C . ARG A 1 376 ? 94.674 13.769 -119.793 1.00 72.31 376 ARG A C 1
ATOM 3000 O O . ARG A 1 376 ? 95.124 14.111 -120.883 1.00 72.31 376 ARG A O 1
ATOM 3007 N N . HIS A 1 377 ? 94.616 14.595 -118.753 1.00 74.12 377 HIS A N 1
ATOM 3008 C CA . HIS A 1 377 ? 95.202 15.931 -118.767 1.00 74.12 377 HIS A CA 1
ATOM 3009 C C . HIS A 1 377 ? 96.723 15.858 -118.935 1.00 74.12 377 HIS A C 1
ATOM 3011 O O . HIS A 1 377 ? 97.261 16.520 -119.817 1.00 74.12 377 HIS A O 1
ATOM 3017 N N . ASP A 1 378 ? 97.392 14.979 -118.194 1.00 73.00 378 ASP A N 1
ATOM 3018 C CA . ASP A 1 378 ? 98.834 14.756 -118.294 1.00 73.00 378 ASP A CA 1
ATOM 3019 C C . ASP A 1 378 ? 99.226 14.230 -119.683 1.00 73.00 378 ASP A C 1
ATOM 3021 O O . ASP A 1 378 ? 100.171 14.735 -120.285 1.00 73.00 378 ASP A O 1
ATOM 3025 N N . GLN A 1 379 ? 98.438 13.322 -120.275 1.00 71.00 379 GLN A N 1
ATOM 3026 C CA . GLN A 1 379 ? 98.624 12.888 -121.669 1.00 71.00 379 GLN A CA 1
ATOM 3027 C C . GLN A 1 379 ? 98.471 14.036 -122.681 1.00 71.00 379 GLN A C 1
ATOM 3029 O O . GLN A 1 379 ? 99.188 14.084 -123.683 1.00 71.00 379 GLN A O 1
ATOM 3034 N N . LEU A 1 380 ? 97.549 14.975 -122.444 1.00 68.31 380 LEU A N 1
ATOM 3035 C CA . LEU A 1 380 ? 97.388 16.164 -123.287 1.00 68.31 380 LEU A CA 1
ATOM 3036 C C . LEU A 1 380 ? 98.545 17.152 -123.104 1.00 68.31 380 LEU A C 1
ATOM 3038 O O . LEU A 1 380 ? 98.987 17.747 -124.087 1.00 68.31 380 LEU A O 1
ATOM 3042 N N . VAL A 1 381 ? 99.068 17.297 -121.886 1.00 69.31 381 VAL A N 1
ATOM 3043 C CA . VAL A 1 381 ? 100.260 18.105 -121.590 1.00 69.31 381 VAL A CA 1
ATOM 3044 C C . VAL A 1 381 ? 101.503 17.494 -122.247 1.00 69.31 381 VAL A C 1
ATOM 3046 O O . VAL A 1 381 ? 102.270 18.220 -122.881 1.00 69.31 381 VAL A O 1
ATOM 3049 N N . GLU A 1 382 ? 101.668 16.169 -122.209 1.00 64.62 382 GLU A N 1
ATOM 3050 C CA . GLU A 1 382 ? 102.736 15.456 -122.923 1.00 64.62 382 GLU A CA 1
ATOM 3051 C C . GLU A 1 382 ? 102.599 15.571 -124.448 1.00 64.62 382 GLU A C 1
ATOM 3053 O O . GLU A 1 382 ? 103.595 15.808 -125.139 1.00 64.62 382 GLU A O 1
ATOM 3058 N N . CYS A 1 383 ? 101.378 15.493 -124.990 1.00 58.50 383 CYS A N 1
ATOM 3059 C CA . CYS A 1 383 ? 101.124 15.758 -126.407 1.00 58.50 383 CYS A CA 1
ATOM 3060 C C . CYS A 1 383 ? 101.504 17.196 -126.778 1.00 58.50 383 CYS A C 1
ATOM 3062 O O . CYS A 1 383 ? 102.158 17.415 -127.795 1.00 58.50 383 CYS A O 1
ATOM 3064 N N . ASN A 1 384 ? 101.155 18.180 -125.948 1.00 58.12 384 ASN A N 1
ATOM 3065 C CA . ASN A 1 384 ? 101.485 19.584 -126.191 1.00 58.12 384 ASN A CA 1
ATOM 3066 C C . ASN A 1 384 ? 103.009 19.825 -126.149 1.00 58.12 384 ASN A C 1
ATOM 3068 O O . ASN A 1 384 ? 103.563 20.484 -127.029 1.00 58.12 384 ASN A O 1
ATOM 3072 N N . ALA A 1 385 ? 103.715 19.181 -125.214 1.00 58.72 385 ALA A N 1
ATOM 3073 C CA . ALA A 1 385 ? 105.177 19.198 -125.147 1.00 58.72 385 ALA A CA 1
ATOM 3074 C C . ALA A 1 385 ? 105.851 18.485 -126.342 1.00 58.72 385 ALA A C 1
ATOM 3076 O O . ALA A 1 385 ? 106.985 18.818 -126.702 1.00 58.72 385 ALA A O 1
ATOM 3077 N N . HIS A 1 386 ? 105.174 17.522 -126.981 1.00 56.00 386 HIS A N 1
ATOM 3078 C CA . HIS A 1 386 ? 105.625 16.892 -128.226 1.00 56.00 386 HIS A CA 1
ATOM 3079 C C . HIS A 1 386 ? 105.469 17.832 -129.438 1.00 56.00 386 HIS A C 1
ATOM 3081 O O . HIS A 1 386 ? 106.364 17.880 -130.289 1.00 56.00 386 HIS A O 1
ATOM 3087 N N . TRP A 1 387 ? 104.386 18.616 -129.506 1.00 54.78 387 TRP A N 1
ATOM 3088 C CA . TRP A 1 387 ? 104.183 19.622 -130.558 1.00 54.78 387 TRP A CA 1
ATOM 3089 C C . TRP A 1 387 ? 105.207 20.762 -130.478 1.00 54.78 387 TRP A C 1
ATOM 3091 O O . TRP A 1 387 ? 105.738 21.179 -131.508 1.00 54.78 387 TRP A O 1
ATOM 3101 N N . GLU A 1 388 ? 105.556 21.222 -129.275 1.00 55.16 388 GLU A N 1
ATOM 3102 C CA . GLU A 1 388 ? 106.537 22.302 -129.091 1.00 55.16 388 GLU A CA 1
ATOM 3103 C C . GLU A 1 388 ? 107.982 21.885 -129.424 1.00 55.16 388 GLU A C 1
ATOM 3105 O O . GLU A 1 388 ? 108.767 22.715 -129.884 1.00 55.16 388 GLU A O 1
ATOM 3110 N N . ARG A 1 389 ? 108.336 20.597 -129.299 1.00 58.28 389 ARG A N 1
ATOM 3111 C CA . ARG A 1 389 ? 109.673 20.082 -129.664 1.00 58.28 389 ARG A CA 1
ATOM 3112 C C . ARG A 1 389 ? 109.906 19.922 -131.173 1.00 58.28 389 ARG A C 1
ATOM 3114 O O . ARG A 1 389 ? 111.054 19.966 -131.602 1.00 58.28 389 ARG A O 1
ATOM 3121 N N . ASN A 1 390 ? 108.853 19.789 -131.981 1.00 50.97 390 ASN A N 1
ATOM 3122 C CA . ASN A 1 390 ? 108.959 19.572 -133.434 1.00 50.97 390 ASN A CA 1
ATOM 3123 C C . ASN A 1 390 ? 108.889 20.860 -134.283 1.00 50.97 390 ASN A C 1
ATOM 3125 O O . ASN A 1 390 ? 108.979 20.787 -135.506 1.00 50.97 390 ASN A O 1
ATOM 3129 N N . LEU A 1 391 ? 108.755 22.040 -133.666 1.00 47.88 391 LEU A N 1
ATOM 3130 C CA . LEU A 1 391 ? 108.576 23.327 -134.364 1.00 47.88 391 LEU A CA 1
ATOM 3131 C C . LEU A 1 391 ? 109.806 24.258 -134.334 1.00 47.88 391 LEU A C 1
ATOM 3133 O O . LEU A 1 391 ? 109.720 25.415 -134.745 1.00 47.88 391 LEU A O 1
ATOM 3137 N N . GLY A 1 392 ? 110.971 23.759 -133.912 1.00 44.25 392 GLY A N 1
ATOM 3138 C CA . GLY A 1 392 ? 112.253 24.465 -133.997 1.00 44.25 392 GLY A CA 1
ATOM 3139 C C . GLY A 1 392 ? 113.024 24.113 -135.270 1.00 44.25 392 GLY A C 1
ATOM 3140 O O . GLY A 1 392 ? 113.991 23.363 -135.201 1.00 44.25 392 GLY A O 1
ATOM 3141 N N . GLY A 1 393 ? 112.602 24.616 -136.434 1.00 38.12 393 GLY A N 1
ATOM 3142 C CA . GLY A 1 393 ? 113.349 24.362 -137.675 1.00 38.12 393 GLY A CA 1
ATOM 3143 C C . GLY A 1 393 ? 112.740 24.826 -138.999 1.00 38.12 393 GLY A C 1
ATOM 3144 O O . GLY A 1 393 ? 113.292 24.488 -140.041 1.00 38.12 393 GLY A O 1
ATOM 3145 N N . MET A 1 394 ? 111.637 25.582 -139.005 1.00 36.16 394 MET A N 1
ATOM 3146 C CA . MET A 1 394 ? 111.120 26.187 -140.238 1.00 36.16 394 MET A CA 1
ATOM 3147 C C . MET A 1 394 ? 111.057 27.701 -140.110 1.00 36.16 394 MET A C 1
ATOM 3149 O O . MET A 1 394 ? 110.333 28.258 -139.286 1.00 36.16 394 MET A O 1
ATOM 3153 N N . ASP A 1 395 ? 111.862 28.324 -140.959 1.00 37.69 395 ASP A N 1
ATOM 3154 C CA . ASP A 1 395 ? 111.952 29.750 -141.194 1.00 37.69 395 ASP A CA 1
ATOM 3155 C C . ASP A 1 395 ? 111.405 30.075 -142.594 1.00 37.69 395 ASP A C 1
ATOM 3157 O O . ASP A 1 395 ? 111.158 29.183 -143.409 1.00 37.69 395 ASP A O 1
ATOM 3161 N N . ALA A 1 396 ? 111.303 31.377 -142.848 1.00 36.28 396 ALA A N 1
ATOM 3162 C CA . ALA A 1 396 ? 110.880 32.067 -144.060 1.00 36.28 396 ALA A CA 1
ATOM 3163 C C . ALA A 1 396 ? 109.370 32.342 -144.174 1.00 36.28 396 ALA A C 1
ATOM 3165 O O . ALA A 1 396 ? 108.587 31.608 -144.765 1.00 36.28 396 ALA A O 1
ATOM 3166 N N . GLN A 1 397 ? 109.044 33.547 -143.700 1.00 35.84 397 GLN A N 1
ATOM 3167 C CA . GLN A 1 397 ? 107.878 34.367 -144.027 1.00 35.84 397 GLN A CA 1
ATOM 3168 C C . GLN A 1 397 ? 106.606 34.155 -143.191 1.00 35.84 397 GLN A C 1
ATOM 3170 O O . GLN A 1 397 ? 105.659 33.449 -143.521 1.00 35.84 397 GLN A O 1
ATOM 3175 N N . THR A 1 398 ? 106.515 35.049 -142.202 1.00 41.88 398 THR A N 1
ATOM 3176 C CA . THR A 1 398 ? 105.284 35.767 -141.832 1.00 41.88 398 THR A CA 1
ATOM 3177 C C . THR A 1 398 ? 104.240 34.995 -141.033 1.00 41.88 398 THR A C 1
ATOM 3179 O O . THR A 1 398 ? 103.061 34.896 -141.351 1.00 41.88 398 THR A O 1
ATOM 3182 N N . VAL A 1 399 ? 104.666 34.680 -139.815 1.00 40.19 399 VAL A N 1
ATOM 3183 C CA . VAL A 1 399 ? 104.072 35.222 -138.582 1.00 40.19 399 VAL A CA 1
ATOM 3184 C C . VAL A 1 399 ? 103.410 36.617 -138.778 1.00 40.19 399 VAL A C 1
ATOM 3186 O O . VAL A 1 399 ? 103.988 37.658 -138.491 1.00 40.19 399 VAL A O 1
ATOM 3189 N N . LYS A 1 400 ? 102.166 36.610 -139.270 1.00 46.38 400 LYS A N 1
ATOM 3190 C CA . LYS A 1 400 ? 101.066 37.591 -139.115 1.00 46.38 400 LYS A CA 1
ATOM 3191 C C . LYS A 1 400 ? 99.772 36.766 -139.256 1.00 46.38 400 LYS A C 1
ATOM 3193 O O . LYS A 1 400 ? 99.156 36.742 -140.308 1.00 46.38 400 LYS A O 1
ATOM 3198 N N . ARG A 1 401 ? 99.452 35.838 -138.341 1.00 40.72 401 ARG A N 1
ATOM 3199 C CA . ARG A 1 401 ? 99.092 36.031 -136.916 1.00 40.72 401 ARG A CA 1
ATOM 3200 C C . ARG A 1 401 ? 98.054 37.143 -136.739 1.00 40.72 401 ARG A C 1
ATOM 3202 O O . ARG A 1 401 ? 98.311 38.254 -137.170 1.00 40.72 401 ARG A O 1
ATOM 3209 N N . ARG A 1 402 ? 96.952 36.991 -136.005 1.00 40.25 402 ARG A N 1
ATOM 3210 C CA . ARG A 1 402 ? 96.281 35.911 -135.238 1.00 40.25 402 ARG A CA 1
ATOM 3211 C C . ARG A 1 402 ? 95.082 36.638 -134.574 1.00 40.25 402 ARG A C 1
ATOM 3213 O O . ARG A 1 402 ? 95.229 37.820 -134.275 1.00 40.25 402 ARG A O 1
ATOM 3220 N N . ARG A 1 403 ? 94.000 35.915 -134.240 1.00 33.56 403 ARG A N 1
ATOM 3221 C CA . ARG A 1 403 ? 92.654 36.353 -133.757 1.00 33.56 403 ARG A CA 1
ATOM 3222 C C . ARG A 1 403 ? 91.683 36.540 -134.939 1.00 33.56 403 ARG A C 1
ATOM 3224 O O . ARG A 1 403 ? 91.982 37.323 -135.820 1.00 33.56 403 ARG A O 1
ATOM 3231 N N . ALA A 1 404 ? 90.553 35.853 -135.065 1.00 33.69 404 ALA A N 1
ATOM 3232 C CA . ALA A 1 404 ? 89.737 35.160 -134.078 1.00 33.69 404 ALA A CA 1
ATOM 3233 C C . ALA A 1 404 ? 89.456 33.711 -134.509 1.00 33.69 404 ALA A C 1
ATOM 3235 O O . ALA A 1 404 ? 88.905 33.450 -135.572 1.00 33.69 404 ALA A O 1
ATOM 3236 N N . VAL A 1 405 ? 89.873 32.790 -133.646 1.00 37.41 405 VAL A N 1
ATOM 3237 C CA . VAL A 1 405 ? 89.418 31.406 -133.573 1.00 37.41 405 VAL A CA 1
ATOM 3238 C C . VAL A 1 405 ? 88.638 31.357 -132.266 1.00 37.41 405 VAL A C 1
ATOM 3240 O O . VAL A 1 405 ? 89.239 31.513 -131.205 1.00 37.41 405 VAL A O 1
ATOM 3243 N N . SER A 1 406 ? 87.321 31.218 -132.340 1.00 36.31 406 SER A N 1
ATOM 3244 C CA . SER A 1 406 ? 86.494 30.746 -131.226 1.00 36.31 406 SER A CA 1
ATOM 3245 C C . SER A 1 406 ? 85.230 30.114 -131.798 1.00 36.31 406 SER A C 1
ATOM 3247 O O . SER A 1 406 ? 84.139 30.628 -131.620 1.00 36.31 406 SER A O 1
ATOM 3249 N N . ASP A 1 407 ? 85.408 29.030 -132.540 1.00 35.69 407 ASP A N 1
ATOM 3250 C CA . ASP A 1 407 ? 84.340 28.081 -132.828 1.00 35.69 407 ASP A CA 1
ATOM 3251 C C . ASP A 1 407 ? 85.005 26.716 -132.938 1.00 35.69 407 ASP A C 1
ATOM 3253 O O . ASP A 1 407 ? 85.648 26.410 -133.937 1.00 35.69 407 ASP A O 1
ATOM 3257 N N . VAL A 1 408 ? 84.981 25.986 -131.823 1.00 41.50 408 VAL A N 1
ATOM 3258 C CA . VAL A 1 408 ? 84.736 24.541 -131.693 1.00 41.50 408 VAL A CA 1
ATOM 3259 C C . VAL A 1 408 ? 85.007 24.180 -130.232 1.00 41.50 408 VAL A C 1
ATOM 3261 O O . VAL A 1 408 ? 86.144 24.128 -129.768 1.00 41.50 408 VAL A O 1
ATOM 3264 N N . GLY A 1 409 ? 83.922 23.910 -129.521 1.00 32.88 409 GLY A N 1
ATOM 3265 C CA . GLY A 1 409 ? 83.890 23.289 -128.206 1.00 32.88 409 GLY A CA 1
ATOM 3266 C C . GLY A 1 409 ? 82.568 23.648 -127.538 1.00 32.88 409 GLY A C 1
ATOM 3267 O O . GLY A 1 409 ? 82.148 24.791 -127.601 1.00 32.88 409 GLY A O 1
ATOM 3268 N N . GLN A 1 410 ? 81.813 22.758 -126.924 1.00 31.23 410 GLN A N 1
ATOM 3269 C CA . GLN A 1 410 ? 81.976 21.353 -126.598 1.00 31.23 410 GLN A CA 1
ATOM 3270 C C . GLN A 1 410 ? 80.568 20.897 -126.170 1.00 31.23 410 GLN A C 1
ATOM 3272 O O . GLN A 1 410 ? 79.860 21.649 -125.512 1.00 31.23 410 GLN A O 1
ATOM 3277 N N . TYR A 1 411 ? 80.214 19.670 -126.543 1.00 32.88 411 TYR A N 1
ATOM 3278 C CA . TYR A 1 411 ? 79.354 18.738 -125.808 1.00 32.88 411 TYR A CA 1
ATOM 3279 C C . TYR A 1 411 ? 77.992 19.194 -125.244 1.00 32.88 411 TYR A C 1
ATOM 3281 O O . TYR A 1 411 ? 77.877 19.864 -124.222 1.00 32.88 411 TYR A O 1
ATOM 3289 N N . ASP A 1 412 ? 76.958 18.618 -125.867 1.00 38.91 412 ASP A N 1
ATOM 3290 C CA . ASP A 1 412 ? 75.763 18.065 -125.224 1.00 38.91 412 ASP A CA 1
ATOM 3291 C C . ASP A 1 412 ? 76.034 17.516 -123.809 1.00 38.91 412 ASP A C 1
ATOM 3293 O O . ASP A 1 412 ? 76.819 16.583 -123.647 1.00 38.91 412 ASP A O 1
ATOM 3297 N N . PHE A 1 413 ? 75.286 18.002 -122.815 1.00 32.75 413 PHE A N 1
ATOM 3298 C CA . PHE A 1 413 ? 74.901 17.208 -121.645 1.00 32.75 413 PHE A CA 1
ATOM 3299 C C . PHE A 1 413 ? 73.471 17.572 -121.223 1.00 32.75 413 PHE A C 1
ATOM 3301 O O . PHE A 1 413 ? 73.204 18.528 -120.497 1.00 32.75 413 PHE A O 1
ATOM 3308 N N . LYS A 1 414 ? 72.525 16.783 -121.740 1.00 37.28 414 LYS A N 1
ATOM 3309 C CA . LYS A 1 414 ? 71.179 16.619 -121.186 1.00 37.28 414 LYS A CA 1
ATOM 3310 C C . LYS A 1 414 ? 71.248 15.816 -119.882 1.00 37.28 414 LYS A C 1
ATOM 3312 O O . LYS A 1 414 ? 72.074 14.920 -119.761 1.00 37.28 414 LYS A O 1
ATOM 3317 N N . TRP A 1 415 ? 70.235 16.061 -119.047 1.00 33.62 415 TRP A N 1
ATOM 3318 C CA . TRP A 1 415 ? 69.765 15.306 -117.875 1.00 33.62 415 TRP A CA 1
ATOM 3319 C C . TRP A 1 415 ? 70.336 15.705 -116.514 1.00 33.62 415 TRP A C 1
ATOM 3321 O O . TRP A 1 415 ? 71.448 15.342 -116.170 1.00 33.62 415 TRP A O 1
ATOM 3331 N N . LEU A 1 416 ? 69.476 16.304 -115.679 1.00 35.22 416 LEU A N 1
ATOM 3332 C CA . LEU A 1 416 ? 69.009 15.620 -114.467 1.00 35.22 416 LEU A CA 1
ATOM 3333 C C . LEU A 1 416 ? 67.689 16.234 -113.960 1.00 35.22 416 LEU A C 1
ATOM 3335 O O . LEU A 1 416 ? 67.640 17.160 -113.157 1.00 35.22 416 LEU A O 1
ATOM 3339 N N . GLN A 1 417 ? 66.588 15.676 -114.465 1.00 37.75 417 GLN A N 1
ATOM 3340 C CA . GLN A 1 417 ? 65.318 15.605 -113.752 1.00 37.75 417 GLN A CA 1
ATOM 3341 C C . GLN A 1 417 ? 65.453 14.474 -112.722 1.00 37.75 417 GLN A C 1
ATOM 3343 O O . GLN A 1 417 ? 65.461 13.311 -113.115 1.00 37.75 417 GLN A O 1
ATOM 3348 N N . ILE A 1 418 ? 65.502 14.779 -111.424 1.00 36.38 418 ILE A N 1
ATOM 3349 C CA . ILE A 1 418 ? 65.052 13.833 -110.395 1.00 36.38 418 ILE A CA 1
ATOM 3350 C C . ILE A 1 418 ? 64.046 14.552 -109.503 1.00 36.38 418 ILE A C 1
ATOM 3352 O O . ILE A 1 418 ? 64.304 15.598 -108.914 1.00 36.38 418 ILE A O 1
ATOM 3356 N N . LYS A 1 419 ? 62.846 13.976 -109.503 1.00 36.28 419 LYS A N 1
ATOM 3357 C CA . LYS A 1 419 ? 61.654 14.395 -108.782 1.00 36.28 419 LYS A CA 1
ATOM 3358 C C . LYS A 1 419 ? 61.920 14.442 -107.279 1.00 36.28 419 LYS A C 1
ATOM 3360 O O . LYS A 1 419 ? 62.257 13.429 -106.676 1.00 36.28 419 LYS A O 1
ATOM 3365 N N . ASN A 1 420 ? 61.637 15.589 -106.678 1.00 35.66 420 ASN A N 1
ATOM 3366 C CA . ASN A 1 420 ? 61.390 15.698 -105.251 1.00 35.66 420 ASN A CA 1
ATOM 3367 C C . ASN A 1 420 ? 59.941 15.235 -105.005 1.00 35.66 420 ASN A C 1
ATOM 3369 O O . ASN A 1 420 ? 58.999 16.008 -105.169 1.00 35.66 420 ASN A O 1
ATOM 3373 N N . THR A 1 421 ? 59.739 13.947 -104.713 1.00 38.19 421 THR A N 1
ATOM 3374 C CA . THR A 1 421 ? 58.442 13.431 -104.247 1.00 38.19 421 THR A CA 1
ATOM 3375 C C . THR A 1 421 ? 58.454 13.264 -102.738 1.00 38.19 421 THR A C 1
ATOM 3377 O O . THR A 1 421 ? 59.106 12.370 -102.204 1.00 38.19 421 THR A O 1
ATOM 3380 N N . HIS A 1 422 ? 57.659 14.108 -102.085 1.00 42.06 422 HIS A N 1
ATOM 3381 C CA . HIS A 1 422 ? 57.007 13.838 -100.811 1.00 42.06 422 HIS A CA 1
ATOM 3382 C C . HIS A 1 422 ? 56.443 12.409 -100.720 1.00 42.06 422 HIS A C 1
ATOM 3384 O O . HIS A 1 422 ? 55.694 11.979 -101.597 1.00 42.06 422 HIS A O 1
ATOM 3390 N N . LYS A 1 423 ? 56.716 11.750 -99.592 1.00 40.56 423 LYS A N 1
ATOM 3391 C CA . LYS A 1 423 ? 55.851 10.789 -98.883 1.00 40.56 423 LYS A CA 1
ATOM 3392 C C . LYS A 1 423 ? 56.151 11.024 -97.396 1.00 40.56 423 LYS A C 1
ATOM 3394 O O . LYS A 1 423 ? 57.280 10.804 -96.986 1.00 40.56 423 LYS A O 1
ATOM 3399 N N . GLN A 1 424 ? 55.322 11.723 -96.617 1.00 43.16 424 GLN A N 1
ATOM 3400 C CA . GLN A 1 424 ? 54.096 11.217 -95.978 1.00 43.16 424 GLN A CA 1
ATOM 3401 C C . GLN A 1 424 ? 54.181 9.736 -95.617 1.00 43.16 424 GLN A C 1
ATOM 3403 O O . GLN A 1 424 ? 53.857 8.900 -96.452 1.00 43.16 424 GLN A O 1
ATOM 3408 N N . TRP A 1 425 ? 54.573 9.459 -94.372 1.00 34.31 425 TRP A N 1
ATOM 3409 C CA . TRP A 1 425 ? 54.136 8.297 -93.599 1.00 34.31 425 TRP A CA 1
ATOM 3410 C C . TRP A 1 425 ? 53.815 8.770 -92.179 1.00 34.31 425 TRP A C 1
ATOM 3412 O O . TRP A 1 425 ? 54.678 8.897 -91.321 1.00 34.31 425 TRP A O 1
ATOM 3422 N N . THR A 1 426 ? 52.545 9.115 -91.993 1.00 36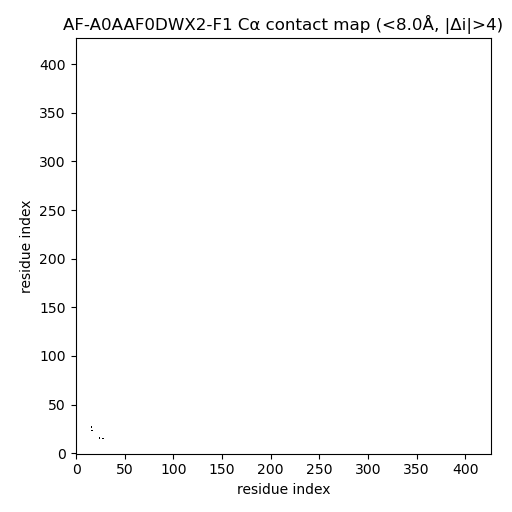.28 426 THR A N 1
ATOM 3423 C CA . THR A 1 426 ? 51.795 8.816 -90.775 1.00 36.28 426 THR A CA 1
ATOM 3424 C C . THR A 1 426 ? 51.515 7.315 -90.743 1.00 36.28 426 THR A C 1
ATOM 3426 O O . THR A 1 426 ? 50.822 6.821 -91.636 1.00 36.28 426 THR A O 1
ATOM 3429 N N . MET A 1 427 ? 52.015 6.626 -89.724 1.00 35.00 427 MET A N 1
ATOM 3430 C CA . MET A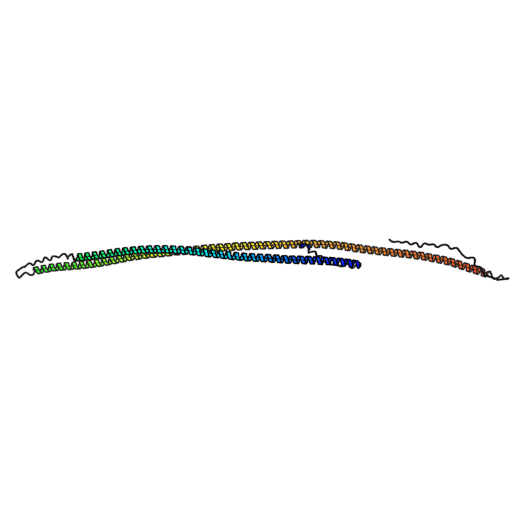 1 427 ? 51.251 5.677 -88.910 1.00 35.00 427 MET A CA 1
ATOM 3431 C C . MET A 1 427 ? 51.932 5.540 -87.558 1.00 35.00 427 MET A C 1
ATOM 3433 O O . MET A 1 427 ? 53.162 5.318 -87.566 1.00 35.00 427 MET A O 1
#

pLDDT: mean 79.07, std 20.01, range [31.23, 97.12]

Solvent-accessible surface area (backbone atoms only — not comparable to full-atom values): 24452 Å² total; per-residue (Å²): 130,73,81,82,67,68,86,70,71,76,84,75,80,77,70,79,69,86,90,54,60,68,73,58,45,49,53,54,50,51,54,50,52,52,51,52,50,51,49,53,51,52,54,50,49,52,54,50,52,52,50,51,50,53,51,52,50,51,54,52,50,53,52,50,50,57,51,50,53,54,49,51,56,50,50,50,54,50,52,54,49,52,53,52,51,54,51,49,50,52,54,49,50,54,50,53,54,50,51,51,53,47,53,51,51,50,53,52,50,51,53,51,52,51,51,51,52,51,54,49,52,53,51,50,52,54,49,54,52,49,53,52,51,51,51,49,52,50,50,51,52,51,49,52,49,52,52,51,48,47,59,67,66,47,66,77,78,73,80,77,78,86,76,75,88,78,88,77,85,86,80,86,90,82,74,64,68,65,52,52,54,50,50,53,52,48,51,52,50,52,52,51,49,51,52,49,51,53,50,51,54,50,50,52,52,51,50,58,49,50,53,54,49,51,54,52,50,53,53,50,52,53,50,50,54,51,52,51,50,50,50,51,51,51,51,51,51,51,50,49,52,51,52,50,50,52,49,53,50,52,53,48,50,56,48,51,55,50,50,54,51,52,51,52,51,50,51,49,53,50,52,53,49,52,52,51,51,52,52,51,53,52,51,51,52,50,51,53,49,53,52,49,53,51,50,52,50,52,49,50,52,50,52,50,52,51,54,51,50,52,52,50,50,55,50,51,52,53,51,49,53,51,49,54,51,50,53,51,53,50,52,51,50,47,53,49,52,52,51,51,50,49,53,52,51,51,53,52,49,51,54,48,49,54,50,51,52,54,49,50,56,49,50,54,50,52,50,51,51,50,51,54,50,48,54,50,47,50,51,51,50,53,50,51,57,53,56,63,68,73,66,81,84,80,82,88,84,72,97,72,80,84,86,88,86,89,86,89,85,79,79,91,80,84,86,86,90,75,84,90,74,90,73,90,79,89,128

Foldseek 3Di:
DDPVVPPDPPPPPVDQDPPDPPVVSVVVVVVVVVVVVVVVVVVVVVVVVVVVVVVVVVVVVVVVVVVVVVVVVVVVVVVVVVVVVVVVVVVVVVVVVVVVVVVVVVVVVVVVVVVVVVVVVVVVVVVVVVVVVVVVVVVVVVVVVVVVVVVVVPDPPDPDPPDDDDDDDDDDDDDPPVVVVVVVVVVVVVVVVVVVVVVVVVVVVVVVVVVVVVVVVVVVVVVVVVVVVVVVVVVVVVVVVVVVVVVVVVVVVVVVVVVVVVVVVVVVVVVVVVVVVVVVVVVVVVVVVVVVVVVVVVVVVVVVVVVVVVVVVVVVVVVVVVVVVVVVVVVVVVVVVVVVVVVVVVVVVVVVVVVVVVVVVVVVVVVVVVVVVVVVVVVVVVVVVVVVVVPPDDDDDDPPDDDDDDDDDDDDDDDDDDDPDDDDDDD

Secondary structure (DSSP, 8-state):
--GGGTT-------PPPTTS-HHHHHHHHHHHHHHHHHHHHHHHHHHHHHHHHHHHHHHHHHHHHHHHHHHHHHHHHHHHHHHHHHHHHHHHHHHHHHHHHHHHHHHHHHHHHHHHHHHHHHHHHHHHHHHHHHHHHHHHHHHHHHHHHHHHHS---------------------HHHHHHHHHHHHHHHHHHHHHHHHHHHHHHHHHHHHHHHHHHHHHHHHHHHHHHHHHHHHHHHHHHHHHHHHHHHHHHHHHHHHHHHHHHHHHHHHHHHH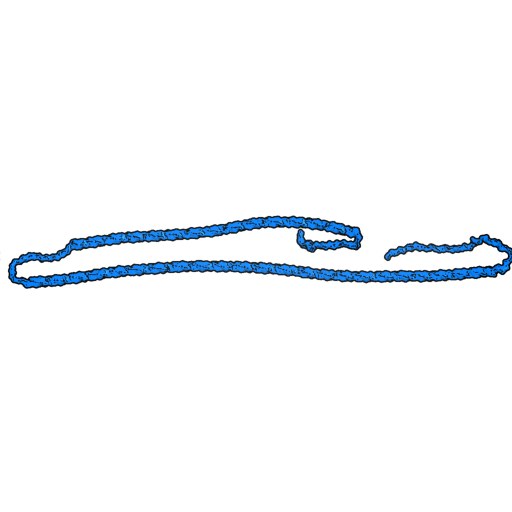HHHHHHHHHHHHHHHHHHHHHHHHHHHHHHHHHHHHHHHHHHHHHHHHHHHHHHHHHHHHHHHHHHHHHHHHHHHHHHHHHHHHHHHHHHHHHHHHHHHHHHHHHHHHHHHHHHT-SS--SS------------------------------

Mean predicted aligned error: 22.92 Å

Radius of gyration: 92.98 Å; Cα contacts (8 Å, |Δi|>4): 5; chains: 1; bounding box: 187×59×284 Å